Protein AF-A0A1A7YBG0-F1 (afdb_monomer)

Radius of gyration: 111.24 Å; Cα contacts (8 Å, |Δi|>4): 2; chains: 1; bounding box: 242×75×350 Å

Mean predicted aligned error: 22.95 Å

Organism: NCBI:txid60296

Secondary structure (DSSP, 8-state):
---SSSHHHHHHHHHHHHHHHHHHHHHHHHHHHHHHHHHHHHHHHHHHHHHHHHHHHHHHHHHHHHHHHHHHHHHHHHHHHHHHHHHHHHHHHHHHHHHHHHHHHHHHHHHHHHHHHHHHHHHHHHHHHHHHHHHHHHHHHHHHHHHHHHHHHHHHHHHHHHHHHHHHHHHHHHHHHHHHHHHHHHHHHHHHHHHHHHHHHHHHHHHHHHHHHHHHHHHHHHHHHHHHHHHHHHHHHHHHHHHHHHHHHHHHHHHHHHHHHHHHHHHHHHHHHHHHHHHHHHHHHHHHTTTTT--------GGGGHHHHHHHHHHHHHHHHHHHHHHHHHHHHHHHHHHHHHHHHHHHHHHHHHHHHHHHHHHHHHHHHHHHHHHHHHHHHHHHHHHHHHHHHHHHHHHHHHHHHHHHHHHHHHHHHHHHHHHHHH--SS----------------------------------------------------------

Solvent-accessible surface area (backbone atoms only — not comparable to full-atom values): 28270 Å² total; per-residue (Å²): 136,93,78,75,75,63,67,67,51,60,66,50,57,58,58,53,61,54,61,53,54,58,54,52,54,55,57,56,55,53,55,55,57,55,54,55,56,53,57,54,51,58,53,56,60,52,56,58,48,56,63,46,53,54,55,52,52,54,48,53,52,50,51,52,52,50,52,50,53,48,51,54,49,51,50,50,52,52,52,48,53,49,51,54,48,51,58,48,50,53,54,50,52,53,48,54,48,49,55,47,52,52,51,49,51,52,52,51,51,52,50,52,53,53,49,52,54,48,52,53,51,51,51,52,53,51,53,52,49,55,50,50,53,56,46,53,52,62,46,54,56,48,52,52,50,52,52,53,53,47,55,52,48,54,51,50,52,52,51,50,51,51,54,45,55,52,49,58,50,54,51,52,52,50,54,51,50,53,50,52,53,52,51,52,53,50,50,55,50,51,56,50,52,50,53,51,52,50,51,54,50,49,56,49,52,51,52,51,49,54,50,52,51,50,52,50,53,52,51,58,43,52,53,49,54,53,49,51,51,50,52,55,51,49,55,50,51,51,51,52,50,52,52,51,54,49,54,50,50,54,47,57,49,51,50,52,52,46,52,54,48,52,53,52,47,48,54,50,47,54,52,49,46,52,50,48,45,55,48,40,59,48,48,44,60,42,34,76,65,35,80,76,66,81,83,95,90,92,88,84,81,74,77,73,66,66,65,67,63,71,54,58,67,61,50,62,54,50,59,58,52,54,58,55,48,54,56,53,53,54,52,50,52,53,54,51,51,50,60,53,50,57,52,53,55,55,50,50,53,52,52,53,54,49,51,56,57,45,52,58,49,52,55,49,53,52,53,51,51,50,52,54,51,54,50,54,51,50,55,54,48,56,51,51,51,55,51,49,52,53,50,52,52,54,49,52,55,50,50,54,52,49,54,50,51,51,52,50,48,53,52,52,53,50,48,52,55,48,53,53,47,50,55,44,70,76,59,71,82,85,93,80,92,83,84,87,88,85,89,84,88,88,88,82,86,88,84,92,79,93,84,85,88,88,82,88,81,89,83,85,84,86,78,85,85,83,88,86,88,79,86,85,81,89,83,81,80,89,77,77,93,83,85,90,86,86,91,128

Structure (mmCIF, N/CA/C/O backbone):
data_AF-A0A1A7YBG0-F1
#
_entry.id   AF-A0A1A7YBG0-F1
#
loop_
_atom_site.group_PDB
_atom_site.id
_atom_site.type_symbol
_atom_site.label_atom_id
_atom_site.label_alt_id
_atom_site.label_comp_id
_atom_site.label_asym_id
_atom_site.label_entity_id
_atom_site.label_seq_id
_atom_site.pdbx_PDB_ins_code
_atom_site.Cartn_x
_atom_site.Cartn_y
_atom_site.Cartn_z
_atom_site.occupancy
_atom_site.B_iso_or_equiv
_atom_site.auth_seq_id
_atom_site.auth_comp_id
_atom_site.auth_asym_id
_atom_site.auth_atom_id
_atom_site.pdbx_PDB_model_num
ATOM 1 N N . MET A 1 1 ? 141.152 32.809 -225.456 1.00 46.25 1 MET A N 1
ATOM 2 C CA . MET A 1 1 ? 141.168 33.206 -224.028 1.00 46.25 1 MET A CA 1
ATOM 3 C C . MET A 1 1 ? 139.732 33.502 -223.557 1.00 46.25 1 MET A C 1
ATOM 5 O O . MET A 1 1 ? 139.370 34.659 -223.440 1.00 46.25 1 MET A O 1
ATOM 9 N N . VAL A 1 2 ? 138.807 32.551 -223.364 1.00 51.09 2 VAL A N 1
ATOM 10 C CA . VAL A 1 2 ? 138.874 31.099 -223.036 1.00 51.09 2 VAL A CA 1
ATOM 11 C C . VAL A 1 2 ? 139.199 30.778 -221.561 1.00 51.09 2 VAL A C 1
ATOM 13 O O . VAL A 1 2 ? 139.103 29.633 -221.167 1.00 51.09 2 VAL A O 1
ATOM 16 N N . CYS A 1 3 ? 139.485 31.765 -220.698 1.00 53.22 3 CYS A N 1
ATOM 17 C CA . CYS A 1 3 ? 139.857 31.494 -219.289 1.00 53.22 3 CYS A CA 1
ATOM 18 C C . CYS A 1 3 ? 139.076 32.312 -218.240 1.00 53.22 3 CYS A C 1
ATOM 20 O O . CYS A 1 3 ? 139.522 32.441 -217.107 1.00 53.22 3 CYS A O 1
ATOM 22 N N . ARG A 1 4 ? 137.935 32.918 -218.605 1.00 53.16 4 ARG A N 1
ATOM 23 C CA . ARG A 1 4 ? 137.098 33.723 -217.682 1.00 53.16 4 ARG A CA 1
ATOM 24 C C . ARG A 1 4 ? 135.605 33.369 -217.670 1.00 53.16 4 ARG A C 1
ATOM 26 O O . ARG A 1 4 ? 134.849 34.033 -216.970 1.00 53.16 4 ARG A O 1
ATOM 33 N N . LEU A 1 5 ? 135.189 32.339 -218.412 1.00 53.97 5 LEU A N 1
ATOM 34 C CA . LEU A 1 5 ? 133.804 31.848 -218.410 1.00 53.97 5 LEU A CA 1
ATOM 35 C C . LEU A 1 5 ? 133.568 30.716 -217.399 1.00 53.97 5 LEU A C 1
ATOM 37 O O . LEU A 1 5 ? 132.500 30.659 -216.809 1.00 53.97 5 LEU A O 1
ATOM 41 N N . GLU A 1 6 ? 134.560 29.857 -217.157 1.00 53.44 6 GLU A N 1
ATOM 42 C CA . GLU A 1 6 ? 134.355 28.615 -216.392 1.00 53.44 6 GLU A CA 1
ATOM 43 C C . GLU A 1 6 ? 134.605 28.792 -214.883 1.00 53.44 6 GLU A C 1
ATOM 45 O O . GLU A 1 6 ? 133.816 28.321 -214.067 1.00 53.44 6 GLU A O 1
ATOM 50 N N . GLN A 1 7 ? 135.633 29.554 -214.482 1.00 55.41 7 GLN A N 1
ATOM 51 C CA . GLN A 1 7 ? 135.993 29.702 -213.062 1.00 55.41 7 GLN A CA 1
ATOM 52 C C . GLN A 1 7 ? 134.897 30.379 -212.211 1.00 55.41 7 GLN A C 1
ATOM 54 O O . GLN A 1 7 ? 134.666 29.976 -211.075 1.00 55.41 7 GLN A O 1
ATOM 59 N N . LYS A 1 8 ? 134.168 31.364 -212.761 1.00 57.91 8 LYS A N 1
ATOM 60 C CA . LYS A 1 8 ? 133.111 32.084 -212.019 1.00 57.91 8 LYS A CA 1
ATOM 61 C C . LYS A 1 8 ? 131.820 31.287 -211.801 1.00 57.91 8 LYS A C 1
ATOM 63 O O . LYS A 1 8 ? 131.027 31.660 -210.938 1.00 57.91 8 LYS A O 1
ATOM 68 N N . ILE A 1 9 ? 131.594 30.224 -212.570 1.00 59.31 9 ILE A N 1
ATOM 69 C CA . ILE A 1 9 ? 130.415 29.363 -212.402 1.00 59.31 9 ILE A CA 1
ATOM 70 C C . ILE A 1 9 ? 130.660 28.408 -211.222 1.00 59.31 9 ILE A C 1
ATOM 72 O O . ILE A 1 9 ? 129.852 28.339 -210.299 1.00 59.31 9 ILE A O 1
ATOM 76 N N . LEU A 1 10 ? 131.845 27.793 -211.160 1.00 59.59 10 LEU A N 1
ATOM 77 C CA . LEU A 1 10 ? 132.205 26.850 -210.094 1.00 59.59 10 LEU A CA 1
ATOM 78 C C . LEU A 1 10 ? 132.267 27.499 -208.689 1.00 59.59 10 LEU A C 1
ATOM 80 O O . LEU A 1 10 ? 131.886 26.883 -207.690 1.00 59.59 10 LEU A O 1
ATOM 84 N N . GLU A 1 11 ? 132.694 28.764 -208.607 1.00 58.75 11 GLU A N 1
ATOM 85 C CA . GLU A 1 11 ? 132.716 29.555 -207.361 1.00 58.75 11 GLU A CA 1
ATOM 86 C C . GLU A 1 11 ? 131.315 29.972 -206.863 1.00 58.75 11 GLU A C 1
ATOM 88 O O . GLU A 1 11 ? 131.170 30.337 -205.697 1.00 58.75 11 GLU A O 1
ATOM 93 N N . THR A 1 12 ? 130.271 29.919 -207.703 1.00 60.62 12 THR A N 1
ATOM 94 C CA . THR A 1 12 ? 128.899 30.296 -207.302 1.00 60.62 12 THR A CA 1
ATOM 95 C C . THR A 1 12 ? 128.009 29.095 -206.977 1.00 60.62 12 THR A C 1
ATOM 97 O O . THR A 1 12 ? 127.225 29.171 -206.029 1.00 60.62 12 THR A O 1
ATOM 100 N N . GLU A 1 13 ? 128.176 27.954 -207.652 1.00 59.41 13 GLU A N 1
ATOM 101 C CA . GLU A 1 13 ? 127.462 26.711 -207.301 1.00 59.41 13 GLU A CA 1
ATOM 102 C C . GLU A 1 13 ? 127.890 26.149 -205.933 1.00 59.41 13 GLU A C 1
ATOM 104 O O . GLU A 1 13 ? 127.060 25.680 -205.150 1.00 59.41 13 GLU A O 1
ATOM 109 N N . THR A 1 14 ? 129.177 26.257 -205.589 1.00 61.16 14 THR A N 1
ATOM 110 C CA . THR A 1 14 ? 129.699 25.813 -204.282 1.00 61.16 14 THR A CA 1
ATOM 111 C C . THR A 1 14 ? 129.122 26.609 -203.107 1.00 61.16 14 THR A C 1
ATOM 113 O O . THR A 1 14 ? 128.888 26.042 -202.038 1.00 61.16 14 THR A O 1
ATOM 116 N N . HIS A 1 15 ? 128.809 27.892 -203.309 1.00 60.94 15 HIS A N 1
ATOM 117 C CA . HIS A 1 15 ? 128.200 28.750 -202.288 1.00 60.94 15 HIS A CA 1
ATOM 118 C C . HIS A 1 15 ? 126.692 28.502 -202.088 1.00 60.94 15 HIS A C 1
ATOM 120 O O . HIS A 1 15 ? 126.150 28.822 -201.028 1.00 60.94 15 HIS A O 1
ATOM 126 N N . LEU A 1 16 ? 126.023 27.910 -203.085 1.00 59.53 16 LEU A N 1
ATOM 127 C CA . LEU A 1 16 ? 124.626 27.470 -203.009 1.00 59.53 16 LEU A CA 1
ATOM 128 C C . LEU A 1 16 ? 124.467 26.229 -202.114 1.00 59.53 16 LEU A C 1
ATOM 130 O O . LEU A 1 16 ? 123.512 26.133 -201.344 1.00 59.53 16 LEU A O 1
ATOM 134 N N . PHE A 1 17 ? 125.419 25.293 -202.181 1.00 62.38 17 PHE A N 1
ATOM 135 C CA . PHE A 1 17 ? 125.300 23.993 -201.510 1.00 62.38 17 PHE A CA 1
ATOM 136 C C . PHE A 1 17 ? 125.591 24.033 -199.998 1.00 62.38 17 PHE A C 1
ATOM 138 O O . PHE A 1 17 ? 125.036 23.235 -199.240 1.00 62.38 17 PHE A O 1
ATOM 145 N N . SER A 1 18 ? 126.438 24.958 -199.534 1.00 59.50 18 SER A N 1
ATOM 146 C CA . SER A 1 18 ? 126.740 25.136 -198.105 1.00 59.50 18 SER A CA 1
ATOM 147 C C . SER A 1 18 ? 125.568 25.768 -197.347 1.00 59.50 18 SER A C 1
ATOM 149 O O . SER A 1 18 ? 125.069 25.187 -196.381 1.00 59.50 18 SER A O 1
ATOM 151 N N . ALA A 1 19 ? 125.066 26.906 -197.838 1.00 61.72 19 ALA A N 1
ATOM 152 C CA . ALA A 1 19 ? 124.002 27.680 -197.196 1.00 61.72 19 ALA A CA 1
ATOM 153 C C . ALA A 1 19 ? 122.676 26.907 -197.049 1.00 61.72 19 ALA A C 1
ATOM 155 O O . ALA A 1 19 ? 121.916 27.141 -196.107 1.00 61.72 19 ALA A O 1
ATOM 156 N N . GLN A 1 20 ? 122.384 25.967 -197.956 1.00 61.69 20 GLN A N 1
ATOM 157 C CA . GLN A 1 20 ? 121.168 25.157 -197.866 1.00 61.69 20 GLN A CA 1
ATOM 158 C C . GLN A 1 20 ? 121.245 24.098 -196.747 1.00 61.69 20 GLN A C 1
ATOM 160 O O . GLN A 1 20 ? 120.254 23.886 -196.048 1.00 61.69 20 GLN A O 1
ATOM 165 N N . ARG A 1 21 ? 122.423 23.500 -196.502 1.00 62.47 21 ARG A N 1
ATOM 166 C CA . ARG A 1 21 ? 122.616 22.456 -195.474 1.00 62.47 21 ARG A CA 1
ATOM 167 C C . ARG A 1 21 ? 122.482 22.994 -194.044 1.00 62.47 21 ARG A C 1
ATOM 169 O O . ARG A 1 21 ? 121.849 22.352 -193.207 1.00 62.47 21 ARG A O 1
ATOM 176 N N . GLU A 1 22 ? 123.029 24.176 -193.762 1.00 61.59 22 GLU A N 1
ATOM 177 C CA . GLU A 1 22 ? 122.921 24.806 -192.432 1.00 61.59 22 GLU A CA 1
ATOM 178 C C . GLU A 1 22 ? 121.466 25.166 -192.083 1.00 61.59 22 GLU A C 1
ATOM 180 O O . GLU A 1 22 ? 121.027 25.045 -190.930 1.00 61.59 22 GLU A O 1
ATOM 185 N N . ARG A 1 23 ? 120.679 25.553 -193.097 1.00 62.91 23 ARG A N 1
ATOM 186 C CA . ARG A 1 23 ? 119.263 25.904 -192.937 1.00 62.91 23 ARG A CA 1
ATOM 187 C C . ARG A 1 23 ? 118.397 24.696 -192.573 1.00 62.91 23 ARG A C 1
ATOM 189 O O . ARG A 1 23 ? 117.468 24.837 -191.778 1.00 62.91 23 ARG A O 1
ATOM 196 N N . GLU A 1 24 ? 118.711 23.518 -193.108 1.00 61.84 24 GLU A N 1
ATOM 197 C CA . GLU A 1 24 ? 118.021 22.266 -192.772 1.00 61.84 24 GLU A CA 1
ATOM 198 C C . GLU A 1 24 ? 118.350 21.789 -191.349 1.00 61.84 24 GLU A C 1
ATOM 200 O O . GLU A 1 24 ? 117.427 21.478 -190.593 1.00 61.84 24 GLU A O 1
ATOM 205 N N . GLN A 1 25 ? 119.623 21.835 -190.929 1.00 61.28 25 GLN A N 1
ATOM 206 C CA . GLN A 1 25 ? 120.004 21.512 -189.543 1.00 61.28 25 GLN A CA 1
ATOM 207 C C . GLN A 1 25 ? 119.303 22.425 -188.520 1.00 61.28 25 GLN A C 1
ATOM 209 O O . GLN A 1 25 ? 118.734 21.939 -187.538 1.00 61.28 25 GLN A O 1
ATOM 214 N N . SER A 1 26 ? 119.261 23.732 -188.795 1.00 62.19 26 SER A N 1
ATOM 215 C CA . SER A 1 26 ? 118.574 24.724 -187.953 1.00 62.19 26 SER A CA 1
ATOM 216 C C . SER A 1 26 ? 117.076 24.413 -187.778 1.00 62.19 26 SER A C 1
ATOM 218 O O . SER A 1 26 ? 116.535 24.484 -186.671 1.00 62.19 26 SER A O 1
ATOM 220 N N . LEU A 1 27 ? 116.394 24.009 -188.858 1.00 64.25 27 LEU A N 1
ATOM 221 C CA . LEU A 1 27 ? 114.969 23.656 -188.831 1.00 64.25 27 LEU A CA 1
ATOM 222 C C . LEU A 1 27 ? 114.694 22.390 -188.001 1.00 64.25 27 LEU A C 1
ATOM 224 O O . LEU A 1 27 ? 113.646 22.277 -187.357 1.00 64.25 27 LEU A O 1
ATOM 228 N N . GLN A 1 28 ? 115.621 21.433 -188.011 1.00 62.03 28 GLN A N 1
ATOM 229 C CA . GLN A 1 28 ? 115.479 20.166 -187.296 1.00 62.03 28 GLN A CA 1
ATOM 230 C C . GLN A 1 28 ? 115.672 20.347 -185.780 1.00 62.03 28 GLN A C 1
ATOM 232 O O . GLN A 1 28 ? 114.917 19.770 -184.994 1.00 62.03 28 GLN A O 1
ATOM 237 N N . GLN A 1 29 ? 116.594 21.223 -185.367 1.00 62.22 29 GLN A N 1
ATOM 238 C CA . GLN A 1 29 ? 116.819 21.563 -183.957 1.00 62.22 29 GLN A CA 1
ATOM 239 C C . GLN A 1 29 ? 115.623 22.311 -183.335 1.00 62.22 29 GLN A C 1
ATOM 241 O O . GLN A 1 29 ? 115.212 21.997 -182.216 1.00 62.22 29 GLN A O 1
ATOM 246 N N . ALA A 1 30 ? 114.992 23.227 -184.084 1.00 61.91 30 ALA A N 1
ATOM 247 C CA . ALA A 1 30 ? 113.796 23.950 -183.637 1.00 61.91 30 ALA A CA 1
ATOM 248 C C . ALA A 1 30 ? 112.606 23.017 -183.320 1.00 61.91 30 ALA A C 1
ATOM 250 O O . ALA A 1 30 ? 111.922 23.199 -182.311 1.00 61.91 30 ALA A O 1
ATOM 251 N N . LYS A 1 31 ? 112.391 21.973 -184.136 1.00 61.97 31 LYS A N 1
ATOM 252 C CA . LYS A 1 31 ? 111.329 20.972 -183.907 1.00 61.97 31 LYS A CA 1
ATOM 253 C C . LYS A 1 31 ? 111.550 20.146 -182.633 1.00 61.97 31 LYS A C 1
ATOM 255 O O . LYS A 1 31 ? 110.577 19.779 -181.978 1.00 61.97 31 LYS A O 1
ATOM 260 N N . GLY A 1 32 ? 112.805 19.885 -182.258 1.00 61.47 32 GLY A N 1
ATOM 261 C CA . GLY A 1 32 ? 113.140 19.179 -181.015 1.00 61.47 32 GLY A CA 1
ATOM 262 C C . GLY A 1 32 ? 112.701 19.950 -179.765 1.00 61.47 32 GLY A C 1
ATOM 263 O O . GLY A 1 32 ? 112.013 19.398 -178.906 1.00 61.47 32 GLY A O 1
ATOM 264 N N . LEU A 1 33 ? 113.026 21.247 -179.705 1.00 67.88 33 LEU A N 1
ATOM 265 C CA . LEU A 1 33 ? 112.660 22.123 -178.583 1.00 67.88 33 LEU A CA 1
ATOM 266 C C . LEU A 1 33 ? 111.138 22.283 -178.435 1.00 67.88 33 LEU A C 1
ATOM 268 O O . LEU A 1 33 ? 110.620 22.269 -177.319 1.00 67.88 33 LEU A O 1
ATOM 272 N N . GLN A 1 34 ? 110.406 22.370 -179.552 1.00 67.50 34 GLN A N 1
ATOM 273 C CA . GLN A 1 34 ? 108.944 22.486 -179.531 1.00 67.50 34 GLN A CA 1
ATOM 274 C C . GLN A 1 34 ? 108.261 21.264 -178.886 1.00 67.50 34 GLN A C 1
ATOM 276 O O . GLN A 1 34 ? 107.259 21.422 -178.189 1.00 67.50 34 GLN A O 1
ATOM 281 N N . SER A 1 35 ? 108.817 20.059 -179.066 1.00 65.94 35 SER A N 1
ATOM 282 C CA . SER A 1 35 ? 108.273 18.823 -178.481 1.00 65.94 35 SER A CA 1
ATOM 283 C C . SER A 1 35 ? 108.464 18.749 -176.957 1.00 65.94 35 SER A C 1
ATOM 285 O O . SER A 1 35 ? 107.549 18.360 -176.231 1.00 65.94 35 SER A O 1
ATOM 287 N N . GLN A 1 36 ? 109.619 19.198 -176.449 1.00 66.00 36 GLN A N 1
ATOM 288 C CA . GLN A 1 36 ? 109.900 19.233 -175.004 1.00 66.00 36 GLN A CA 1
ATOM 289 C C . GLN A 1 36 ? 108.990 20.224 -174.260 1.00 66.00 36 GLN A C 1
ATOM 291 O O . GLN A 1 36 ? 108.486 19.921 -173.178 1.00 66.00 36 GLN A O 1
ATOM 296 N N . LEU A 1 37 ? 108.735 21.391 -174.860 1.00 69.69 37 LEU A N 1
ATOM 297 C CA . LEU A 1 37 ? 107.881 22.431 -174.275 1.00 69.69 37 LEU A CA 1
ATOM 298 C C . LEU A 1 37 ? 106.417 21.958 -174.151 1.00 69.69 37 LEU A C 1
ATOM 300 O O . LEU A 1 37 ? 105.749 22.267 -173.165 1.00 69.69 37 LEU A O 1
ATOM 304 N N . GLY A 1 38 ? 105.944 21.132 -175.093 1.00 65.12 38 GLY A N 1
ATOM 305 C CA . GLY A 1 38 ? 104.629 20.487 -175.013 1.00 65.12 38 GLY A CA 1
ATOM 306 C C . GLY A 1 38 ? 104.477 19.556 -173.803 1.00 65.12 38 GLY A C 1
ATOM 307 O O . GLY A 1 38 ? 103.497 19.669 -173.070 1.00 65.12 38 GLY A O 1
ATOM 308 N N . GLN A 1 39 ? 105.464 18.686 -173.555 1.00 67.75 39 GLN A N 1
ATOM 309 C CA . GLN A 1 39 ? 105.430 17.714 -172.448 1.00 67.75 39 GLN A CA 1
ATOM 310 C C . GLN A 1 39 ? 105.462 18.382 -171.064 1.00 67.75 39 GLN A C 1
ATOM 312 O O . GLN A 1 39 ? 104.739 17.969 -170.153 1.00 67.75 39 GLN A O 1
ATOM 317 N N . LEU A 1 40 ? 106.261 19.445 -170.909 1.00 68.56 40 LEU A N 1
ATOM 318 C CA . LEU A 1 40 ? 106.317 20.225 -169.668 1.00 68.56 40 LEU A CA 1
ATOM 319 C C . LEU A 1 40 ? 104.971 20.881 -169.332 1.00 68.56 40 LEU A C 1
ATOM 321 O O . LEU A 1 40 ? 104.563 20.862 -168.172 1.00 68.56 40 LEU A O 1
ATOM 325 N N . LYS A 1 41 ? 104.248 21.398 -170.336 1.00 68.12 41 LYS A N 1
ATOM 326 C CA . LYS A 1 41 ? 102.940 22.035 -170.121 1.00 68.12 41 LYS A CA 1
ATOM 327 C C . LYS A 1 41 ? 101.903 21.051 -169.570 1.00 68.12 41 LYS A C 1
ATOM 329 O O . LYS A 1 41 ? 101.256 21.363 -168.574 1.00 68.12 41 LYS A O 1
ATOM 334 N N . THR A 1 42 ? 101.807 19.851 -170.149 1.00 66.69 42 THR A N 1
ATOM 335 C CA . THR A 1 42 ? 100.889 18.803 -169.664 1.00 66.69 42 THR A CA 1
ATOM 336 C C . THR A 1 42 ? 101.199 18.341 -168.237 1.00 66.69 42 THR A C 1
ATOM 338 O O . THR A 1 42 ? 100.277 18.028 -167.493 1.00 66.69 42 THR A O 1
ATOM 341 N N . CYS A 1 43 ? 102.472 18.348 -167.824 1.00 71.25 43 CYS A N 1
ATOM 342 C CA . CYS A 1 43 ? 102.866 17.987 -166.459 1.00 71.25 43 CYS A CA 1
ATOM 343 C C . CYS A 1 43 ? 102.341 19.002 -165.423 1.00 71.25 43 CYS A C 1
ATOM 345 O O . CYS A 1 43 ? 101.717 18.624 -164.432 1.00 71.25 43 CYS A O 1
ATOM 347 N N . CYS A 1 44 ? 102.527 20.303 -165.681 1.00 66.94 44 CYS A N 1
ATOM 348 C CA . CYS A 1 44 ? 102.064 21.361 -164.778 1.00 66.94 44 CYS A CA 1
ATOM 349 C C . CYS A 1 44 ? 100.532 21.440 -164.673 1.00 66.94 44 CYS A C 1
ATOM 351 O O . CYS A 1 44 ? 100.009 21.724 -163.596 1.00 66.94 44 CYS A O 1
ATOM 353 N N . GLU A 1 45 ? 99.811 21.184 -165.768 1.00 67.25 45 GLU A N 1
ATOM 354 C CA . GLU A 1 45 ? 98.340 21.195 -165.781 1.00 67.25 45 GLU A CA 1
ATOM 355 C C . GLU A 1 45 ? 97.743 20.046 -164.954 1.00 67.25 45 GLU A C 1
ATOM 357 O O . GLU A 1 45 ? 96.709 20.230 -164.315 1.00 67.25 45 GLU A O 1
ATOM 362 N N . GLN A 1 46 ? 98.418 18.893 -164.891 1.00 69.44 46 GLN A N 1
ATOM 363 C CA . GLN A 1 46 ? 97.960 17.745 -164.108 1.00 69.44 46 GLN A CA 1
ATOM 364 C C . GLN A 1 46 ? 98.177 17.942 -162.595 1.00 69.44 46 GLN A C 1
ATOM 366 O O . GLN A 1 46 ? 97.249 17.726 -161.817 1.00 69.44 46 GLN A O 1
ATOM 371 N N . GLN A 1 47 ? 99.335 18.466 -162.170 1.00 68.94 47 GLN A N 1
ATOM 372 C CA . GLN A 1 47 ? 99.585 18.771 -160.748 1.00 68.94 47 GLN A CA 1
ATOM 373 C C . GLN A 1 47 ? 98.673 19.881 -160.189 1.00 68.94 47 GLN A C 1
ATOM 375 O O . GLN A 1 47 ? 98.397 19.906 -158.989 1.00 68.94 47 GLN A O 1
ATOM 380 N N . GLN A 1 48 ? 98.175 20.796 -161.032 1.00 70.25 48 GLN A N 1
ATOM 381 C CA . GLN A 1 48 ? 97.185 21.797 -160.608 1.00 70.25 48 GLN A CA 1
ATOM 382 C C . GLN A 1 48 ? 95.792 21.213 -160.329 1.00 70.25 48 GLN A C 1
ATOM 384 O O . GLN A 1 48 ? 95.030 21.838 -159.589 1.00 70.25 48 GLN A O 1
ATOM 389 N N . LEU A 1 49 ? 95.451 20.049 -160.893 1.00 72.31 49 LEU A N 1
ATOM 390 C CA . LEU A 1 49 ? 94.198 19.352 -160.588 1.00 72.31 49 LEU A CA 1
ATOM 391 C C . LEU A 1 49 ? 94.295 18.592 -159.263 1.00 72.31 49 LEU A C 1
ATOM 393 O O . LEU A 1 49 ? 93.467 18.823 -158.387 1.00 72.31 49 LEU A O 1
ATOM 397 N N . GLU A 1 50 ? 95.345 17.790 -159.068 1.00 70.38 50 GLU A N 1
ATOM 398 C CA . GLU A 1 50 ? 95.557 17.010 -157.834 1.00 70.38 50 GLU A CA 1
ATOM 399 C C . GLU A 1 50 ? 95.557 17.913 -156.582 1.00 70.38 50 GLU A C 1
ATOM 401 O O . GLU A 1 50 ? 94.778 17.701 -155.653 1.00 70.38 50 GLU A O 1
ATOM 406 N N . LEU A 1 51 ? 96.327 19.011 -156.603 1.00 74.69 51 LEU A N 1
ATOM 407 C CA . LEU A 1 51 ? 96.373 19.987 -155.501 1.00 74.69 51 LEU A CA 1
ATOM 408 C C . LEU A 1 51 ? 95.041 20.712 -155.247 1.00 74.69 51 LEU A C 1
ATOM 410 O O . LEU A 1 51 ? 94.835 21.262 -154.162 1.00 74.69 51 LEU A O 1
ATOM 414 N N . ARG A 1 52 ? 94.146 20.759 -156.239 1.00 77.12 52 ARG A N 1
ATOM 415 C CA . ARG A 1 52 ? 92.810 21.339 -156.082 1.00 77.12 52 ARG A CA 1
ATOM 416 C C . ARG A 1 52 ? 91.846 20.337 -155.454 1.00 77.12 52 ARG A C 1
ATOM 418 O O . ARG A 1 52 ? 91.093 20.720 -154.562 1.00 77.12 52 ARG A O 1
ATOM 425 N N . GLU A 1 53 ? 91.884 19.085 -155.893 1.00 76.00 53 GLU A N 1
ATOM 426 C CA . GLU A 1 53 ? 91.053 18.009 -155.347 1.00 76.00 53 GLU A CA 1
ATOM 427 C C . GLU A 1 53 ? 91.394 17.759 -153.867 1.00 76.00 53 GLU A C 1
ATOM 429 O O . GLU A 1 53 ? 90.488 17.763 -153.030 1.00 76.00 53 GLU A O 1
ATOM 434 N N . ASP A 1 54 ? 92.682 17.718 -153.501 1.00 76.88 54 ASP A N 1
ATOM 435 C CA . ASP A 1 54 ? 93.133 17.661 -152.098 1.00 76.88 54 ASP A CA 1
ATOM 436 C C . ASP A 1 54 ? 92.602 18.837 -151.253 1.00 76.88 54 ASP A C 1
ATOM 438 O O . ASP A 1 54 ? 92.169 18.660 -150.110 1.00 76.88 54 ASP A O 1
ATOM 442 N N . ALA A 1 55 ? 92.591 20.054 -151.810 1.00 78.25 55 ALA A N 1
ATOM 443 C CA . ALA A 1 55 ? 92.091 21.247 -151.124 1.00 78.25 55 ALA A CA 1
ATOM 444 C C . ALA A 1 55 ? 90.557 21.260 -150.957 1.00 78.25 55 ALA A C 1
ATOM 446 O O . ALA A 1 55 ? 90.042 21.903 -150.036 1.00 78.25 55 ALA A O 1
ATOM 447 N N . GLU A 1 56 ? 89.816 20.560 -151.819 1.00 78.12 56 GLU A N 1
ATOM 448 C CA . GLU A 1 56 ? 88.369 20.358 -151.686 1.00 78.12 56 GLU A CA 1
ATOM 449 C C . GLU A 1 56 ? 88.061 19.209 -150.691 1.00 78.12 56 GLU A C 1
ATOM 451 O O . GLU A 1 56 ? 87.172 19.361 -149.847 1.00 78.12 56 GLU A O 1
ATOM 456 N N . VAL A 1 57 ? 88.871 18.139 -150.652 1.00 80.94 57 VAL A N 1
ATOM 457 C CA . VAL A 1 57 ? 88.778 17.058 -149.642 1.00 80.94 57 VAL A CA 1
ATOM 458 C C . VAL A 1 57 ? 89.082 17.559 -148.224 1.00 80.94 57 VAL A C 1
ATOM 460 O O . VAL A 1 57 ? 88.299 17.312 -147.302 1.00 80.94 57 VAL A O 1
ATOM 463 N N . LEU A 1 58 ? 90.180 18.298 -148.026 1.00 80.88 58 LEU A N 1
ATOM 464 C CA . LEU A 1 58 ? 90.551 18.855 -146.715 1.00 80.88 58 LEU A CA 1
ATOM 465 C C . LEU A 1 58 ? 89.513 19.857 -146.188 1.00 80.88 58 LEU A C 1
ATOM 467 O O . LEU A 1 58 ? 89.285 19.936 -144.979 1.00 80.88 58 LEU A O 1
ATOM 471 N N . ARG A 1 59 ? 88.845 20.592 -147.085 1.00 82.12 59 ARG A N 1
ATOM 472 C CA . ARG A 1 59 ? 87.725 21.477 -146.736 1.00 82.12 59 ARG A CA 1
ATOM 473 C C . ARG A 1 59 ? 86.540 20.677 -146.189 1.00 82.12 59 ARG A C 1
ATOM 475 O O . ARG A 1 59 ? 86.085 20.969 -145.085 1.00 82.12 59 ARG A O 1
ATOM 482 N N . GLY A 1 60 ? 86.118 19.626 -146.896 1.00 83.00 60 GLY A N 1
ATOM 483 C CA . GLY A 1 60 ? 85.038 18.746 -146.440 1.00 83.00 60 GLY A CA 1
ATOM 484 C C . GLY A 1 60 ? 85.336 18.085 -145.088 1.00 83.00 60 GLY A C 1
ATOM 485 O O . GLY A 1 60 ? 84.463 18.026 -144.224 1.00 83.00 60 GLY A O 1
ATOM 486 N N . GLN A 1 61 ? 86.585 17.669 -144.848 1.00 82.88 61 GLN A N 1
ATOM 487 C CA . GLN A 1 61 ? 87.012 17.156 -143.537 1.00 82.88 61 GLN A CA 1
ATOM 488 C C . GLN A 1 61 ? 86.922 18.221 -142.429 1.00 82.88 61 GLN A C 1
ATOM 490 O O . GLN A 1 61 ? 86.466 17.917 -141.324 1.00 82.88 61 GLN A O 1
ATOM 495 N N . LEU A 1 62 ? 87.302 19.473 -142.713 1.00 84.31 62 LEU A N 1
ATOM 496 C CA . LEU A 1 62 ? 87.182 20.591 -141.769 1.00 84.31 62 LEU A CA 1
ATOM 497 C C . LEU A 1 62 ? 85.713 20.915 -141.444 1.00 84.31 62 LEU A C 1
ATOM 499 O O . LEU A 1 62 ? 85.388 21.211 -140.294 1.00 84.31 62 LEU A O 1
ATOM 503 N N . GLU A 1 63 ? 84.824 20.864 -142.435 1.00 82.44 63 GLU A N 1
ATOM 504 C CA . GLU A 1 63 ? 83.385 21.069 -142.247 1.00 82.44 63 GLU A CA 1
ATOM 505 C C . GLU A 1 63 ? 82.741 19.932 -141.434 1.00 82.44 63 GLU A C 1
ATOM 507 O O . GLU A 1 63 ? 82.031 20.219 -140.469 1.00 82.44 63 GLU A O 1
ATOM 512 N N . VAL A 1 64 ? 83.089 18.665 -141.693 1.00 83.31 64 VAL A N 1
ATOM 513 C CA . VAL A 1 64 ? 82.664 17.526 -140.852 1.00 83.31 64 VAL A CA 1
ATOM 514 C C . VAL A 1 64 ? 83.168 17.667 -139.409 1.00 83.31 64 VAL A C 1
ATOM 516 O O . VAL A 1 64 ? 82.396 17.472 -138.470 1.00 83.31 64 VAL A O 1
ATOM 519 N N . ALA A 1 65 ? 84.428 18.064 -139.202 1.00 82.25 65 ALA A N 1
ATOM 520 C CA . ALA A 1 65 ? 84.978 18.289 -137.862 1.00 82.25 65 ALA A CA 1
ATOM 521 C C . ALA A 1 65 ? 84.288 19.455 -137.123 1.00 82.25 65 ALA A C 1
ATOM 523 O O . ALA A 1 65 ? 84.092 19.396 -135.907 1.00 82.25 65 ALA A O 1
ATOM 524 N N . ARG A 1 66 ? 83.874 20.506 -137.846 1.00 84.12 66 ARG A N 1
ATOM 525 C CA . ARG A 1 66 ? 83.082 21.620 -137.292 1.00 84.12 66 ARG A CA 1
ATOM 526 C C . ARG A 1 66 ? 81.675 21.186 -136.900 1.00 84.12 66 ARG A C 1
ATOM 528 O O . ARG A 1 66 ? 81.234 21.544 -135.812 1.00 84.12 66 ARG A O 1
ATOM 535 N N . GLU A 1 67 ? 80.994 20.397 -137.730 1.00 85.00 67 GLU A N 1
ATOM 536 C CA . GLU A 1 67 ? 79.694 19.823 -137.364 1.00 85.00 67 GLU A CA 1
ATOM 537 C C . GLU A 1 67 ? 79.792 18.907 -136.142 1.00 85.00 67 GLU A C 1
ATOM 539 O O . GLU A 1 67 ? 78.930 18.968 -135.269 1.00 85.00 67 GLU A O 1
ATOM 544 N N . GLN A 1 68 ? 80.833 18.075 -136.055 1.00 86.75 68 GLN A N 1
ATOM 545 C CA . GLN A 1 68 ? 81.063 17.202 -134.900 1.00 86.75 68 GLN A CA 1
ATOM 546 C C . GLN A 1 68 ? 81.318 18.009 -133.620 1.00 86.75 68 GLN A C 1
ATOM 548 O O . GLN A 1 68 ? 80.744 17.688 -132.584 1.00 86.75 68 GLN A O 1
ATOM 553 N N . LEU A 1 69 ? 82.105 19.089 -133.686 1.00 86.81 69 LEU A N 1
ATOM 554 C CA . LEU A 1 69 ? 82.298 20.003 -132.552 1.00 86.81 69 LEU A CA 1
ATOM 555 C C . LEU A 1 69 ? 81.015 20.747 -132.158 1.00 86.81 69 LEU A C 1
ATOM 557 O O . LEU A 1 69 ? 80.791 20.969 -130.969 1.00 86.81 69 LEU A O 1
ATOM 561 N N . PHE A 1 70 ? 80.169 21.117 -133.124 1.00 88.50 70 PHE A N 1
ATOM 562 C CA . PHE A 1 70 ? 78.878 21.748 -132.846 1.00 88.50 70 PHE A CA 1
ATOM 563 C C . PHE A 1 70 ? 77.924 20.768 -132.149 1.00 88.50 70 PHE A C 1
ATOM 565 O O . PHE A 1 70 ? 77.452 21.062 -131.053 1.00 88.50 70 PHE A O 1
ATOM 572 N N . LYS A 1 71 ? 77.754 19.562 -132.709 1.00 86.69 71 LYS A N 1
ATOM 573 C CA . LYS A 1 71 ? 76.941 18.474 -132.137 1.00 86.69 71 LYS A CA 1
ATOM 574 C C . LYS A 1 71 ? 77.423 18.083 -130.736 1.00 86.69 71 LYS A C 1
ATOM 576 O O . LYS A 1 71 ? 76.619 18.045 -129.815 1.00 86.69 71 LYS A O 1
ATOM 581 N N . ALA A 1 72 ? 78.732 17.927 -130.526 1.00 88.00 72 ALA A N 1
ATOM 582 C CA . ALA A 1 72 ? 79.303 17.676 -129.198 1.00 88.00 72 ALA A CA 1
ATOM 583 C C . ALA A 1 72 ? 79.091 18.850 -128.213 1.00 88.00 72 ALA A C 1
ATOM 585 O O . ALA A 1 72 ? 79.007 18.643 -127.001 1.00 88.00 72 ALA A O 1
ATOM 586 N N . GLY A 1 73 ? 78.989 20.088 -128.708 1.00 89.12 73 GLY A N 1
ATOM 587 C CA . GLY A 1 73 ? 78.616 21.263 -127.915 1.00 89.12 73 GLY A CA 1
ATOM 588 C C . GLY A 1 73 ? 77.142 21.260 -127.496 1.00 89.12 73 GLY A C 1
ATOM 589 O O . GLY A 1 73 ? 76.832 21.541 -126.334 1.00 89.12 73 GLY A O 1
ATOM 590 N N . GLU A 1 74 ? 76.239 20.896 -128.407 1.00 88.19 74 GLU A N 1
ATOM 591 C CA . GLU A 1 74 ? 74.808 20.713 -128.129 1.00 88.19 74 GLU A CA 1
ATOM 592 C C . GLU A 1 74 ? 74.574 19.540 -127.163 1.00 88.19 74 GLU A C 1
ATOM 594 O O . GLU A 1 74 ? 73.896 19.710 -126.149 1.00 88.19 74 GLU A O 1
ATOM 599 N N . GLU A 1 75 ? 75.213 18.390 -127.398 1.00 88.88 75 GLU A N 1
ATOM 600 C CA . GLU A 1 75 ? 75.198 17.219 -126.509 1.00 88.88 75 GLU A CA 1
ATOM 601 C C . GLU A 1 75 ? 75.720 17.565 -125.111 1.00 88.88 75 GLU A C 1
ATOM 603 O O . GLU A 1 75 ? 75.059 17.257 -124.119 1.00 88.88 75 GLU A O 1
ATOM 608 N N . LYS A 1 76 ? 76.852 18.277 -125.003 1.00 89.44 76 LYS A N 1
ATOM 609 C CA . LYS A 1 76 ? 77.362 18.766 -123.712 1.00 89.44 76 LYS A CA 1
ATOM 610 C C . LYS A 1 76 ? 76.348 19.671 -123.010 1.00 89.44 76 LYS A C 1
ATOM 612 O O . LYS A 1 76 ? 76.181 19.561 -121.798 1.00 89.44 76 LYS A O 1
ATOM 617 N N . THR A 1 77 ? 75.682 20.559 -123.746 1.00 89.62 77 THR A N 1
ATOM 618 C CA . THR A 1 77 ? 74.681 21.480 -123.182 1.00 89.62 77 THR A CA 1
ATOM 619 C C . THR A 1 77 ? 73.444 20.716 -122.697 1.00 89.62 77 THR A C 1
ATOM 621 O O . THR A 1 77 ? 72.937 20.994 -121.612 1.00 89.62 77 THR A O 1
ATOM 624 N N . CYS A 1 78 ? 73.006 19.698 -123.443 1.00 89.62 78 CYS A N 1
ATOM 625 C CA . CYS A 1 78 ? 71.919 18.800 -123.057 1.00 89.62 78 CYS A CA 1
ATOM 626 C C . CYS A 1 78 ? 72.272 17.973 -121.806 1.00 89.62 78 CYS A C 1
ATOM 628 O O . CYS A 1 78 ? 71.507 17.958 -120.842 1.00 89.62 78 CYS A O 1
ATOM 630 N N . LEU A 1 79 ? 73.458 17.357 -121.773 1.00 91.19 79 LEU A N 1
ATOM 631 C CA . LEU A 1 79 ? 73.955 16.604 -120.618 1.00 91.19 79 LEU A CA 1
ATOM 632 C C . LEU A 1 79 ? 74.138 17.492 -119.381 1.00 91.19 79 LEU A C 1
ATOM 634 O O . LEU A 1 79 ? 73.826 17.060 -118.275 1.00 91.19 79 LEU A O 1
ATOM 638 N N . GLN A 1 80 ? 74.591 18.738 -119.545 1.00 90.62 80 GLN A N 1
ATOM 639 C CA . GLN A 1 80 ? 74.691 19.674 -118.426 1.00 90.62 80 GLN A CA 1
ATOM 640 C C . GLN A 1 80 ? 73.304 20.067 -117.890 1.00 90.62 80 GLN A C 1
ATOM 642 O O . GLN A 1 80 ? 73.117 20.070 -116.677 1.00 90.62 80 GLN A O 1
ATOM 647 N N . ALA A 1 81 ? 72.315 20.311 -118.757 1.00 90.69 81 ALA A N 1
ATOM 648 C CA . ALA A 1 81 ? 70.938 20.563 -118.325 1.00 90.69 81 ALA A CA 1
ATOM 649 C C . ALA A 1 81 ? 70.328 19.358 -117.577 1.00 90.69 81 ALA A C 1
ATOM 651 O O . ALA A 1 81 ? 69.639 19.546 -116.573 1.00 90.69 81 ALA A O 1
ATOM 652 N N . LEU A 1 82 ? 70.628 18.127 -118.010 1.00 92.50 82 LEU A N 1
ATOM 653 C CA . LEU A 1 82 ? 70.229 16.902 -117.305 1.00 92.50 82 LEU A CA 1
ATOM 654 C C . LEU A 1 82 ? 70.912 16.776 -115.933 1.00 92.50 82 LEU A C 1
ATOM 656 O O . LEU A 1 82 ? 70.231 16.497 -114.952 1.00 92.50 82 LEU A O 1
ATOM 660 N N . LEU A 1 83 ? 72.215 17.054 -115.826 1.00 92.38 83 LEU A N 1
ATOM 661 C CA . LEU A 1 83 ? 72.931 17.056 -114.541 1.00 92.38 83 LEU A CA 1
ATOM 662 C C . LEU A 1 83 ? 72.420 18.146 -113.584 1.00 92.38 83 LEU A C 1
ATOM 664 O O . LEU A 1 83 ? 72.325 17.917 -112.378 1.00 92.38 83 LEU A O 1
ATOM 668 N N . GLU A 1 84 ? 72.062 19.324 -114.097 1.00 90.94 84 GLU A N 1
ATOM 669 C CA . GLU A 1 84 ? 71.449 20.397 -113.305 1.00 90.94 84 GLU A CA 1
ATOM 670 C C . GLU A 1 84 ? 70.027 20.021 -112.845 1.00 90.94 84 GLU A C 1
ATOM 672 O O . GLU A 1 84 ? 69.656 20.318 -111.704 1.00 90.94 84 GLU A O 1
ATOM 677 N N . GLN A 1 85 ? 69.264 19.294 -113.672 1.00 92.44 85 GLN A N 1
ATOM 678 C CA . GLN A 1 85 ? 67.975 18.707 -113.297 1.00 92.44 85 GLN A CA 1
ATOM 679 C C . GLN A 1 85 ? 68.134 17.617 -112.224 1.00 92.44 85 GLN A C 1
ATOM 681 O O . GLN A 1 85 ? 67.467 17.693 -111.192 1.00 92.44 85 GLN A O 1
ATOM 686 N N . GLU A 1 86 ? 69.033 16.645 -112.402 1.00 92.56 86 GLU A N 1
ATOM 687 C CA . GLU A 1 86 ? 69.311 15.598 -111.406 1.00 92.56 86 GLU A CA 1
ATOM 688 C C . GLU A 1 86 ? 69.774 16.200 -110.074 1.00 92.56 86 GLU A C 1
ATOM 690 O O . GLU A 1 86 ? 69.240 15.858 -109.018 1.00 92.56 86 GLU A O 1
ATOM 695 N N . ALA A 1 87 ? 70.689 17.174 -110.103 1.00 92.06 87 ALA A N 1
ATOM 696 C CA . ALA A 1 87 ? 71.135 17.887 -108.907 1.00 92.06 87 ALA A CA 1
ATOM 697 C C . ALA A 1 87 ? 70.003 18.674 -108.218 1.00 92.06 87 ALA A C 1
ATOM 699 O O . ALA A 1 87 ? 70.082 18.934 -107.013 1.00 92.06 87 ALA A O 1
ATOM 700 N N . GLN A 1 88 ? 68.954 19.067 -108.947 1.00 93.62 88 GLN A N 1
ATOM 701 C CA . GLN A 1 88 ? 67.769 19.712 -108.384 1.00 93.62 88 GLN A CA 1
ATOM 702 C C . GLN A 1 88 ? 66.751 18.696 -107.839 1.00 93.62 88 GLN A C 1
ATOM 704 O O . GLN A 1 88 ? 66.164 18.954 -106.786 1.00 93.62 88 GLN A O 1
ATOM 709 N N . GLU A 1 89 ? 66.580 17.531 -108.471 1.00 93.38 89 GLU A N 1
ATOM 710 C CA . GLU A 1 89 ? 65.782 16.430 -107.909 1.00 93.38 89 GLU A CA 1
ATOM 711 C C . GLU A 1 89 ? 66.425 15.866 -106.635 1.00 93.38 89 GLU A C 1
ATOM 713 O O . GLU A 1 89 ? 65.736 15.717 -105.628 1.00 93.38 89 GLU A O 1
ATOM 718 N N . VAL A 1 90 ? 67.748 15.666 -106.602 1.00 94.88 90 VAL A N 1
ATOM 719 C CA . VAL A 1 90 ? 68.477 15.250 -105.386 1.00 94.88 90 VAL A CA 1
ATOM 720 C C . VAL A 1 90 ? 68.234 16.230 -104.231 1.00 94.88 90 VAL A C 1
ATOM 722 O O . VAL A 1 90 ? 67.951 15.795 -103.117 1.00 94.88 90 VAL A O 1
ATOM 725 N N . LYS A 1 91 ? 68.234 17.548 -104.483 1.00 94.56 91 LYS A N 1
ATOM 726 C CA . LYS A 1 91 ? 67.896 18.560 -103.459 1.00 94.56 91 LYS A CA 1
ATOM 727 C C . LYS A 1 91 ? 66.438 18.484 -102.992 1.00 94.56 91 LYS A C 1
ATOM 729 O O . LYS A 1 91 ? 66.174 18.761 -101.823 1.00 94.56 91 LYS A O 1
ATOM 734 N N . LYS A 1 92 ? 65.486 18.127 -103.864 1.00 95.00 92 LYS A N 1
ATOM 735 C CA . LYS A 1 92 ? 64.084 17.891 -103.465 1.00 95.00 92 LYS A CA 1
ATOM 736 C C . LYS A 1 92 ? 63.964 16.632 -102.608 1.00 95.00 92 LYS A C 1
ATOM 738 O O . LYS A 1 92 ? 63.355 16.695 -101.546 1.00 95.00 92 LYS A O 1
ATOM 743 N N . PHE A 1 93 ? 64.576 15.523 -103.026 1.00 94.81 93 PHE A N 1
ATOM 744 C CA . PHE A 1 93 ? 64.574 14.273 -102.263 1.00 94.81 93 PHE A CA 1
ATOM 745 C C . PHE A 1 93 ? 65.273 14.421 -100.909 1.00 94.81 93 PHE A C 1
ATOM 747 O O . PHE A 1 93 ? 64.767 13.900 -99.924 1.00 94.81 93 PHE A O 1
ATOM 754 N N . GLN A 1 94 ? 66.368 15.182 -100.826 1.00 94.62 94 GLN A N 1
ATOM 755 C CA . GLN A 1 94 ? 67.049 15.464 -99.560 1.00 94.62 94 GLN A CA 1
ATOM 756 C C . GLN A 1 94 ? 66.165 16.267 -98.591 1.00 94.62 94 GLN A C 1
ATOM 758 O O . GLN A 1 94 ? 66.119 15.942 -97.408 1.00 94.62 94 GLN A O 1
ATOM 763 N N . LYS A 1 95 ? 65.420 17.269 -99.082 1.00 95.12 95 LYS A N 1
ATOM 764 C CA . LYS A 1 95 ? 64.432 17.996 -98.264 1.00 95.12 95 LYS A CA 1
ATOM 765 C C . LYS A 1 95 ? 63.286 17.098 -97.814 1.00 95.12 95 LYS A C 1
ATOM 767 O O . LYS A 1 95 ? 62.971 17.078 -96.634 1.00 95.12 95 LYS A O 1
ATOM 772 N N . LEU A 1 96 ? 62.710 16.319 -98.731 1.00 95.69 96 LEU A N 1
ATOM 773 C CA . LEU A 1 96 ? 61.627 15.389 -98.412 1.00 95.69 96 LEU A CA 1
ATOM 774 C C . LEU A 1 96 ? 62.075 14.312 -97.410 1.00 95.69 96 LEU A C 1
ATOM 776 O O . LEU A 1 96 ? 61.287 13.906 -96.562 1.00 95.69 96 LEU A O 1
ATOM 780 N N . LEU A 1 97 ? 63.333 13.865 -97.479 1.00 95.31 97 LEU A N 1
ATOM 781 C CA . LEU A 1 97 ? 63.919 12.962 -96.491 1.00 95.31 97 LEU A CA 1
ATOM 782 C C . LEU A 1 97 ? 64.016 13.640 -95.119 1.00 95.31 97 LEU A C 1
ATOM 784 O O . LEU A 1 97 ? 63.513 13.076 -94.155 1.00 95.31 97 LEU A O 1
ATOM 788 N N . GLN A 1 98 ? 64.556 14.862 -95.043 1.00 95.44 98 GLN A N 1
ATOM 789 C CA . GLN A 1 98 ? 64.623 15.629 -93.793 1.00 95.44 98 GLN A CA 1
ATOM 790 C C . GLN A 1 98 ? 63.223 15.865 -93.191 1.00 95.44 98 GLN A C 1
ATOM 792 O O . GLN A 1 98 ? 63.007 15.595 -92.014 1.00 95.44 98 GLN A O 1
ATOM 797 N N . GLU A 1 99 ? 62.241 16.277 -93.999 1.00 94.75 99 GLU A N 1
ATOM 798 C CA . GLU A 1 99 ? 60.839 16.441 -93.574 1.00 94.75 99 GLU A CA 1
ATOM 799 C C . GLU A 1 99 ? 60.247 15.132 -93.010 1.00 94.75 99 GLU A C 1
ATOM 801 O O . GLU A 1 99 ? 59.443 15.158 -92.076 1.00 94.75 99 GLU A O 1
ATOM 806 N N . LYS A 1 100 ? 60.651 13.969 -93.544 1.00 95.62 100 LYS A N 1
ATOM 807 C CA . LYS A 1 100 ? 60.223 12.651 -93.044 1.00 95.62 100 LYS A CA 1
ATOM 808 C C . LYS A 1 100 ? 60.991 12.198 -91.805 1.00 95.62 100 LYS A C 1
ATOM 810 O O . LYS A 1 100 ? 60.389 11.556 -90.949 1.00 95.62 100 LYS A O 1
ATOM 815 N N . GLU A 1 101 ? 62.267 12.541 -91.671 1.00 95.31 101 GLU A N 1
ATOM 816 C CA . GLU A 1 101 ? 63.053 12.320 -90.452 1.00 95.31 101 GLU A CA 1
ATOM 817 C C . GLU A 1 101 ? 62.498 13.156 -89.286 1.00 95.31 101 GLU A C 1
ATOM 819 O O . GLU A 1 101 ? 62.299 12.626 -88.190 1.00 95.31 101 GLU A O 1
ATOM 824 N N . GLU A 1 102 ? 62.135 14.417 -89.537 1.00 95.75 102 GLU A N 1
ATOM 825 C CA . GLU A 1 102 ? 61.462 15.298 -88.575 1.00 95.75 102 GLU A CA 1
ATOM 826 C C . GLU A 1 102 ? 60.059 14.771 -88.201 1.00 95.75 102 GLU A C 1
ATO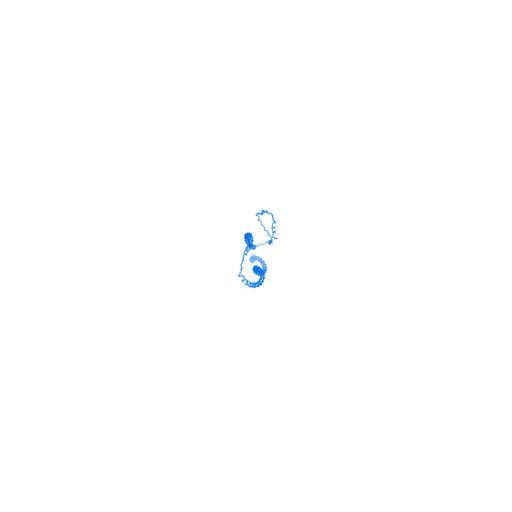M 828 O O . GLU A 1 102 ? 59.732 14.685 -87.013 1.00 95.75 102 GLU A O 1
ATOM 833 N N . GLU A 1 103 ? 59.252 14.320 -89.175 1.00 95.81 103 GLU A N 1
ATOM 834 C CA . GLU A 1 103 ? 57.947 13.689 -88.902 1.00 95.81 103 GLU A CA 1
ATOM 835 C C . GLU A 1 103 ? 58.089 12.398 -88.072 1.00 95.81 103 GLU A C 1
ATOM 837 O O . GLU A 1 103 ? 57.301 12.160 -87.150 1.00 95.81 103 GLU A O 1
ATOM 842 N N . LEU A 1 104 ? 59.090 11.561 -88.365 1.00 95.69 104 LEU A N 1
ATOM 843 C CA . LEU A 1 104 ? 59.364 10.335 -87.611 1.00 95.69 104 LEU A CA 1
ATOM 844 C C . LEU A 1 104 ? 59.811 10.638 -86.177 1.00 95.69 104 LEU A C 1
ATOM 846 O O . LEU A 1 104 ? 59.306 10.000 -85.252 1.00 95.69 104 LEU A O 1
ATOM 850 N N . CYS A 1 105 ? 60.678 11.634 -85.972 1.00 95.00 105 CYS A N 1
ATOM 851 C CA . CYS A 1 105 ? 61.085 12.073 -84.634 1.00 95.00 105 CYS A CA 1
ATOM 852 C C . CYS A 1 105 ? 59.883 12.581 -83.821 1.00 95.00 105 CYS A C 1
ATOM 854 O O . CYS A 1 105 ? 59.699 12.172 -82.672 1.00 95.00 105 CYS A O 1
ATOM 856 N N . PHE A 1 106 ? 59.014 13.399 -84.425 1.00 95.94 106 PHE A N 1
ATOM 857 C CA . PHE A 1 106 ? 57.792 13.879 -83.773 1.00 95.94 106 PHE A CA 1
ATOM 858 C C . PHE A 1 106 ? 56.836 12.727 -83.417 1.00 95.94 106 PHE A C 1
ATOM 860 O O . PHE A 1 106 ? 56.375 12.630 -82.278 1.00 95.94 106 PHE A O 1
ATOM 867 N N . ARG A 1 107 ? 56.585 11.796 -84.350 1.00 94.94 107 ARG A N 1
ATOM 868 C CA . ARG A 1 107 ? 55.761 10.597 -84.093 1.00 94.94 107 ARG A CA 1
ATOM 869 C C . ARG A 1 107 ? 56.360 9.706 -83.002 1.00 94.94 107 ARG A C 1
ATOM 871 O O . ARG A 1 107 ? 55.608 9.156 -82.195 1.00 94.94 107 ARG A O 1
ATOM 878 N N . GLN A 1 108 ? 57.685 9.566 -82.941 1.00 95.69 108 GLN A N 1
ATOM 879 C CA . GLN A 1 108 ? 58.368 8.802 -81.894 1.00 95.69 108 GLN A CA 1
ATOM 880 C C . GLN A 1 108 ? 58.190 9.463 -80.521 1.00 95.69 108 GLN A C 1
ATOM 882 O O . GLN A 1 108 ? 57.800 8.782 -79.571 1.00 95.69 108 GLN A O 1
ATOM 887 N N . GLN A 1 109 ? 58.391 10.781 -80.424 1.00 95.38 109 GLN A N 1
ATOM 888 C CA . GLN A 1 109 ? 58.172 11.546 -79.192 1.00 95.38 109 GLN A CA 1
ATOM 889 C C . GLN A 1 109 ? 56.709 11.463 -78.727 1.00 95.38 109 GLN A C 1
ATOM 891 O O . GLN A 1 109 ? 56.447 11.192 -77.556 1.00 95.38 109 GLN A O 1
ATOM 896 N N . GLN A 1 110 ? 55.750 11.620 -79.645 1.00 95.06 110 GLN A N 1
ATOM 897 C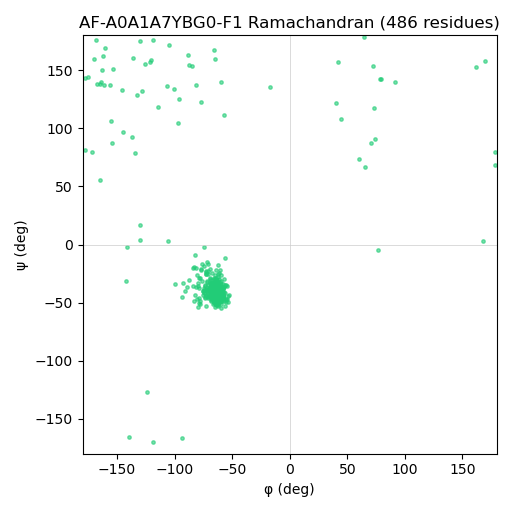 CA . GLN A 1 110 ? 54.324 11.478 -79.346 1.00 95.06 110 GLN A CA 1
ATOM 898 C C . GLN A 1 110 ? 53.982 10.056 -78.864 1.00 95.06 110 GLN A C 1
ATOM 900 O O . GLN A 1 110 ? 53.219 9.886 -77.915 1.00 95.06 110 GLN A O 1
ATOM 905 N N . THR A 1 111 ? 54.575 9.023 -79.471 1.00 94.94 111 THR A N 1
ATOM 906 C CA . THR A 1 111 ? 54.384 7.625 -79.046 1.00 94.94 111 THR A CA 1
ATOM 907 C C . THR A 1 111 ? 54.939 7.387 -77.640 1.00 94.94 111 THR A C 1
ATOM 909 O O . THR A 1 111 ? 54.285 6.733 -76.833 1.00 94.94 111 THR A O 1
ATOM 912 N N . GLN A 1 112 ? 56.100 7.960 -77.305 1.00 95.81 112 GLN A N 1
ATOM 913 C CA . GLN A 1 112 ? 56.668 7.896 -75.951 1.00 95.81 112 GLN A CA 1
ATOM 914 C C . GLN A 1 112 ? 55.774 8.601 -74.918 1.00 95.81 112 GLN A C 1
ATOM 916 O O . GLN A 1 112 ? 55.531 8.044 -73.851 1.00 95.81 112 GLN A O 1
ATOM 921 N N . GLN A 1 113 ? 55.224 9.776 -75.243 1.00 95.31 113 GLN A N 1
ATOM 922 C CA . GLN A 1 113 ? 54.270 10.482 -74.376 1.00 95.31 113 GLN A CA 1
ATOM 923 C C . GLN A 1 113 ? 52.995 9.660 -74.127 1.00 95.31 113 GLN A C 1
ATOM 925 O O . GLN A 1 113 ? 52.538 9.566 -72.988 1.00 95.31 113 GLN A O 1
ATOM 930 N N . HIS A 1 114 ? 52.451 9.013 -75.164 1.00 95.00 114 HIS A N 1
ATOM 931 C CA . HIS A 1 114 ? 51.286 8.130 -75.026 1.00 95.00 114 HIS A CA 1
ATOM 932 C C . HIS A 1 114 ? 51.589 6.861 -74.219 1.00 95.00 114 HIS A C 1
ATOM 934 O O . HIS A 1 114 ? 50.721 6.406 -73.479 1.00 95.00 114 HIS A O 1
ATOM 940 N N . LEU A 1 115 ? 52.805 6.307 -74.313 1.00 96.75 115 LEU A N 1
ATOM 941 C CA . LEU A 1 115 ? 53.233 5.174 -73.482 1.00 96.75 115 LEU A CA 1
ATOM 942 C C . LEU A 1 115 ? 53.318 5.562 -72.000 1.00 96.75 115 LEU A C 1
ATOM 944 O O . LEU A 1 115 ? 52.701 4.890 -71.179 1.00 96.75 115 LEU A O 1
ATOM 948 N N . VAL A 1 116 ? 53.976 6.678 -71.664 1.00 96.25 116 VAL A N 1
ATOM 949 C CA . VAL A 1 116 ? 54.033 7.182 -70.276 1.00 96.25 116 VAL A CA 1
ATOM 950 C C . VAL A 1 116 ? 52.624 7.463 -69.744 1.00 96.25 116 VAL A C 1
ATOM 952 O O . VAL A 1 116 ? 52.266 6.988 -68.671 1.00 96.25 116 VAL A O 1
ATOM 955 N N . SER A 1 117 ? 51.767 8.125 -70.531 1.00 95.88 117 SER A N 1
ATOM 956 C CA . SER A 1 117 ? 50.371 8.374 -70.142 1.00 95.88 117 SER A CA 1
ATOM 957 C C . SER A 1 117 ? 49.549 7.090 -69.943 1.00 95.88 117 SER A C 1
ATOM 959 O O . SER A 1 117 ? 48.581 7.107 -69.180 1.00 95.88 117 SER A O 1
ATOM 961 N N . LEU A 1 118 ? 49.893 5.992 -70.624 1.00 96.00 118 LEU A N 1
ATOM 962 C CA . LEU A 1 118 ? 49.246 4.688 -70.459 1.00 96.00 118 LEU A CA 1
ATOM 963 C C . LEU A 1 118 ? 49.764 3.949 -69.215 1.00 96.00 118 LEU A C 1
ATOM 965 O O . LEU A 1 118 ? 48.981 3.289 -68.531 1.00 96.00 118 LEU A O 1
ATOM 969 N N . GLU A 1 119 ? 51.051 4.080 -68.893 1.00 96.19 119 GLU A N 1
ATOM 970 C CA . GLU A 1 119 ? 51.653 3.565 -67.656 1.00 96.19 119 GLU A CA 1
ATOM 971 C C . GLU A 1 119 ? 51.120 4.314 -66.421 1.00 96.19 119 GLU A C 1
ATOM 973 O O . GLU A 1 119 ? 50.721 3.678 -65.438 1.00 96.19 119 GLU A O 1
ATOM 978 N N . ASP A 1 120 ? 50.985 5.641 -66.497 1.00 96.19 120 ASP A N 1
ATOM 979 C CA . ASP A 1 120 ? 50.326 6.470 -65.479 1.00 96.19 120 ASP A CA 1
ATOM 980 C C . ASP A 1 120 ? 48.859 6.055 -65.285 1.00 96.19 120 ASP A C 1
ATOM 982 O O . ASP A 1 120 ? 48.423 5.801 -64.160 1.00 96.19 120 ASP A O 1
ATOM 986 N N . ALA A 1 121 ? 48.092 5.895 -66.369 1.00 95.75 121 ALA A N 1
ATOM 987 C CA . ALA A 1 121 ? 46.715 5.408 -66.284 1.00 95.75 121 ALA A CA 1
ATOM 988 C C . ALA A 1 121 ? 46.640 3.988 -65.684 1.00 95.75 121 ALA A C 1
ATOM 990 O O . ALA A 1 121 ? 45.786 3.709 -64.841 1.00 95.75 121 ALA A O 1
ATOM 991 N N . GLN A 1 122 ? 47.558 3.088 -66.053 1.00 97.00 122 GLN A N 1
ATOM 992 C CA . GLN A 1 122 ? 47.595 1.725 -65.520 1.00 97.00 122 GLN A CA 1
ATOM 993 C C . GLN A 1 122 ? 47.955 1.691 -64.026 1.00 97.00 122 GLN A C 1
ATOM 995 O O . GLN A 1 122 ? 47.373 0.900 -63.276 1.00 97.00 122 GLN A O 1
ATOM 1000 N N . THR A 1 123 ? 48.888 2.529 -63.565 1.00 97.12 123 THR A N 1
ATOM 1001 C CA . THR A 1 123 ? 49.219 2.625 -62.133 1.00 97.12 123 THR A CA 1
ATOM 1002 C C . THR A 1 123 ? 48.062 3.218 -61.329 1.00 97.12 123 THR A C 1
ATOM 1004 O O . THR A 1 123 ? 47.735 2.667 -60.277 1.00 97.12 123 THR A O 1
ATOM 1007 N N . GLN A 1 124 ? 47.360 4.227 -61.856 1.00 96.81 124 GLN A N 1
ATOM 1008 C CA . GLN A 1 124 ? 46.129 4.767 -61.261 1.00 96.81 124 GLN A CA 1
ATOM 1009 C C . GLN A 1 124 ? 45.007 3.716 -61.174 1.00 96.81 124 GLN A C 1
ATOM 1011 O O . GLN A 1 124 ? 44.350 3.598 -60.141 1.00 96.81 124 GLN A O 1
ATOM 1016 N N . CYS A 1 125 ? 44.809 2.885 -62.204 1.00 96.19 125 CYS A N 1
ATOM 1017 C CA . CYS A 1 125 ? 43.850 1.777 -62.126 1.00 96.19 125 CYS A CA 1
ATOM 1018 C C . CYS A 1 125 ? 44.225 0.755 -61.036 1.00 96.19 125 CYS A C 1
ATOM 1020 O O . CYS A 1 125 ? 43.345 0.284 -60.313 1.00 96.19 125 CYS A O 1
ATOM 1022 N N . ARG A 1 126 ? 45.519 0.434 -60.876 1.00 97.31 126 ARG A N 1
ATOM 1023 C CA . ARG A 1 126 ? 45.997 -0.485 -59.825 1.00 97.31 126 ARG A CA 1
ATOM 1024 C C . ARG A 1 126 ? 45.779 0.078 -58.419 1.00 97.31 126 ARG A C 1
ATOM 1026 O O . ARG A 1 126 ? 45.292 -0.651 -57.556 1.00 97.31 126 ARG A O 1
ATOM 1033 N N . THR A 1 127 ? 46.100 1.352 -58.174 1.00 97.19 127 THR A N 1
ATOM 1034 C CA . THR A 1 127 ? 45.877 1.969 -56.853 1.00 97.19 127 THR A CA 1
ATOM 1035 C C . THR A 1 127 ? 44.389 2.012 -56.513 1.00 97.19 127 THR A C 1
ATOM 1037 O O . THR A 1 127 ? 44.009 1.534 -55.442 1.00 97.19 127 THR A O 1
ATOM 1040 N N . LEU A 1 128 ? 43.534 2.455 -57.444 1.00 97.25 128 LEU A N 1
ATOM 1041 C CA . LEU A 1 128 ? 42.075 2.467 -57.276 1.00 97.25 128 LEU A CA 1
ATOM 1042 C C . LEU A 1 128 ? 41.491 1.071 -56.995 1.00 97.25 128 LEU A C 1
ATOM 1044 O O . LEU A 1 128 ? 40.587 0.951 -56.166 1.00 97.25 128 LEU A O 1
ATOM 1048 N N . GLN A 1 129 ? 42.018 0.005 -57.609 1.00 97.44 129 GLN A N 1
ATOM 1049 C CA . GLN A 1 129 ? 41.601 -1.363 -57.282 1.00 97.44 129 GLN A CA 1
ATOM 1050 C C . GLN A 1 129 ? 41.954 -1.726 -55.827 1.00 97.44 129 GLN A C 1
ATOM 1052 O O . GLN A 1 129 ? 41.087 -2.178 -55.076 1.00 97.44 129 GLN A O 1
ATOM 1057 N N . THR A 1 130 ? 43.194 -1.474 -55.386 1.00 97.25 130 THR A N 1
ATOM 1058 C CA . THR A 1 130 ? 43.594 -1.756 -53.990 1.00 97.25 130 THR A CA 1
ATOM 1059 C C . THR A 1 130 ? 42.813 -0.914 -52.974 1.00 97.25 130 THR A C 1
ATOM 1061 O O . THR A 1 130 ? 42.475 -1.392 -51.890 1.00 97.25 130 THR A O 1
ATOM 1064 N N . GLU A 1 131 ? 42.446 0.317 -53.338 1.00 97.50 131 GLU A N 1
ATOM 1065 C CA . GLU A 1 131 ? 41.577 1.192 -52.548 1.00 97.50 131 GLU A CA 1
ATOM 1066 C C . GLU A 1 131 ? 40.158 0.615 -52.428 1.00 97.50 131 GLU A C 1
ATOM 1068 O O . GLU A 1 131 ? 39.589 0.597 -51.332 1.00 97.50 131 GLU A O 1
ATOM 1073 N N . GLN A 1 132 ? 39.599 0.095 -53.527 1.00 97.81 132 GLN A N 1
ATOM 1074 C CA . GLN A 1 132 ? 38.286 -0.553 -53.559 1.00 97.81 132 GLN A CA 1
ATOM 1075 C C . GLN A 1 132 ? 38.258 -1.809 -52.677 1.00 97.81 132 GLN A C 1
ATOM 1077 O O . GLN A 1 132 ? 37.326 -1.987 -51.890 1.00 97.81 132 GLN A O 1
ATOM 1082 N N . GLU A 1 133 ? 39.285 -2.656 -52.751 1.00 97.94 133 GLU A N 1
ATOM 1083 C CA . GLU A 1 133 ? 39.421 -3.855 -51.912 1.00 97.94 133 GLU A CA 1
ATOM 1084 C C . GLU A 1 133 ? 39.564 -3.480 -50.424 1.00 97.94 133 GLU A C 1
ATOM 1086 O O . GLU A 1 133 ? 38.830 -3.994 -49.571 1.00 97.94 133 GLU A O 1
ATOM 1091 N N . ARG A 1 134 ? 40.402 -2.480 -50.113 1.00 98.31 134 ARG A N 1
ATOM 1092 C CA . ARG A 1 134 ? 40.553 -1.886 -48.771 1.00 98.31 134 ARG A CA 1
ATOM 1093 C C . ARG A 1 134 ? 39.237 -1.314 -48.228 1.00 98.31 134 ARG A C 1
ATOM 1095 O O . ARG A 1 134 ? 38.994 -1.377 -47.021 1.00 98.31 134 ARG A O 1
ATOM 1102 N N . LEU A 1 135 ? 38.400 -0.714 -49.076 1.00 98.00 135 LEU A N 1
ATOM 1103 C CA . LEU A 1 135 ? 37.082 -0.193 -48.694 1.00 98.00 135 LEU A CA 1
ATOM 1104 C C . LEU A 1 135 ? 36.048 -1.312 -48.508 1.00 98.00 135 LEU A C 1
ATOM 1106 O O . LEU A 1 135 ? 35.305 -1.270 -47.529 1.00 98.00 135 LEU A O 1
ATOM 1110 N N . ARG A 1 136 ? 36.043 -2.339 -49.369 1.00 98.38 136 ARG A N 1
ATOM 1111 C CA . ARG A 1 136 ? 35.182 -3.531 -49.243 1.00 98.38 136 ARG A CA 1
ATOM 1112 C C . ARG A 1 136 ? 35.407 -4.251 -47.910 1.00 98.38 136 ARG A C 1
ATOM 1114 O O . ARG A 1 136 ? 34.433 -4.577 -47.235 1.00 98.38 136 ARG A O 1
ATOM 1121 N N . LEU A 1 137 ? 36.663 -4.434 -47.491 1.00 97.88 137 LEU A N 1
ATOM 1122 C CA . LEU A 1 137 ? 36.991 -5.006 -46.177 1.00 97.88 137 LEU A CA 1
ATOM 1123 C C . LEU A 1 137 ? 36.471 -4.120 -45.028 1.00 97.88 137 LEU A C 1
ATOM 1125 O O . LEU A 1 137 ? 35.703 -4.584 -44.186 1.00 97.88 137 LEU A O 1
ATOM 1129 N N . LYS A 1 138 ? 36.766 -2.810 -45.059 1.00 97.94 138 LYS A N 1
ATOM 1130 C CA . LYS A 1 138 ? 36.274 -1.829 -44.064 1.00 97.94 138 LYS A CA 1
ATOM 1131 C C . LYS A 1 138 ? 34.745 -1.665 -44.023 1.00 97.94 138 LYS A C 1
ATOM 1133 O O . LYS A 1 138 ? 34.235 -1.092 -43.055 1.00 97.94 138 LYS A O 1
ATOM 1138 N N . LEU A 1 139 ? 34.023 -2.096 -45.057 1.00 98.00 139 LEU A N 1
ATOM 1139 C CA . LEU A 1 139 ? 32.561 -2.168 -45.073 1.00 98.00 139 LEU A CA 1
ATOM 1140 C C . LEU A 1 139 ? 32.079 -3.459 -44.398 1.00 98.00 139 LEU A C 1
ATOM 1142 O O . LEU A 1 139 ? 31.252 -3.394 -43.495 1.00 98.00 139 LEU A O 1
ATOM 1146 N N . ASN A 1 140 ? 32.658 -4.605 -44.765 1.00 98.19 140 ASN A N 1
ATOM 1147 C CA . ASN A 1 140 ? 32.319 -5.911 -44.197 1.00 98.19 140 ASN A CA 1
ATOM 1148 C C . ASN A 1 140 ? 32.580 -5.988 -42.678 1.00 98.19 140 ASN A C 1
ATOM 1150 O O . ASN A 1 140 ? 31.787 -6.569 -41.941 1.00 98.19 140 ASN A O 1
ATOM 1154 N N . ASP A 1 141 ? 33.640 -5.350 -42.177 1.00 97.62 141 ASP A N 1
ATOM 1155 C CA . ASP A 1 141 ? 33.911 -5.296 -40.733 1.00 97.62 141 ASP A CA 1
ATOM 1156 C C . ASP A 1 141 ? 32.934 -4.385 -39.972 1.00 97.62 141 ASP A C 1
ATOM 1158 O O . ASP A 1 141 ? 32.556 -4.689 -38.838 1.00 97.62 141 ASP A O 1
ATOM 1162 N N . ARG A 1 142 ? 32.440 -3.311 -40.607 1.00 97.56 142 ARG A N 1
ATOM 1163 C CA . ARG A 1 142 ? 31.344 -2.502 -40.049 1.00 97.56 142 ARG A CA 1
ATOM 1164 C C . ARG A 1 142 ? 30.015 -3.249 -40.068 1.00 97.56 142 ARG A C 1
ATOM 1166 O O . ARG A 1 142 ? 29.257 -3.140 -39.114 1.00 97.56 142 ARG A O 1
ATOM 1173 N N . GLU A 1 143 ? 29.744 -4.033 -41.105 1.00 98.19 143 GLU A N 1
ATOM 1174 C CA . GLU A 1 143 ? 28.548 -4.875 -41.197 1.00 98.19 143 GLU A CA 1
ATOM 1175 C C . GLU A 1 143 ? 28.518 -5.942 -40.087 1.00 98.19 143 GLU A C 1
ATOM 1177 O O . GLU A 1 143 ? 27.508 -6.078 -39.392 1.00 98.19 143 GLU A O 1
ATOM 1182 N N . LYS A 1 144 ? 29.648 -6.618 -39.821 1.00 98.38 144 LYS A N 1
ATOM 1183 C CA . LYS A 1 144 ? 29.809 -7.501 -38.645 1.00 98.38 144 LYS A CA 1
ATOM 1184 C C . LYS A 1 144 ? 29.513 -6.760 -37.340 1.00 98.38 144 LYS A C 1
ATOM 1186 O O . LYS A 1 144 ? 28.746 -7.256 -36.520 1.00 98.38 144 LYS A O 1
ATOM 1191 N N . MET A 1 145 ? 30.085 -5.568 -37.162 1.00 98.25 145 MET A N 1
ATOM 1192 C CA . MET A 1 145 ? 29.893 -4.742 -35.965 1.00 98.25 145 MET A CA 1
ATOM 1193 C C . MET A 1 145 ? 28.423 -4.332 -35.771 1.00 98.25 145 MET A C 1
ATOM 1195 O O . MET A 1 145 ? 27.901 -4.446 -34.666 1.00 98.25 145 MET A O 1
ATOM 1199 N N . VAL A 1 146 ? 27.730 -3.933 -36.843 1.00 98.12 146 VAL A N 1
ATOM 1200 C CA . VAL A 1 146 ? 26.288 -3.628 -36.828 1.00 98.12 146 VAL A CA 1
ATOM 1201 C C . VAL A 1 146 ? 25.462 -4.859 -36.450 1.00 98.12 146 VAL A C 1
ATOM 1203 O O . VAL A 1 146 ? 24.533 -4.736 -35.656 1.00 98.12 146 VAL A O 1
ATOM 1206 N N . ASN A 1 147 ? 25.804 -6.046 -36.955 1.00 98.19 147 ASN A N 1
ATOM 1207 C CA . ASN A 1 147 ? 25.100 -7.280 -36.598 1.00 98.19 147 ASN A CA 1
ATOM 1208 C C . ASN A 1 147 ? 25.332 -7.685 -35.127 1.00 98.19 147 ASN A C 1
ATOM 1210 O O . ASN A 1 147 ? 24.382 -8.094 -34.463 1.00 98.19 147 ASN A O 1
ATOM 1214 N N . VAL A 1 148 ? 26.542 -7.504 -34.580 1.00 98.25 148 VAL A N 1
ATOM 1215 C CA . VAL A 1 148 ? 26.817 -7.717 -33.141 1.00 98.25 148 VAL A CA 1
ATOM 1216 C C . VAL A 1 148 ? 26.023 -6.736 -32.272 1.00 98.25 148 VAL A C 1
ATOM 1218 O O . VAL A 1 148 ? 25.370 -7.157 -31.318 1.00 98.25 148 VAL A O 1
ATOM 1221 N N . LEU A 1 149 ? 26.015 -5.446 -32.624 1.00 97.94 149 LEU A N 1
ATOM 1222 C CA . LEU A 1 149 ? 25.240 -4.428 -31.906 1.00 97.94 149 LEU A CA 1
ATOM 1223 C C . LEU A 1 149 ? 23.727 -4.679 -31.994 1.00 97.94 149 LEU A C 1
ATOM 1225 O O . LEU A 1 149 ? 23.017 -4.436 -31.021 1.00 97.94 149 LEU A O 1
ATOM 1229 N N . ARG A 1 150 ? 23.231 -5.211 -33.121 1.00 98.44 150 ARG A N 1
ATOM 1230 C CA . ARG A 1 150 ? 21.826 -5.618 -33.273 1.00 98.44 150 ARG A CA 1
ATOM 1231 C C . ARG A 1 150 ? 21.471 -6.768 -32.328 1.00 98.44 150 ARG A C 1
ATOM 1233 O O . ARG A 1 150 ? 20.523 -6.627 -31.567 1.00 98.44 150 ARG A O 1
ATOM 1240 N N . LEU A 1 151 ? 22.265 -7.841 -32.301 1.00 98.19 151 LEU A N 1
ATOM 1241 C CA . LEU A 1 151 ? 22.052 -8.977 -31.389 1.00 98.19 151 LEU A CA 1
ATOM 1242 C C . LEU A 1 151 ? 22.116 -8.552 -29.908 1.00 98.19 151 LEU A C 1
ATOM 1244 O O . LEU A 1 151 ? 21.336 -9.028 -29.083 1.00 98.19 151 LEU A O 1
ATOM 1248 N N . GLN A 1 152 ? 23.011 -7.620 -29.563 1.00 97.81 152 GLN A N 1
ATOM 1249 C CA . GLN A 1 152 ? 23.076 -7.037 -28.220 1.00 97.81 152 GLN A CA 1
ATOM 1250 C C . GLN A 1 152 ? 21.820 -6.212 -27.887 1.00 97.81 152 GLN A C 1
ATOM 1252 O O . GLN A 1 152 ? 21.324 -6.279 -26.762 1.00 97.81 152 GLN A O 1
ATOM 1257 N N . MET A 1 153 ? 21.290 -5.455 -28.852 1.00 97.69 153 MET A N 1
ATOM 1258 C CA . MET A 1 153 ? 20.059 -4.677 -28.697 1.00 97.69 153 MET A CA 1
ATOM 1259 C C . MET A 1 153 ? 18.833 -5.585 -28.538 1.00 97.69 153 MET A C 1
ATOM 1261 O O . MET A 1 153 ? 18.068 -5.393 -27.600 1.00 97.69 153 MET A O 1
ATOM 1265 N N . GLU A 1 154 ? 18.693 -6.613 -29.378 1.00 98.06 154 GLU A N 1
ATOM 1266 C CA . GLU A 1 154 ? 17.622 -7.620 -29.309 1.00 98.06 154 GLU A CA 1
ATOM 1267 C C . GLU A 1 154 ? 17.614 -8.344 -27.949 1.00 98.06 154 GLU A C 1
ATOM 1269 O O . GLU A 1 154 ? 16.568 -8.450 -27.307 1.00 98.06 154 GLU A O 1
ATOM 1274 N N . SER A 1 155 ? 18.791 -8.750 -27.457 1.00 98.06 155 SER A N 1
ATOM 1275 C CA . SER A 1 155 ? 18.970 -9.338 -26.120 1.00 98.06 155 SER A CA 1
ATOM 1276 C C . SER A 1 155 ? 18.577 -8.370 -24.989 1.00 98.06 155 SER A C 1
ATOM 1278 O O . SER A 1 155 ? 17.864 -8.747 -24.057 1.00 98.06 155 SER A O 1
ATOM 1280 N N . SER A 1 156 ? 18.965 -7.094 -25.098 1.00 97.81 156 SER A N 1
ATOM 1281 C CA . SER A 1 156 ? 18.588 -6.042 -24.141 1.00 97.81 156 SER A CA 1
ATOM 1282 C C . SER A 1 156 ? 17.071 -5.790 -24.116 1.00 97.81 156 SER A C 1
ATOM 1284 O O . SER A 1 156 ? 16.467 -5.687 -23.046 1.00 97.81 156 SER A O 1
ATOM 1286 N N . THR A 1 157 ? 16.418 -5.768 -25.283 1.00 97.62 157 THR A N 1
ATOM 1287 C CA . THR A 1 157 ? 14.955 -5.668 -25.393 1.00 97.62 157 THR A CA 1
ATOM 1288 C C . THR A 1 157 ? 14.264 -6.884 -24.771 1.00 97.62 157 THR A C 1
ATOM 1290 O O . THR A 1 157 ? 13.322 -6.711 -23.999 1.00 97.62 157 THR A O 1
ATOM 1293 N N . GLN A 1 158 ? 14.755 -8.102 -25.021 1.00 97.75 158 GLN A N 1
ATOM 1294 C CA . GLN A 1 158 ? 14.196 -9.318 -24.420 1.00 97.75 158 GLN A CA 1
ATOM 1295 C C . GLN A 1 158 ? 14.325 -9.321 -22.886 1.00 97.75 158 GLN A C 1
ATOM 1297 O O . GLN A 1 158 ? 13.364 -9.655 -22.192 1.00 97.75 158 GLN A O 1
ATOM 1302 N N . MET A 1 159 ? 15.476 -8.901 -22.350 1.00 97.44 159 MET A N 1
ATOM 1303 C CA . MET A 1 159 ? 15.683 -8.715 -20.907 1.00 97.44 159 MET A CA 1
ATOM 1304 C C . MET A 1 159 ? 14.719 -7.665 -20.329 1.00 97.44 159 MET A C 1
ATOM 1306 O O . MET A 1 159 ? 14.147 -7.865 -19.258 1.00 97.44 159 MET A O 1
ATOM 1310 N N . THR A 1 160 ? 14.493 -6.567 -21.056 1.00 97.44 160 THR A N 1
ATOM 1311 C CA . THR A 1 160 ? 13.586 -5.488 -20.636 1.00 97.44 160 THR A CA 1
ATOM 1312 C C . THR A 1 160 ? 12.137 -5.972 -20.533 1.00 97.44 160 THR A C 1
ATOM 1314 O O . THR A 1 160 ? 11.483 -5.696 -19.528 1.00 97.44 160 THR A O 1
ATOM 1317 N N . GLU A 1 161 ? 11.640 -6.755 -21.497 1.00 98.19 161 GLU A N 1
ATOM 1318 C CA . GLU A 1 161 ? 10.290 -7.343 -21.413 1.00 98.19 161 GLU A CA 1
ATOM 1319 C C . GLU A 1 161 ? 10.183 -8.421 -20.313 1.00 98.19 161 GLU A C 1
ATOM 1321 O O . GLU A 1 161 ? 9.166 -8.503 -19.627 1.00 98.19 161 GLU A O 1
ATOM 1326 N N . GLN A 1 162 ? 11.244 -9.191 -20.035 1.00 97.75 162 GLN A N 1
ATOM 1327 C CA . GLN A 1 162 ? 11.268 -10.100 -18.874 1.00 97.75 162 GLN A CA 1
ATOM 1328 C C . GLN A 1 162 ? 11.187 -9.342 -17.536 1.00 97.75 162 GLN A C 1
ATOM 1330 O O . GLN A 1 162 ? 10.420 -9.725 -16.645 1.00 97.75 162 GLN A O 1
ATOM 1335 N N . HIS A 1 163 ? 11.931 -8.242 -17.389 1.00 98.00 163 HIS A N 1
ATOM 1336 C CA . HIS A 1 163 ? 11.826 -7.359 -16.224 1.00 98.00 163 HIS A CA 1
ATOM 1337 C C . HIS A 1 163 ? 10.454 -6.686 -16.124 1.00 98.00 163 HIS A C 1
ATOM 1339 O O . HIS A 1 163 ? 9.913 -6.580 -15.020 1.00 98.00 163 HIS A O 1
ATOM 1345 N N . ARG A 1 164 ? 9.849 -6.304 -17.254 1.00 98.31 164 ARG A N 1
ATOM 1346 C CA . ARG A 1 164 ? 8.475 -5.801 -17.306 1.00 98.31 164 ARG A CA 1
ATOM 1347 C C . ARG A 1 164 ? 7.483 -6.841 -16.788 1.00 98.31 164 ARG A C 1
ATOM 1349 O O . ARG A 1 164 ? 6.787 -6.547 -15.827 1.00 98.31 164 ARG A O 1
ATOM 1356 N N . HIS A 1 165 ? 7.466 -8.059 -17.332 1.00 98.38 165 HIS A N 1
ATOM 1357 C CA . HIS A 1 165 ? 6.559 -9.121 -16.872 1.00 98.38 165 HIS A CA 1
ATOM 1358 C C . HIS A 1 165 ? 6.737 -9.441 -15.376 1.00 98.38 165 HIS A C 1
ATOM 1360 O O . HIS A 1 165 ? 5.756 -9.661 -14.666 1.00 98.38 165 HIS A O 1
ATOM 1366 N N . THR A 1 166 ? 7.979 -9.407 -14.880 1.00 98.31 166 THR A N 1
ATOM 1367 C CA . THR A 1 166 ? 8.288 -9.579 -13.448 1.00 98.31 166 THR A CA 1
ATOM 1368 C C . THR A 1 166 ? 7.691 -8.439 -12.614 1.00 98.31 166 THR A C 1
ATOM 1370 O O . THR A 1 166 ? 7.072 -8.683 -11.580 1.00 98.31 166 THR A O 1
ATOM 1373 N N . THR A 1 167 ? 7.819 -7.198 -13.091 1.00 98.31 167 THR A N 1
ATOM 1374 C CA . THR A 1 167 ? 7.266 -5.997 -12.443 1.00 98.31 167 THR A CA 1
ATOM 1375 C C . THR A 1 167 ? 5.736 -6.010 -12.456 1.00 98.31 167 THR A C 1
ATOM 1377 O O . THR A 1 167 ? 5.119 -5.777 -11.420 1.00 98.31 167 THR A O 1
ATOM 1380 N N . ASP A 1 168 ? 5.120 -6.357 -13.589 1.00 98.31 168 ASP A N 1
ATOM 1381 C CA . ASP A 1 168 ? 3.667 -6.478 -13.747 1.00 98.31 168 ASP A CA 1
ATOM 1382 C C . ASP A 1 168 ? 3.085 -7.555 -12.808 1.00 98.31 168 ASP A C 1
ATOM 1384 O O . ASP A 1 168 ? 2.001 -7.364 -12.252 1.00 98.31 168 ASP A O 1
ATOM 1388 N N . SER A 1 169 ? 3.806 -8.663 -12.586 1.00 98.50 169 SER A N 1
ATOM 1389 C CA . SER A 1 169 ? 3.422 -9.718 -11.633 1.00 98.50 169 SER A CA 1
ATOM 1390 C C . SER A 1 169 ? 3.509 -9.240 -10.179 1.00 98.50 169 SER A C 1
ATOM 1392 O O . SER A 1 169 ? 2.546 -9.376 -9.426 1.00 98.50 169 SER A O 1
ATOM 1394 N N . LEU A 1 170 ? 4.625 -8.614 -9.787 1.00 98.25 170 LEU A N 1
ATOM 1395 C CA . LEU A 1 170 ? 4.801 -8.062 -8.436 1.00 98.25 170 LEU A CA 1
ATOM 1396 C C . LEU A 1 170 ? 3.787 -6.945 -8.134 1.00 98.25 170 LEU A C 1
ATOM 1398 O O . LEU A 1 170 ? 3.300 -6.833 -7.010 1.00 98.25 170 LEU A O 1
ATOM 1402 N N . GLN A 1 171 ? 3.416 -6.147 -9.137 1.00 98.38 171 GLN A N 1
ATOM 1403 C CA . GLN A 1 171 ? 2.384 -5.119 -9.010 1.00 98.38 171 GLN A CA 1
ATOM 1404 C C . GLN A 1 171 ? 0.989 -5.733 -8.790 1.00 98.38 171 GLN A C 1
ATOM 1406 O O . GLN A 1 171 ? 0.199 -5.201 -8.008 1.00 98.38 171 GLN A O 1
ATOM 1411 N N . GLN A 1 172 ? 0.679 -6.867 -9.429 1.00 98.38 172 GLN A N 1
ATOM 1412 C CA . GLN A 1 172 ? -0.563 -7.615 -9.190 1.00 98.38 172 GLN A CA 1
ATOM 1413 C C . GLN A 1 172 ? -0.608 -8.219 -7.778 1.00 98.38 172 GLN A C 1
ATOM 1415 O O . GLN A 1 172 ? -1.621 -8.070 -7.091 1.00 98.38 172 GLN A O 1
ATOM 1420 N N . GLU A 1 173 ? 0.487 -8.825 -7.309 1.00 97.81 173 GLU A N 1
ATOM 1421 C CA . GLU A 1 173 ? 0.594 -9.339 -5.935 1.00 97.81 173 GLU A CA 1
ATOM 1422 C C . GLU A 1 173 ? 0.456 -8.221 -4.891 1.00 97.81 173 GLU A C 1
ATOM 1424 O O . GLU A 1 173 ? -0.297 -8.365 -3.928 1.00 97.81 173 GLU A O 1
ATOM 1429 N N . ASN A 1 174 ? 1.102 -7.072 -5.107 1.00 98.44 174 ASN A N 1
ATOM 1430 C CA . ASN A 1 174 ? 0.997 -5.907 -4.227 1.00 98.44 174 ASN A CA 1
ATOM 1431 C C . ASN A 1 174 ? -0.457 -5.399 -4.135 1.00 98.44 174 ASN A C 1
ATOM 1433 O O . ASN A 1 174 ? -0.988 -5.220 -3.039 1.00 98.44 174 ASN A O 1
ATOM 1437 N N . ASN A 1 175 ? -1.156 -5.278 -5.269 1.00 98.50 175 ASN A N 1
ATOM 1438 C CA . ASN A 1 175 ? -2.579 -4.918 -5.295 1.00 98.50 175 ASN A CA 1
ATOM 1439 C C . ASN A 1 175 ? -3.466 -5.933 -4.540 1.00 98.50 175 ASN A C 1
ATOM 1441 O O . ASN A 1 175 ? -4.390 -5.533 -3.825 1.00 98.50 175 ASN A O 1
ATOM 1445 N N . LEU A 1 176 ? -3.179 -7.236 -4.650 1.00 98.56 176 LEU A N 1
ATOM 1446 C CA . LEU A 1 176 ? -3.887 -8.284 -3.905 1.00 98.56 176 LEU A CA 1
ATOM 1447 C C . LEU A 1 176 ? -3.637 -8.176 -2.391 1.00 98.56 176 LEU A C 1
ATOM 1449 O O . LEU A 1 176 ? -4.589 -8.232 -1.609 1.00 98.56 176 LEU A O 1
ATOM 1453 N N . LEU A 1 177 ? -2.387 -7.957 -1.975 1.00 98.50 177 LEU A N 1
ATOM 1454 C CA . LEU A 1 177 ? -2.012 -7.765 -0.571 1.00 98.50 177 LEU A CA 1
ATOM 1455 C C . LEU A 1 177 ? -2.633 -6.489 0.020 1.00 98.50 177 LEU A C 1
ATOM 1457 O O . LEU A 1 177 ? -3.119 -6.515 1.149 1.00 98.50 177 LEU A O 1
ATOM 1461 N N . ILE A 1 178 ? -2.704 -5.394 -0.745 1.00 98.56 178 ILE A N 1
ATOM 1462 C CA . ILE A 1 178 ? -3.419 -4.165 -0.356 1.00 98.56 178 ILE A CA 1
ATOM 1463 C C . ILE A 1 178 ? -4.919 -4.442 -0.161 1.00 98.56 178 ILE A C 1
ATOM 1465 O O . ILE A 1 178 ? -5.518 -3.936 0.791 1.00 98.56 178 ILE A O 1
ATOM 1469 N N . SER A 1 179 ? -5.535 -5.258 -1.021 1.00 98.44 179 SER A N 1
ATOM 1470 C CA . SER A 1 179 ? -6.940 -5.663 -0.875 1.00 98.44 179 SER A CA 1
ATOM 1471 C C . SER A 1 179 ? -7.167 -6.464 0.417 1.00 98.44 179 SER A C 1
ATOM 1473 O O . SER A 1 179 ? -8.011 -6.097 1.237 1.00 98.44 179 SER A O 1
ATOM 1475 N N . GLN A 1 180 ? -6.340 -7.486 0.667 1.00 98.56 180 GLN A N 1
ATOM 1476 C CA . GLN A 1 180 ? -6.392 -8.311 1.884 1.00 98.56 180 GLN A CA 1
ATOM 1477 C C . GLN A 1 180 ? -6.137 -7.492 3.162 1.00 98.56 180 GLN A C 1
ATOM 1479 O O . GLN A 1 180 ? -6.865 -7.629 4.145 1.00 98.56 180 GLN A O 1
ATOM 1484 N N . LEU A 1 181 ? -5.159 -6.580 3.143 1.00 98.50 181 LEU A N 1
ATOM 1485 C CA . LEU A 1 181 ? -4.862 -5.677 4.258 1.00 98.50 181 LEU A CA 1
ATOM 1486 C C . LEU A 1 181 ? -6.065 -4.788 4.609 1.00 98.50 181 LEU A C 1
ATOM 1488 O O . LEU A 1 181 ? -6.372 -4.596 5.787 1.00 98.50 181 LEU A O 1
ATOM 1492 N N . ASN A 1 182 ? -6.758 -4.251 3.601 1.00 98.44 182 ASN A N 1
ATOM 1493 C CA . ASN A 1 182 ? -7.949 -3.427 3.811 1.00 98.44 182 ASN A CA 1
ATOM 1494 C C . ASN A 1 182 ? -9.147 -4.248 4.317 1.00 98.44 182 ASN A C 1
ATOM 1496 O O . ASN A 1 182 ? -9.870 -3.768 5.192 1.00 98.44 182 ASN A O 1
ATOM 1500 N N . GLN A 1 183 ? -9.312 -5.487 3.847 1.00 98.62 183 GLN A N 1
ATOM 1501 C CA . GLN A 1 183 ? -10.323 -6.417 4.356 1.00 98.62 183 GLN A CA 1
ATOM 1502 C C . GLN A 1 183 ? -10.088 -6.744 5.843 1.00 98.62 183 GLN A C 1
ATOM 1504 O O . GLN A 1 183 ? -10.966 -6.507 6.672 1.00 98.62 183 GLN A O 1
ATOM 1509 N N . HIS A 1 184 ? -8.876 -7.158 6.225 1.00 98.38 184 HIS A N 1
ATOM 1510 C CA . HIS A 1 184 ? -8.544 -7.428 7.631 1.00 98.38 184 HIS A CA 1
ATOM 1511 C C . HIS A 1 184 ? -8.634 -6.178 8.521 1.00 98.38 184 HIS A C 1
ATOM 1513 O O . HIS A 1 184 ? -9.024 -6.257 9.686 1.00 98.38 184 HIS A O 1
ATOM 1519 N N . LYS A 1 185 ? -8.331 -4.990 7.984 1.00 98.62 185 LYS A N 1
ATOM 1520 C CA . LYS A 1 185 ? -8.528 -3.711 8.685 1.00 98.62 185 LYS A CA 1
ATOM 1521 C C . LYS A 1 185 ? -10.008 -3.444 8.993 1.00 98.62 185 LYS A C 1
ATOM 1523 O O . LYS A 1 185 ? -10.295 -2.913 10.068 1.00 98.62 185 LYS A O 1
ATOM 1528 N N . LEU A 1 186 ? -10.927 -3.821 8.100 1.00 98.44 186 LEU A N 1
ATOM 1529 C CA . LEU A 1 186 ? -12.375 -3.725 8.318 1.00 98.44 186 LEU A CA 1
ATOM 1530 C C . LEU A 1 186 ? -12.861 -4.755 9.352 1.00 98.44 186 LEU A C 1
ATOM 1532 O O . LEU A 1 186 ? -13.568 -4.387 10.288 1.00 98.44 186 LEU A O 1
ATOM 1536 N N . GLU A 1 187 ? -12.415 -6.008 9.251 1.00 98.50 187 GLU A N 1
ATOM 1537 C CA . GLU A 1 187 ? -12.717 -7.077 10.220 1.00 98.50 187 GLU A CA 1
ATOM 1538 C C . GLU A 1 187 ? -12.259 -6.698 11.640 1.00 98.50 187 GLU A C 1
ATOM 1540 O O . GLU A 1 187 ? -13.015 -6.804 12.606 1.00 98.50 187 GLU A O 1
ATOM 1545 N N . ILE A 1 188 ? -11.049 -6.144 11.778 1.00 98.44 188 ILE A N 1
ATOM 1546 C CA . ILE A 1 188 ? -10.526 -5.636 13.056 1.00 98.44 188 ILE A CA 1
ATOM 1547 C C . ILE A 1 188 ? -11.371 -4.467 13.593 1.00 98.44 188 ILE A C 1
ATOM 1549 O O . ILE A 1 188 ? -11.499 -4.321 14.810 1.00 98.44 188 ILE A O 1
ATOM 1553 N N . GLN A 1 189 ? -11.957 -3.626 12.735 1.00 98.19 189 GLN A N 1
ATOM 1554 C CA . GLN A 1 189 ? -12.874 -2.564 13.169 1.00 98.19 189 GLN A CA 1
ATOM 1555 C C . GLN A 1 189 ? -14.222 -3.127 13.646 1.00 98.19 189 GLN A C 1
ATOM 1557 O O . GLN A 1 189 ? -14.718 -2.684 14.684 1.00 98.19 189 GLN A O 1
ATOM 1562 N N . GLN A 1 190 ? -14.770 -4.131 12.956 1.00 98.44 190 GLN A N 1
ATOM 1563 C CA . GLN A 1 190 ? -16.003 -4.827 13.347 1.00 98.44 190 GLN A CA 1
ATOM 1564 C C . GLN A 1 190 ? -15.835 -5.536 14.700 1.00 98.44 190 GLN A C 1
ATOM 1566 O O . GLN A 1 190 ? -16.556 -5.225 15.649 1.00 98.44 190 GLN A O 1
ATOM 1571 N N . LEU A 1 191 ? -14.794 -6.362 14.853 1.00 98.31 191 LEU A N 1
ATOM 1572 C CA . LEU A 1 191 ? -14.479 -7.060 16.108 1.00 98.31 191 LEU A CA 1
ATOM 1573 C C . LEU A 1 191 ? -14.224 -6.096 17.282 1.00 98.31 191 LEU A C 1
ATOM 1575 O O . LEU A 1 191 ? -14.544 -6.405 18.431 1.00 98.31 191 LEU A O 1
ATOM 1579 N N . ARG A 1 192 ? -13.678 -4.897 17.025 1.00 98.50 192 ARG A N 1
ATOM 1580 C CA . ARG A 1 192 ? -13.541 -3.844 18.051 1.00 98.50 192 ARG A CA 1
ATOM 1581 C C . ARG A 1 192 ? -14.888 -3.250 18.463 1.00 98.50 192 ARG A C 1
ATOM 1583 O O . ARG A 1 192 ? -15.071 -2.989 19.651 1.00 98.50 192 ARG A O 1
ATOM 1590 N N . ALA A 1 193 ? -15.813 -3.043 17.526 1.00 97.88 193 ALA A N 1
ATOM 1591 C CA . ALA A 1 193 ? -17.163 -2.568 17.831 1.00 97.88 193 ALA A CA 1
ATOM 1592 C C . ALA A 1 193 ? -17.951 -3.613 18.641 1.00 97.88 193 ALA A C 1
ATOM 1594 O O . ALA A 1 193 ? -18.512 -3.281 19.687 1.00 97.88 193 ALA A O 1
ATOM 1595 N N . GLU A 1 194 ? -17.897 -4.884 18.233 1.00 98.31 194 GLU A N 1
ATOM 1596 C CA . GLU A 1 194 ? -18.485 -6.009 18.972 1.00 98.31 194 GLU A CA 1
ATOM 1597 C C . GLU A 1 194 ? -17.902 -6.130 20.386 1.00 98.31 194 GLU A C 1
ATOM 1599 O O . GLU A 1 194 ? -18.650 -6.244 21.357 1.00 98.31 194 GLU A O 1
ATOM 1604 N N . LEU A 1 195 ? -16.577 -6.024 20.547 1.00 98.31 195 LEU A N 1
ATOM 1605 C CA . LEU A 1 195 ? -15.926 -6.057 21.861 1.00 98.31 195 LEU A CA 1
ATOM 1606 C C . LEU A 1 195 ? -16.385 -4.911 22.779 1.00 98.31 195 LEU A C 1
ATOM 1608 O O . LEU A 1 195 ? -16.507 -5.108 23.990 1.00 98.31 195 LEU A O 1
ATOM 1612 N N . VAL A 1 196 ? -16.642 -3.718 22.234 1.00 98.12 196 VAL A N 1
ATOM 1613 C CA . VAL A 1 196 ? -17.215 -2.596 22.998 1.00 98.12 196 VAL A CA 1
ATOM 1614 C C . VAL A 1 196 ? -18.663 -2.898 23.390 1.00 98.12 196 VAL A C 1
ATOM 1616 O O . VAL A 1 196 ? -19.007 -2.751 24.564 1.00 98.12 196 VAL A O 1
ATOM 1619 N N . GLN A 1 197 ? -19.481 -3.398 22.460 1.00 97.88 197 GLN A N 1
ATOM 1620 C CA . GLN A 1 197 ? -20.872 -3.776 22.723 1.00 97.88 197 GLN A CA 1
ATOM 1621 C C . GLN A 1 197 ? -20.974 -4.866 23.804 1.00 97.88 197 GLN A C 1
ATOM 1623 O O . GLN A 1 197 ? -21.747 -4.725 24.755 1.00 97.88 197 GLN A O 1
ATOM 1628 N N . GLN A 1 198 ? -20.151 -5.915 23.727 1.00 97.50 198 GLN A N 1
ATOM 1629 C CA . GLN A 1 198 ? -20.132 -6.984 24.728 1.00 97.50 198 GLN A CA 1
ATOM 1630 C C . GLN A 1 198 ? -19.648 -6.495 26.101 1.00 97.50 198 GLN A C 1
ATOM 1632 O O . GLN A 1 198 ? -20.173 -6.938 27.121 1.00 97.50 198 GLN A O 1
ATOM 1637 N N . LYS A 1 199 ? -18.730 -5.519 26.165 1.00 97.88 199 LYS A N 1
ATOM 1638 C CA . LYS A 1 199 ? -18.352 -4.866 27.434 1.00 97.88 199 LYS A CA 1
ATOM 1639 C C . LYS A 1 199 ? -19.503 -4.053 28.041 1.00 97.88 199 LYS A C 1
ATOM 1641 O O . LYS A 1 199 ? -19.712 -4.125 29.255 1.00 97.88 199 LYS A O 1
ATOM 1646 N N . SER A 1 200 ? -20.296 -3.338 27.236 1.00 96.94 200 SER A N 1
ATOM 1647 C CA . SER A 1 200 ? -21.510 -2.669 27.739 1.00 96.94 200 SER A CA 1
ATOM 1648 C C . SER A 1 200 ? -22.590 -3.665 28.182 1.00 96.94 200 SER A C 1
ATOM 1650 O O . SER A 1 200 ? -23.215 -3.458 29.221 1.00 96.94 200 SER A O 1
ATOM 1652 N N . ASN A 1 201 ? -22.752 -4.789 27.474 1.00 97.88 201 ASN A N 1
ATOM 1653 C CA . ASN A 1 201 ? -23.658 -5.865 27.887 1.00 97.88 201 ASN A CA 1
ATOM 1654 C C . ASN A 1 201 ? -23.228 -6.459 29.239 1.00 97.88 201 ASN A C 1
ATOM 1656 O O . ASN A 1 201 ? -24.048 -6.573 30.147 1.00 97.88 201 ASN A O 1
ATOM 1660 N N . LEU A 1 202 ? -21.939 -6.778 29.399 1.00 97.81 202 LEU A N 1
ATOM 1661 C CA . LEU A 1 202 ? -21.389 -7.363 30.624 1.00 97.81 202 LEU A CA 1
ATOM 1662 C C . LEU A 1 202 ? -21.565 -6.436 31.832 1.00 97.81 202 LEU A C 1
ATOM 1664 O O . LEU A 1 202 ? -22.097 -6.857 32.852 1.00 97.81 202 LEU A O 1
ATOM 1668 N N . THR A 1 203 ? -21.193 -5.161 31.707 1.00 96.81 203 THR A N 1
ATOM 1669 C CA . THR A 1 203 ? -21.350 -4.178 32.798 1.00 96.81 203 THR A CA 1
ATOM 1670 C C . THR A 1 203 ? -22.818 -3.921 33.166 1.00 96.81 203 THR A C 1
ATOM 1672 O O . THR A 1 203 ? -23.122 -3.730 34.346 1.00 96.81 203 THR A O 1
ATOM 1675 N N . SER A 1 204 ? -23.739 -3.997 32.198 1.00 97.44 204 SER A N 1
ATOM 1676 C CA . SER A 1 204 ? -25.188 -3.988 32.448 1.00 97.44 204 SER A CA 1
ATOM 1677 C C . SER A 1 204 ? -25.633 -5.225 33.245 1.00 97.44 204 SER A C 1
ATOM 1679 O O . SER A 1 204 ? -26.218 -5.080 34.322 1.00 97.44 204 SER A O 1
ATOM 1681 N N . VAL A 1 205 ? -25.267 -6.433 32.796 1.00 97.69 205 VAL A N 1
ATOM 1682 C CA . VAL A 1 205 ? -25.579 -7.705 33.479 1.00 97.69 205 VAL A CA 1
ATOM 1683 C C . VAL A 1 205 ? -24.986 -7.755 34.890 1.00 97.69 205 VAL A C 1
ATOM 1685 O O . VAL A 1 205 ? -25.683 -8.136 35.829 1.00 97.69 205 VAL A O 1
ATOM 1688 N N . GLU A 1 206 ? -23.743 -7.311 35.087 1.00 97.69 206 GLU A N 1
ATOM 1689 C CA . GLU A 1 206 ? -23.142 -7.197 36.418 1.00 97.69 206 GLU A CA 1
ATOM 1690 C C . GLU A 1 206 ? -23.911 -6.227 37.322 1.00 97.69 206 GLU A C 1
ATOM 1692 O O . GLU A 1 206 ? -24.113 -6.518 38.500 1.00 97.69 206 GLU A O 1
ATOM 1697 N N . SER A 1 207 ? -24.335 -5.069 36.802 1.00 96.56 207 SER A N 1
ATOM 1698 C CA . SER A 1 207 ? -25.085 -4.087 37.595 1.00 96.56 207 SER A CA 1
ATOM 1699 C C . SER A 1 207 ? -26.451 -4.627 38.028 1.00 96.56 207 SER A C 1
ATOM 1701 O O . SER A 1 207 ? -26.831 -4.467 39.189 1.00 96.56 207 SER A O 1
ATOM 1703 N N . HIS A 1 208 ? -27.135 -5.357 37.143 1.00 97.75 208 HIS A N 1
ATOM 1704 C CA . HIS A 1 208 ? -28.399 -6.016 37.455 1.00 97.75 208 HIS A CA 1
ATOM 1705 C C . HIS A 1 208 ? -28.210 -7.193 38.427 1.00 97.75 208 HIS A C 1
ATOM 1707 O O . HIS A 1 208 ? -28.987 -7.345 39.365 1.00 97.75 208 HIS A O 1
ATOM 1713 N N . SER A 1 209 ? -27.131 -7.968 38.280 1.00 97.56 209 SER A N 1
ATOM 1714 C CA . SER A 1 209 ? -26.749 -9.027 39.225 1.00 97.56 209 SER A CA 1
ATOM 1715 C C . SER A 1 209 ? -26.486 -8.467 40.631 1.00 97.56 209 SER A C 1
ATOM 1717 O O . SER A 1 209 ? -27.040 -8.963 41.611 1.00 97.56 209 SER A O 1
ATOM 1719 N N . ARG A 1 210 ? -25.742 -7.356 40.737 1.00 97.56 210 ARG A N 1
ATOM 1720 C CA . ARG A 1 210 ? -25.515 -6.636 42.004 1.00 97.56 210 ARG A CA 1
ATOM 1721 C C . ARG A 1 210 ? -26.823 -6.101 42.611 1.00 97.56 210 ARG A C 1
ATOM 1723 O O . ARG A 1 210 ? -27.005 -6.185 43.824 1.00 97.56 210 ARG A O 1
ATOM 1730 N N . GLN A 1 211 ? -27.751 -5.604 41.789 1.00 97.75 211 GLN A N 1
ATOM 1731 C CA . GLN A 1 211 ? -29.080 -5.156 42.230 1.00 97.75 211 GLN A CA 1
ATOM 1732 C C . GLN A 1 211 ? -29.947 -6.319 42.750 1.00 97.75 211 GLN A C 1
ATOM 1734 O O . GLN A 1 211 ? -30.556 -6.205 43.815 1.00 97.75 211 GLN A O 1
ATOM 1739 N N . LEU A 1 212 ? -29.975 -7.446 42.031 1.00 97.56 212 LEU A N 1
ATOM 1740 C CA . LEU A 1 212 ? -30.654 -8.676 42.449 1.00 97.56 212 LEU A CA 1
ATOM 1741 C C . LEU A 1 212 ? -30.075 -9.204 43.763 1.00 97.56 212 LEU A C 1
ATOM 1743 O O . LEU A 1 212 ? -30.833 -9.504 44.682 1.00 97.56 212 LEU A O 1
ATOM 1747 N N . GLN A 1 213 ? -28.747 -9.254 43.890 1.00 98.06 213 GLN A N 1
ATOM 1748 C CA . GLN A 1 213 ? -28.074 -9.686 45.114 1.00 98.06 213 GLN A CA 1
ATOM 1749 C C . GLN A 1 213 ? -28.445 -8.794 46.307 1.00 98.06 213 GLN A C 1
ATOM 1751 O O . GLN A 1 213 ? -28.795 -9.322 47.362 1.00 98.06 213 GLN A O 1
ATOM 1756 N N . ALA A 1 214 ? -28.451 -7.467 46.136 1.00 96.44 214 ALA A N 1
ATOM 1757 C CA . ALA A 1 214 ? -28.884 -6.531 47.174 1.00 96.44 214 ALA A CA 1
ATOM 1758 C C . ALA A 1 214 ? -30.341 -6.792 47.608 1.00 96.44 214 ALA A C 1
ATOM 1760 O O . ALA A 1 214 ? -30.609 -6.952 48.801 1.00 96.44 214 ALA A O 1
ATOM 1761 N N . SER A 1 215 ? -31.264 -6.933 46.650 1.00 97.62 215 SER A N 1
ATOM 1762 C CA . SER A 1 215 ? -32.677 -7.233 46.925 1.00 97.62 215 SER A CA 1
ATOM 1763 C C . SER A 1 215 ? -32.867 -8.584 47.632 1.00 97.62 215 SER A C 1
ATOM 1765 O O . SER A 1 215 ? -33.631 -8.676 48.593 1.00 97.62 215 SER A O 1
ATOM 1767 N N . VAL A 1 216 ? -32.116 -9.619 47.237 1.00 97.75 216 VAL A N 1
ATOM 1768 C CA . VAL A 1 216 ? -32.115 -10.927 47.912 1.00 97.75 216 VAL A CA 1
ATOM 1769 C C . VAL A 1 216 ? -31.574 -10.816 49.339 1.00 97.75 216 VAL A C 1
ATOM 1771 O O . VAL A 1 216 ? -32.155 -11.419 50.244 1.00 97.75 216 VAL A O 1
ATOM 1774 N N . THR A 1 217 ? -30.516 -10.034 49.588 1.00 96.56 217 THR A N 1
ATOM 1775 C CA . THR A 1 217 ? -30.008 -9.821 50.957 1.00 96.56 217 THR A CA 1
ATOM 1776 C C . THR A 1 217 ? -30.988 -9.049 51.838 1.00 96.56 217 THR A C 1
ATOM 1778 O O . THR A 1 217 ? -31.178 -9.431 52.992 1.00 96.56 217 THR A O 1
ATOM 1781 N N . GLU A 1 218 ? -31.674 -8.038 51.295 1.00 97.31 218 GLU A N 1
ATOM 1782 C CA . GLU A 1 218 ? -32.711 -7.288 52.009 1.00 97.31 218 GLU A CA 1
ATOM 1783 C C . GLU A 1 218 ? -33.904 -8.191 52.355 1.00 97.31 218 GLU A C 1
ATOM 1785 O O . GLU A 1 218 ? -34.312 -8.273 53.513 1.00 97.31 218 GLU A O 1
ATOM 1790 N N . GLN A 1 219 ? -34.420 -8.950 51.385 1.00 97.25 219 GLN A N 1
ATOM 1791 C CA . GLN A 1 219 ? -35.524 -9.882 51.618 1.00 97.25 219 GLN A CA 1
ATOM 1792 C C . GLN A 1 219 ? -35.130 -10.991 52.611 1.00 97.25 219 GLN A C 1
ATOM 1794 O O . GLN A 1 219 ? -35.923 -11.352 53.480 1.00 97.25 219 GLN A O 1
ATOM 1799 N N . SER A 1 220 ? -33.884 -11.473 52.562 1.00 97.38 220 SER A N 1
ATOM 1800 C CA . SER A 1 220 ? -33.335 -12.435 53.534 1.00 97.38 220 SER A CA 1
ATOM 1801 C C . SER A 1 220 ? -33.121 -11.832 54.928 1.00 97.38 220 SER A C 1
ATOM 1803 O O . SER A 1 220 ? -33.029 -12.567 55.911 1.00 97.38 220 SER A O 1
ATOM 1805 N N . GLN A 1 221 ? -33.017 -10.507 55.055 1.00 97.56 221 GLN A N 1
ATOM 1806 C CA . GLN A 1 221 ? -33.061 -9.820 56.345 1.00 97.56 221 GLN A CA 1
ATOM 1807 C C . GLN A 1 221 ? -34.501 -9.696 56.851 1.00 97.56 221 GLN A C 1
ATOM 1809 O O . GLN A 1 221 ? -34.775 -10.171 57.951 1.00 97.56 221 GLN A O 1
ATOM 1814 N N . ARG A 1 222 ? -35.428 -9.189 56.029 1.00 97.94 222 ARG A N 1
ATOM 1815 C CA . ARG A 1 222 ? -36.861 -9.088 56.367 1.00 97.94 222 ARG A CA 1
ATOM 1816 C C . ARG A 1 222 ? -37.437 -10.432 56.839 1.00 97.94 222 ARG A C 1
ATOM 1818 O O . ARG A 1 222 ? -38.115 -10.487 57.856 1.00 97.94 222 ARG A O 1
ATOM 1825 N N . VAL A 1 223 ? -37.106 -11.538 56.163 1.00 97.88 223 VAL A N 1
ATOM 1826 C CA . VAL A 1 223 ? -37.540 -12.894 56.561 1.00 97.88 223 VAL A CA 1
ATOM 1827 C C . VAL A 1 223 ? -36.987 -13.311 57.931 1.00 97.88 223 VAL A C 1
ATOM 1829 O O . VAL A 1 223 ? -37.718 -13.924 58.710 1.00 97.88 223 VAL A O 1
ATOM 1832 N N . ARG A 1 224 ? -35.738 -12.963 58.272 1.00 97.75 224 ARG A N 1
ATOM 1833 C CA . ARG A 1 224 ? -35.174 -13.226 59.611 1.00 97.75 224 ARG A CA 1
ATOM 1834 C C . ARG A 1 224 ? -35.850 -12.377 60.688 1.00 97.75 224 ARG A C 1
ATOM 1836 O O . ARG A 1 224 ? -36.158 -12.897 61.754 1.00 97.75 224 ARG A O 1
ATOM 1843 N N . GLU A 1 225 ? -36.125 -11.109 60.397 1.00 97.75 225 GLU A N 1
ATOM 1844 C CA . GLU A 1 225 ? -36.831 -10.201 61.308 1.00 97.75 225 GLU A CA 1
ATOM 1845 C C . GLU A 1 225 ? -38.266 -10.677 61.590 1.00 97.75 225 GLU A C 1
ATOM 1847 O O . GLU A 1 225 ? -38.665 -10.743 62.750 1.00 97.75 225 GLU A O 1
ATOM 1852 N N . GLU A 1 226 ? -39.025 -11.087 60.567 1.00 96.69 226 GLU A N 1
ATOM 1853 C CA . GLU A 1 226 ? -40.365 -11.669 60.754 1.00 96.69 226 GLU A CA 1
ATOM 1854 C C . GLU A 1 226 ? -40.332 -13.033 61.462 1.00 96.69 226 GLU A C 1
ATOM 1856 O O . GLU A 1 226 ? -41.226 -13.338 62.253 1.00 96.69 226 GLU A O 1
ATOM 1861 N N . THR A 1 227 ? -39.288 -13.842 61.248 1.00 97.00 227 THR A N 1
ATOM 1862 C CA . THR A 1 227 ? -39.105 -15.108 61.982 1.00 97.00 227 THR A CA 1
ATOM 1863 C C . THR A 1 227 ? -38.891 -14.848 63.475 1.00 97.00 227 THR A C 1
ATOM 1865 O O . THR A 1 227 ? -39.582 -15.443 64.300 1.00 97.00 227 THR A O 1
ATOM 1868 N N . LEU A 1 228 ? -38.031 -13.889 63.830 1.00 98.06 228 LEU A N 1
ATOM 1869 C CA . LEU A 1 228 ? -37.771 -13.517 65.224 1.00 98.06 228 LEU A CA 1
ATOM 1870 C C . LEU A 1 228 ? -39.007 -12.885 65.896 1.00 98.06 228 LEU A C 1
ATOM 1872 O O . LEU A 1 228 ? -39.316 -13.209 67.043 1.00 98.06 228 LEU A O 1
ATOM 1876 N N . LYS A 1 229 ? -39.780 -12.055 65.178 1.00 97.50 229 LYS A N 1
ATOM 1877 C CA . LYS A 1 229 ? -41.085 -11.553 65.659 1.00 97.50 229 LYS A CA 1
ATOM 1878 C C . LYS A 1 229 ? -42.068 -12.697 65.920 1.00 97.50 229 LYS A C 1
ATOM 1880 O O . LYS A 1 229 ? -42.731 -12.709 66.955 1.00 97.50 229 LYS A O 1
ATOM 1885 N N . LYS A 1 230 ? -42.153 -13.678 65.014 1.00 97.62 230 LYS A N 1
ATOM 1886 C CA . LYS A 1 230 ? -43.003 -14.867 65.181 1.00 97.62 230 LYS A CA 1
ATOM 1887 C C . LYS A 1 230 ? -42.603 -15.673 66.421 1.00 97.62 230 LYS A C 1
ATOM 1889 O O . LYS A 1 230 ? -43.483 -16.088 67.172 1.00 97.62 230 LYS A O 1
ATOM 1894 N N . GLU A 1 231 ? -41.312 -15.879 66.660 1.00 97.81 231 GLU A N 1
ATOM 1895 C CA . GLU A 1 231 ? -40.795 -16.570 67.854 1.00 97.81 231 GLU A CA 1
ATOM 1896 C C . GLU A 1 231 ? -41.124 -15.800 69.146 1.00 97.81 231 GLU A C 1
ATOM 1898 O O . GLU A 1 231 ? -41.608 -16.389 70.118 1.00 97.81 231 GLU A O 1
ATOM 1903 N N . GLN A 1 232 ? -40.976 -14.471 69.138 1.00 97.81 232 GLN A N 1
ATOM 1904 C CA . GLN A 1 232 ? -41.356 -13.604 70.258 1.00 97.81 232 GLN A CA 1
ATOM 1905 C C . GLN A 1 232 ? -42.866 -13.662 70.562 1.00 97.81 232 GLN A C 1
ATOM 1907 O O . GLN A 1 232 ? -43.260 -13.769 71.721 1.00 97.81 232 GLN A O 1
ATOM 1912 N N . VAL A 1 233 ? -43.725 -13.640 69.538 1.00 97.50 233 VAL A N 1
ATOM 1913 C CA . VAL A 1 233 ? -45.183 -13.782 69.714 1.00 97.50 233 VAL A CA 1
ATOM 1914 C C . VAL A 1 233 ? -45.553 -15.195 70.179 1.00 97.50 233 VAL A C 1
ATOM 1916 O O . VAL A 1 233 ? -46.428 -15.346 71.027 1.00 97.50 233 VAL A O 1
ATOM 1919 N N . THR A 1 234 ? -44.869 -16.231 69.681 1.00 97.56 234 THR A N 1
ATOM 1920 C CA . THR A 1 234 ? -45.119 -17.629 70.082 1.00 97.56 234 THR A CA 1
ATOM 1921 C C . THR A 1 234 ? -44.807 -17.837 71.565 1.00 97.56 234 THR A C 1
ATOM 1923 O O . THR A 1 234 ? -45.648 -18.348 72.299 1.00 97.56 234 THR A O 1
ATOM 1926 N N . THR A 1 235 ? -43.654 -17.357 72.038 1.00 97.12 235 THR A N 1
ATOM 1927 C CA . THR A 1 235 ? -43.264 -17.458 73.458 1.00 97.12 235 THR A CA 1
ATOM 1928 C C . THR A 1 235 ? -44.164 -16.629 74.387 1.00 97.12 235 THR A C 1
ATOM 1930 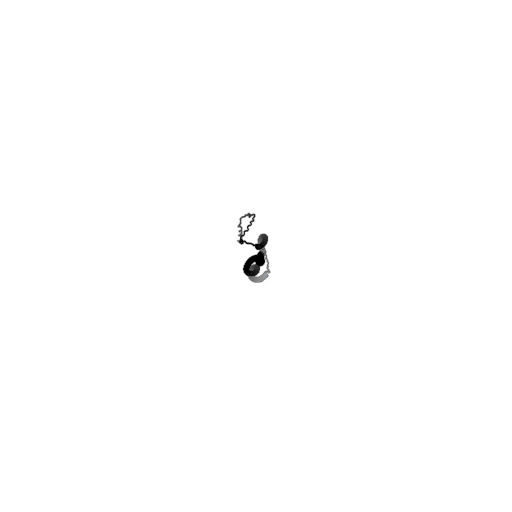O O . THR A 1 235 ? -44.479 -17.074 75.491 1.00 97.12 235 THR A O 1
ATOM 1933 N N . GLN A 1 236 ? -44.667 -15.469 73.941 1.00 97.62 236 GLN A N 1
ATOM 1934 C CA . GLN A 1 236 ? -45.702 -14.722 74.676 1.00 97.62 236 GLN A CA 1
ATOM 1935 C C . GLN A 1 236 ? -47.037 -15.482 74.751 1.00 97.62 236 GLN A C 1
ATOM 1937 O O . GLN A 1 236 ? -47.656 -15.518 75.816 1.00 97.62 236 GLN A O 1
ATOM 1942 N N . LEU A 1 237 ? -47.468 -16.117 73.656 1.00 97.69 237 LEU A N 1
ATOM 1943 C CA . LEU A 1 237 ? -48.690 -16.927 73.615 1.00 97.69 237 LEU A CA 1
ATOM 1944 C C . LEU A 1 237 ? -48.586 -18.150 74.542 1.00 97.69 237 LEU A C 1
ATOM 1946 O O . LEU A 1 237 ? -49.540 -18.481 75.245 1.00 97.69 237 LEU A O 1
ATOM 1950 N N . GLU A 1 238 ? -47.426 -18.807 74.581 1.00 97.75 238 GLU A N 1
ATOM 1951 C CA . GLU A 1 238 ? -47.155 -19.923 75.494 1.00 97.75 238 GLU A CA 1
ATOM 1952 C C . GLU A 1 238 ? -47.199 -19.483 76.963 1.00 97.75 238 GLU A C 1
ATOM 1954 O O . GLU A 1 238 ? -47.846 -20.149 77.775 1.00 97.75 238 GLU A O 1
ATOM 1959 N N . LEU A 1 239 ? -46.611 -18.329 77.299 1.00 97.75 239 LEU A N 1
ATOM 1960 C CA . LEU A 1 239 ? -46.692 -17.750 78.644 1.00 97.75 239 LEU A CA 1
ATOM 1961 C C . LEU A 1 239 ? -48.145 -17.444 79.049 1.00 97.75 239 LEU A C 1
ATOM 1963 O O . LEU A 1 239 ? -48.574 -17.851 80.130 1.00 97.75 239 LEU A O 1
ATOM 1967 N N . GLN A 1 240 ? -48.921 -16.795 78.175 1.00 96.81 240 GLN A N 1
ATOM 1968 C CA . GLN A 1 240 ? -50.347 -16.526 78.412 1.00 96.81 240 GLN A CA 1
ATOM 1969 C C . GLN A 1 240 ? -51.156 -17.821 78.575 1.00 96.81 240 GLN A C 1
ATOM 1971 O O . GLN A 1 240 ? -52.019 -17.909 79.448 1.00 96.81 240 GLN A O 1
ATOM 1976 N N . ARG A 1 241 ? -50.855 -18.857 77.783 1.00 97.88 241 ARG A N 1
ATOM 1977 C CA . ARG A 1 241 ? -51.501 -20.173 77.885 1.00 97.88 241 ARG A CA 1
ATOM 1978 C C . ARG A 1 241 ? -51.199 -20.856 79.222 1.00 97.88 241 ARG A C 1
ATOM 1980 O O . ARG A 1 241 ? -52.108 -21.435 79.813 1.00 97.88 241 ARG A O 1
ATOM 1987 N N . VAL A 1 242 ? -49.963 -20.777 79.719 1.00 97.50 242 VAL A N 1
ATOM 1988 C CA . VAL A 1 242 ? -49.589 -21.307 81.044 1.00 97.50 242 VAL A CA 1
ATOM 1989 C C . VAL A 1 242 ? -50.292 -20.535 82.166 1.00 97.50 242 VAL A C 1
ATOM 1991 O O . VAL A 1 242 ? -50.850 -21.161 83.066 1.00 97.50 242 VAL A O 1
ATOM 1994 N N . GLN A 1 243 ? -50.346 -19.201 82.083 1.00 97.38 243 GLN A N 1
ATOM 1995 C CA . GLN A 1 243 ? -51.091 -18.364 83.035 1.00 97.38 243 GLN A CA 1
ATOM 1996 C C . GLN A 1 243 ? -52.585 -18.718 83.060 1.00 97.38 243 GLN A C 1
ATOM 1998 O O . GLN A 1 243 ? -53.147 -18.927 84.132 1.00 97.38 243 GLN A O 1
ATOM 2003 N N . PHE A 1 244 ? -53.216 -18.868 81.891 1.00 97.00 244 PHE A N 1
ATOM 2004 C CA . PHE A 1 244 ? -54.621 -19.266 81.781 1.00 97.00 244 PHE A CA 1
ATOM 2005 C C . PHE A 1 244 ? -54.884 -20.652 82.395 1.00 97.00 244 PHE A C 1
ATOM 2007 O O . PHE A 1 244 ? -55.884 -20.839 83.085 1.00 97.00 244 PHE A O 1
ATOM 2014 N N . ILE A 1 245 ? -53.971 -21.613 82.209 1.00 97.62 245 ILE A N 1
ATOM 2015 C CA . ILE A 1 245 ? -54.062 -22.942 82.837 1.00 97.62 245 ILE A CA 1
ATOM 2016 C C . ILE A 1 245 ? -53.931 -22.857 84.371 1.00 97.62 245 ILE A C 1
ATOM 2018 O O . ILE A 1 245 ? -54.617 -23.609 85.061 1.00 97.62 245 ILE A O 1
ATOM 2022 N N . SER A 1 246 ? -53.107 -21.952 84.917 1.00 97.38 246 SER A N 1
ATOM 2023 C CA . SER A 1 246 ? -53.039 -21.716 86.373 1.00 97.38 246 SER A CA 1
ATOM 2024 C C . SER A 1 246 ? -54.354 -21.145 86.902 1.00 97.38 246 SER A C 1
ATOM 2026 O O . SER A 1 246 ? -54.989 -21.758 87.755 1.00 97.38 246 SER A O 1
ATOM 2028 N N . LEU A 1 247 ? -54.831 -20.050 86.301 1.00 96.81 247 LEU A N 1
ATOM 2029 C CA . LEU A 1 247 ? -56.083 -19.388 86.685 1.00 96.81 247 LEU A CA 1
ATOM 2030 C C . LEU A 1 247 ? -57.304 -20.315 86.563 1.00 96.81 247 LEU A C 1
ATOM 2032 O O . LEU A 1 247 ? -58.222 -20.234 87.374 1.00 96.81 247 LEU A O 1
ATOM 2036 N N . THR A 1 248 ? -57.311 -21.228 85.584 1.00 96.94 248 THR A N 1
ATOM 2037 C CA . THR A 1 248 ? -58.368 -22.245 85.447 1.00 96.94 248 THR A CA 1
ATOM 2038 C C . THR A 1 248 ? -58.352 -23.221 86.628 1.00 96.94 248 THR A C 1
ATOM 2040 O O . THR A 1 248 ? -59.401 -23.481 87.209 1.00 96.94 248 THR A O 1
ATOM 2043 N N . LYS A 1 249 ? -57.175 -23.705 87.051 1.00 97.00 249 LYS A N 1
ATOM 2044 C CA . LYS A 1 249 ? -57.046 -24.580 88.232 1.00 97.00 249 LYS A CA 1
ATOM 2045 C C . LYS A 1 249 ? -57.409 -23.865 89.529 1.00 97.00 249 LYS A C 1
ATOM 2047 O O . LYS A 1 249 ? -58.114 -24.433 90.353 1.00 97.00 249 LYS A O 1
ATOM 2052 N N . GLU A 1 250 ? -56.970 -22.620 89.692 1.00 95.88 250 GLU A N 1
ATOM 2053 C CA . GLU A 1 250 ? -57.332 -21.773 90.835 1.00 95.88 250 GLU A CA 1
ATOM 2054 C C . GLU A 1 250 ? -58.854 -21.551 90.891 1.00 95.88 250 GLU A C 1
ATOM 2056 O O . GLU A 1 250 ? -59.450 -21.604 91.966 1.00 95.88 250 GLU A O 1
ATOM 2061 N N . HIS A 1 251 ? -59.515 -21.396 89.738 1.00 95.38 251 HIS A N 1
ATOM 2062 C CA . HIS A 1 251 ? -60.974 -21.333 89.648 1.00 95.38 251 HIS A CA 1
ATOM 2063 C C . HIS A 1 251 ? -61.653 -22.673 89.986 1.00 95.38 251 HIS A C 1
ATOM 2065 O O . HIS A 1 251 ? -62.614 -22.678 90.750 1.00 95.38 251 HIS A O 1
ATOM 2071 N N . GLU A 1 252 ? -61.145 -23.810 89.499 1.00 96.75 252 GLU A N 1
ATOM 2072 C CA . GLU A 1 252 ? -61.628 -25.156 89.862 1.00 96.75 252 GLU A CA 1
ATOM 2073 C C . GLU A 1 252 ? -61.414 -25.484 91.356 1.00 96.75 252 GLU A C 1
ATOM 2075 O O . GLU A 1 252 ? -62.181 -26.241 91.956 1.00 96.75 252 GLU A O 1
ATOM 2080 N N . GLU A 1 253 ? -60.369 -24.938 91.981 1.00 96.75 253 GLU A N 1
ATOM 2081 C CA . GLU A 1 253 ? -60.112 -25.031 93.424 1.00 96.75 253 GLU A CA 1
ATOM 2082 C C . GLU A 1 253 ? -61.068 -24.148 94.224 1.00 96.75 253 GLU A C 1
ATOM 2084 O O . GLU A 1 253 ? -61.696 -24.635 95.166 1.00 96.75 253 GLU A O 1
ATOM 2089 N N . LEU A 1 254 ? -61.264 -22.894 93.807 1.00 96.06 254 LEU A N 1
ATOM 2090 C CA . LEU A 1 254 ? -62.258 -21.992 94.391 1.00 96.06 254 LEU A CA 1
ATOM 2091 C C . LEU A 1 254 ? -63.684 -22.536 94.246 1.00 96.06 254 LEU A C 1
ATOM 2093 O O . LEU A 1 254 ? -64.450 -22.456 95.200 1.00 96.06 254 LEU A O 1
ATOM 2097 N N . GLN A 1 255 ? -64.041 -23.135 93.107 1.00 95.94 255 GLN A N 1
ATOM 2098 C CA . GLN A 1 255 ? -65.362 -23.731 92.890 1.00 95.94 255 GLN A CA 1
ATOM 2099 C C . GLN A 1 255 ? -65.590 -24.949 93.796 1.00 95.94 255 GLN A C 1
ATOM 2101 O O . GLN A 1 255 ? -66.662 -25.078 94.386 1.00 95.94 255 GLN A O 1
ATOM 2106 N N . ARG A 1 256 ? -64.580 -25.816 93.970 1.00 96.38 256 ARG A N 1
ATOM 2107 C CA . ARG A 1 256 ? -64.645 -26.930 94.935 1.00 96.38 256 ARG A CA 1
ATOM 2108 C C . ARG A 1 256 ? -64.731 -26.439 96.380 1.00 96.38 256 ARG A C 1
ATOM 2110 O O . ARG A 1 256 ? -65.482 -27.013 97.164 1.00 96.38 256 ARG A O 1
ATOM 2117 N N . LEU A 1 257 ? -63.999 -25.379 96.729 1.00 95.75 257 LEU A N 1
ATOM 2118 C CA . LEU A 1 257 ? -64.068 -24.760 98.053 1.00 95.75 257 LEU A CA 1
ATOM 2119 C C . LEU A 1 257 ? -65.439 -24.117 98.305 1.00 95.75 257 LEU A C 1
ATOM 2121 O O . LEU A 1 257 ? -65.970 -24.264 99.402 1.00 95.75 257 LEU A O 1
ATOM 2125 N N . HIS A 1 258 ? -66.024 -23.462 97.298 1.00 92.62 258 HIS A N 1
ATOM 2126 C CA . HIS A 1 258 ? -67.383 -22.926 97.353 1.00 92.62 258 HIS A CA 1
ATOM 2127 C C . HIS A 1 258 ? -68.418 -24.034 97.531 1.00 92.62 258 HIS A C 1
ATOM 2129 O O . HIS A 1 258 ? -69.165 -23.963 98.493 1.00 92.62 258 HIS A O 1
ATOM 2135 N N . SER A 1 259 ? -68.394 -25.095 96.715 1.00 94.62 259 SER A N 1
ATOM 2136 C CA . SER A 1 259 ? -69.305 -26.240 96.885 1.00 94.62 259 SER A CA 1
ATOM 2137 C C . SER A 1 259 ? -69.208 -26.832 98.293 1.00 94.62 259 SER A C 1
ATOM 2139 O O . SER A 1 259 ? -70.222 -26.993 98.951 1.00 94.62 259 SER A O 1
ATOM 2141 N N . CYS A 1 260 ? -67.991 -27.054 98.802 1.00 92.69 260 CYS A N 1
ATOM 2142 C CA . CYS A 1 260 ? -67.768 -27.551 100.164 1.00 92.69 260 CYS A CA 1
ATOM 2143 C C . CYS A 1 260 ? -68.280 -26.575 101.247 1.00 92.69 260 CYS A C 1
ATOM 2145 O O . CYS A 1 260 ? -68.776 -26.996 102.291 1.00 92.69 260 CYS A O 1
ATOM 2147 N N . LYS A 1 261 ? -68.194 -25.260 101.008 1.00 93.88 261 LYS A N 1
ATOM 2148 C CA . LYS A 1 261 ? -68.761 -24.237 101.899 1.00 93.88 261 LYS A CA 1
ATOM 2149 C C . LYS A 1 261 ? -70.280 -24.164 101.815 1.00 93.88 261 LYS A C 1
ATOM 2151 O O . LYS A 1 261 ? -70.908 -23.959 102.846 1.00 93.88 261 LYS A O 1
ATOM 2156 N N . ASP A 1 262 ? -70.864 -24.379 100.644 1.00 91.62 262 ASP A N 1
ATOM 2157 C CA . ASP A 1 262 ? -72.308 -24.478 100.462 1.00 91.62 262 ASP A CA 1
ATOM 2158 C C . ASP A 1 262 ? -72.846 -25.769 101.110 1.00 91.62 262 ASP A C 1
ATOM 2160 O O . ASP A 1 262 ? -73.853 -25.700 101.808 1.00 91.62 262 ASP A O 1
ATOM 2164 N N . ASP A 1 263 ? -72.119 -26.893 101.033 1.00 92.56 263 ASP A N 1
ATOM 2165 C CA . ASP A 1 263 ? -72.404 -28.140 101.768 1.00 92.56 263 ASP A CA 1
ATOM 2166 C C . ASP A 1 263 ? -72.308 -27.935 103.300 1.00 92.56 263 ASP A C 1
ATOM 2168 O O . ASP A 1 263 ? -73.180 -28.369 104.059 1.00 92.56 263 ASP A O 1
ATOM 2172 N N . GLU A 1 264 ? -71.269 -27.239 103.788 1.00 91.75 264 GLU A N 1
ATOM 2173 C CA . GLU A 1 264 ? -71.151 -26.837 105.201 1.00 91.75 264 GLU A CA 1
ATOM 2174 C C . GLU A 1 264 ? -72.309 -25.922 105.626 1.00 91.75 264 GLU A C 1
ATOM 2176 O O . GLU A 1 264 ? -72.868 -26.088 106.715 1.00 91.75 264 GLU A O 1
ATOM 2181 N N . HIS A 1 265 ? -72.672 -24.949 104.787 1.00 90.19 265 HIS A N 1
ATOM 2182 C CA . HIS A 1 265 ? -73.764 -24.019 105.046 1.00 90.19 265 HIS A CA 1
ATOM 2183 C C . HIS A 1 265 ? -75.121 -24.722 105.013 1.00 90.19 265 HIS A C 1
ATOM 2185 O O . HIS A 1 265 ? -75.927 -24.448 105.898 1.00 90.19 265 HIS A O 1
ATOM 2191 N N . GLU A 1 266 ? -75.368 -25.663 104.101 1.00 93.38 266 GLU A N 1
ATOM 2192 C CA . GLU A 1 266 ? -76.568 -26.502 104.105 1.00 93.38 266 GLU A CA 1
ATOM 2193 C C . GLU A 1 266 ? -76.600 -27.391 105.353 1.00 93.38 266 GLU A C 1
ATOM 2195 O O . GLU A 1 266 ? -77.613 -27.418 106.046 1.00 93.38 266 GLU A O 1
ATOM 2200 N N . GLY A 1 267 ? -75.488 -28.023 105.739 1.00 91.25 267 GLY A N 1
ATOM 2201 C CA . GLY A 1 267 ? -75.395 -28.787 106.988 1.00 91.25 267 GLY A CA 1
ATOM 2202 C C . GLY A 1 267 ? -75.691 -27.943 108.237 1.00 91.25 267 GLY A C 1
ATOM 2203 O O . GLY A 1 267 ? -76.424 -28.375 109.134 1.00 91.25 267 GLY A O 1
ATOM 2204 N N . VAL A 1 268 ? -75.185 -26.707 108.290 1.00 92.38 268 VAL A N 1
ATOM 2205 C CA . VAL A 1 268 ? -75.497 -25.736 109.353 1.00 92.38 268 VAL A CA 1
ATOM 2206 C C . VAL A 1 268 ? -76.946 -25.253 109.266 1.00 92.38 268 VAL A C 1
ATOM 2208 O O . VAL A 1 268 ? -77.586 -25.122 110.306 1.00 92.38 268 VAL A O 1
ATOM 2211 N N . VAL A 1 269 ? -77.501 -25.039 108.072 1.00 90.94 269 VAL A N 1
ATOM 2212 C CA . VAL A 1 269 ? -78.896 -24.625 107.867 1.00 90.94 269 VAL A CA 1
ATOM 2213 C C . VAL A 1 269 ? -79.862 -25.748 108.227 1.00 90.94 269 VAL A C 1
ATOM 2215 O O . VAL A 1 269 ? -80.829 -25.469 108.918 1.00 90.94 269 VAL A O 1
ATOM 2218 N N . LEU A 1 270 ? -79.604 -27.008 107.879 1.00 91.75 270 LEU A N 1
ATOM 2219 C CA . LEU A 1 270 ? -80.400 -28.171 108.292 1.00 91.75 270 LEU A CA 1
ATOM 2220 C C . LEU A 1 270 ? -80.325 -28.386 109.812 1.00 91.75 270 LEU A C 1
ATOM 2222 O O . LEU A 1 270 ? -81.335 -28.675 110.463 1.00 91.75 270 LEU A O 1
ATOM 2226 N N . LYS A 1 271 ? -79.152 -28.167 110.421 1.00 92.31 271 LYS A N 1
ATOM 2227 C CA . LYS A 1 271 ? -78.999 -28.167 111.883 1.00 92.31 271 LYS A CA 1
ATOM 2228 C C . LYS A 1 271 ? -79.766 -27.015 112.539 1.00 92.31 271 LYS A C 1
ATOM 2230 O O . LYS A 1 271 ? -80.475 -27.236 113.514 1.00 92.31 271 LYS A O 1
ATOM 2235 N N . LEU A 1 272 ? -79.690 -25.806 111.987 1.00 89.81 272 LEU A N 1
ATOM 2236 C CA . LEU A 1 272 ? -80.465 -24.655 112.453 1.00 89.81 272 LEU A CA 1
ATOM 2237 C C . LEU A 1 272 ? -81.960 -24.807 112.160 1.00 89.81 272 LEU A C 1
ATOM 2239 O O . LEU A 1 272 ? -82.753 -24.300 112.934 1.00 89.81 272 LEU A O 1
ATOM 2243 N N . GLN A 1 273 ? -82.373 -25.519 111.110 1.00 89.12 273 GLN A N 1
ATOM 2244 C CA . GLN A 1 273 ? -83.774 -25.807 110.791 1.00 89.12 273 GLN A CA 1
ATOM 2245 C C . GLN A 1 273 ? -84.356 -26.865 111.723 1.00 89.12 273 GLN A C 1
ATOM 2247 O O . GLN A 1 273 ? -85.493 -26.705 112.146 1.00 89.12 273 GLN A O 1
ATOM 2252 N N . SER A 1 274 ? -83.594 -27.900 112.087 1.00 88.00 274 SER A N 1
ATOM 2253 C CA . SER A 1 274 ? -84.007 -28.887 113.098 1.00 88.00 274 SER A CA 1
ATOM 2254 C C . SER A 1 274 ? -84.001 -28.301 114.514 1.00 88.00 274 SER A C 1
ATOM 2256 O O . SER A 1 274 ? -84.904 -28.580 115.300 1.00 88.00 274 SER A O 1
ATOM 2258 N N . GLN A 1 275 ? -83.062 -27.400 114.821 1.00 89.50 275 GLN A N 1
ATOM 2259 C CA . GLN A 1 275 ? -83.123 -26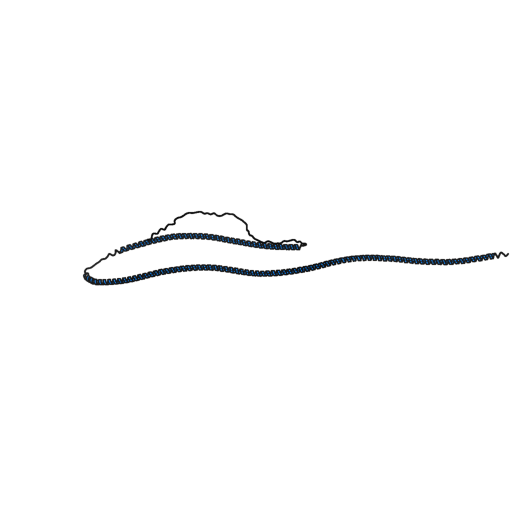.573 116.029 1.00 89.50 275 GLN A CA 1
ATOM 2260 C C . GLN A 1 275 ? -84.279 -25.567 115.979 1.00 89.50 275 GLN A C 1
ATOM 2262 O O . GLN A 1 275 ? -84.922 -25.358 116.994 1.00 89.50 275 GLN A O 1
ATOM 2267 N N . LEU A 1 276 ? -84.597 -24.971 114.825 1.00 88.06 276 LEU A N 1
ATOM 2268 C CA . LEU A 1 276 ? -85.751 -24.082 114.649 1.00 88.06 276 LEU A CA 1
ATOM 2269 C C . LEU A 1 276 ? -87.066 -24.865 114.639 1.00 88.06 276 LEU A C 1
ATOM 2271 O O . LEU A 1 276 ? -88.085 -24.282 114.977 1.00 88.06 276 LEU A O 1
ATOM 2275 N N . SER A 1 277 ? -87.083 -26.149 114.272 1.00 85.94 277 SER A N 1
ATOM 2276 C CA . SER A 1 277 ? -88.274 -26.993 114.364 1.00 85.94 277 SER A CA 1
ATOM 2277 C C . SER A 1 277 ? -88.490 -27.434 115.802 1.00 85.94 277 SER A C 1
ATOM 2279 O O . SER A 1 277 ? -89.565 -27.162 116.313 1.00 85.94 277 SER A O 1
ATOM 2281 N N . SER A 1 278 ? -87.477 -27.945 116.517 1.00 81.81 278 SER A N 1
ATOM 2282 C CA . SER A 1 278 ? -87.628 -28.246 117.950 1.00 81.81 278 SER A CA 1
ATOM 2283 C C . SER A 1 278 ? -87.916 -26.977 118.756 1.00 81.81 278 SER A C 1
ATOM 2285 O O . SER A 1 278 ? -88.821 -26.966 119.585 1.00 81.81 278 SER A O 1
ATOM 2287 N N . ALA A 1 279 ? -87.242 -25.865 118.442 1.00 81.88 279 ALA A N 1
ATOM 2288 C CA . ALA A 1 279 ? -87.547 -24.561 119.013 1.00 81.88 279 ALA A CA 1
ATOM 2289 C C . ALA A 1 279 ? -88.862 -23.972 118.487 1.00 81.88 279 ALA A C 1
ATOM 2291 O O . ALA A 1 279 ? -89.358 -23.057 119.115 1.00 81.88 279 ALA A O 1
ATOM 2292 N N . ARG A 1 280 ? -89.481 -24.454 117.400 1.00 85.31 280 ARG A N 1
ATOM 2293 C CA . ARG A 1 280 ? -90.870 -24.105 117.030 1.00 85.31 280 ARG A CA 1
ATOM 2294 C C . ARG A 1 280 ? -91.874 -25.021 117.701 1.00 85.31 280 ARG A C 1
ATOM 2296 O O . ARG A 1 280 ? -92.933 -24.532 118.039 1.00 85.31 280 ARG A O 1
ATOM 2303 N N . ASP A 1 281 ? -91.552 -26.272 117.989 1.00 78.88 281 ASP A N 1
ATOM 2304 C CA . ASP A 1 281 ? -92.383 -27.130 118.830 1.00 78.88 281 ASP A CA 1
ATOM 2305 C C . ASP A 1 281 ? -92.374 -26.598 120.273 1.00 78.88 281 ASP A C 1
ATOM 2307 O O . ASP A 1 281 ? -93.397 -26.595 120.954 1.00 78.88 281 ASP A O 1
ATOM 2311 N N . GLU A 1 282 ? -91.236 -26.079 120.740 1.00 80.62 282 GLU A N 1
ATOM 2312 C CA . GLU A 1 282 ? -91.098 -25.353 122.005 1.00 80.62 282 GLU A CA 1
ATOM 2313 C C . GLU A 1 282 ? -91.662 -23.932 121.953 1.00 80.62 282 GLU A C 1
ATOM 2315 O O . GLU A 1 282 ? -92.330 -23.543 122.901 1.00 80.62 282 GLU A O 1
ATOM 2320 N N . LEU A 1 283 ? -91.482 -23.160 120.876 1.00 77.31 283 LEU A N 1
ATOM 2321 C CA . LEU A 1 283 ? -92.047 -21.807 120.745 1.00 77.31 283 LEU A CA 1
ATOM 2322 C C . LEU A 1 283 ? -93.509 -21.834 120.275 1.00 77.31 283 LEU A C 1
ATOM 2324 O O . LEU A 1 283 ? -94.185 -20.826 120.394 1.00 77.31 283 LEU A O 1
ATOM 2328 N N . ASP A 1 284 ? -94.066 -22.969 119.858 1.00 75.12 284 ASP A N 1
ATOM 2329 C CA . ASP A 1 284 ? -95.510 -23.171 119.750 1.00 75.12 284 ASP A CA 1
ATOM 2330 C C . ASP A 1 284 ? -96.081 -23.708 121.065 1.00 75.12 284 ASP A C 1
ATOM 2332 O O . ASP A 1 284 ? -97.103 -23.170 121.481 1.00 75.12 284 ASP A O 1
ATOM 2336 N N . LYS A 1 285 ? -95.404 -24.583 121.834 1.00 69.19 285 LYS A N 1
ATOM 2337 C CA . LYS A 1 285 ? -95.739 -24.778 123.271 1.00 69.19 285 LYS A CA 1
ATOM 2338 C C . LYS A 1 285 ? -95.730 -23.436 124.021 1.00 69.19 285 LYS A C 1
ATOM 2340 O O . LYS A 1 285 ? -96.672 -23.135 124.748 1.00 69.19 285 LYS A O 1
ATOM 2345 N N . ILE A 1 286 ? -94.726 -22.590 123.776 1.00 65.25 286 ILE A N 1
ATOM 2346 C CA . ILE A 1 286 ? -94.611 -21.259 124.378 1.00 65.25 286 ILE A CA 1
ATOM 2347 C C . ILE A 1 286 ? -95.537 -20.247 123.693 1.00 65.25 286 ILE A C 1
ATOM 2349 O O . ILE A 1 286 ? -96.035 -19.386 124.386 1.00 65.25 286 ILE A O 1
ATOM 2353 N N . ARG A 1 287 ? -95.915 -20.327 122.408 1.00 62.81 287 ARG A N 1
ATOM 2354 C CA . ARG A 1 287 ? -96.987 -19.462 121.846 1.00 62.81 287 ARG A CA 1
ATOM 2355 C C . ARG A 1 287 ? -98.371 -19.872 122.316 1.00 62.81 287 ARG A C 1
ATOM 2357 O O . ARG A 1 287 ? -99.222 -18.995 122.403 1.00 62.81 287 ARG A O 1
ATOM 2364 N N . HIS A 1 288 ? -98.608 -21.124 122.694 1.00 51.28 288 HIS A N 1
ATOM 2365 C CA . HIS A 1 288 ? -99.810 -21.460 123.457 1.00 51.28 288 HIS A CA 1
ATOM 2366 C C . HIS A 1 288 ? -99.820 -20.714 124.814 1.00 51.28 288 HIS A C 1
ATOM 2368 O O . HIS A 1 288 ? -100.898 -20.379 125.294 1.00 51.28 288 HIS A O 1
ATOM 2374 N N . THR A 1 289 ? -98.657 -20.315 125.357 1.00 48.94 289 THR A N 1
ATOM 2375 C CA . THR A 1 289 ? -98.524 -19.404 126.516 1.00 48.94 289 THR A CA 1
ATOM 2376 C C . THR A 1 289 ? -98.067 -17.959 126.202 1.00 48.94 289 THR A C 1
ATOM 2378 O O . THR A 1 289 ? -97.953 -17.171 127.135 1.00 48.94 289 THR A O 1
ATOM 2381 N N . LEU A 1 290 ? -97.868 -17.550 124.935 1.00 44.50 290 LEU A N 1
ATOM 2382 C CA . LEU A 1 290 ? -97.273 -16.248 124.530 1.00 44.50 290 LEU A CA 1
ATOM 2383 C C . LEU A 1 290 ? -97.930 -15.589 123.292 1.00 44.50 290 LEU A C 1
ATOM 2385 O O . LEU A 1 290 ? -97.687 -14.416 123.016 1.00 44.50 290 LEU A O 1
ATOM 2389 N N . ARG A 1 291 ? -98.924 -16.242 122.663 1.00 50.03 291 ARG A N 1
ATOM 2390 C CA . ARG A 1 291 ? -100.111 -15.526 122.131 1.00 50.03 291 ARG A CA 1
ATOM 2391 C C . ARG A 1 291 ? -100.817 -14.727 123.242 1.00 50.03 291 ARG A C 1
ATOM 2393 O O . ARG A 1 291 ? -101.664 -13.893 122.960 1.00 50.03 291 ARG A O 1
ATOM 2400 N N . THR A 1 292 ? -100.431 -14.980 124.492 1.00 46.66 292 THR A N 1
ATOM 2401 C CA . THR A 1 292 ? -100.761 -14.218 125.688 1.00 46.66 292 THR A CA 1
ATOM 2402 C C . THR A 1 292 ? -99.973 -12.890 125.844 1.00 46.66 292 THR A C 1
ATOM 2404 O O . THR A 1 292 ? -100.425 -12.071 126.637 1.00 46.66 292 THR A O 1
ATOM 2407 N N . LEU A 1 293 ? -98.839 -12.636 125.135 1.00 48.62 293 LEU A N 1
ATOM 2408 C CA . LEU A 1 293 ? -97.836 -11.636 125.608 1.00 48.62 293 LEU A CA 1
ATOM 2409 C C . LEU A 1 293 ? -97.058 -10.678 124.638 1.00 48.62 293 LEU A C 1
ATOM 2411 O O . LEU A 1 293 ? -96.811 -9.562 125.083 1.00 48.62 293 LEU A O 1
ATOM 2415 N N . GLN A 1 294 ? -96.713 -10.987 123.366 1.00 44.53 294 GLN A N 1
ATOM 2416 C CA . GLN A 1 294 ? -96.008 -10.056 122.397 1.00 44.53 294 GLN A CA 1
ATOM 2417 C C . GLN A 1 294 ? -94.548 -9.613 122.792 1.00 44.53 294 GLN A C 1
ATOM 2419 O O . GLN A 1 294 ? -94.068 -10.054 123.830 1.00 44.53 294 GLN A O 1
ATOM 2424 N N . GLY A 1 295 ? -93.726 -8.810 122.062 1.00 43.66 295 GLY A N 1
ATOM 2425 C CA . GLY A 1 295 ? -93.661 -8.349 120.640 1.00 43.66 295 GLY A CA 1
ATOM 2426 C C . GLY A 1 295 ? -92.776 -7.077 120.371 1.00 43.66 295 GLY A C 1
ATOM 2427 O O . GLY A 1 295 ? -92.702 -6.230 121.251 1.00 43.66 295 GLY A O 1
ATOM 2428 N N . VAL A 1 296 ? -92.211 -6.912 119.141 1.00 54.56 296 VAL A N 1
ATOM 2429 C CA . VAL A 1 296 ? -91.729 -5.642 118.460 1.00 54.56 296 VAL A CA 1
ATOM 2430 C C . VAL A 1 296 ? -90.419 -4.945 118.978 1.00 54.56 296 VAL A C 1
ATOM 2432 O O . VAL A 1 296 ? -90.158 -5.019 120.169 1.00 54.56 296 VAL A O 1
ATOM 2435 N N . GLU A 1 297 ? -89.560 -4.156 118.267 1.00 54.12 297 GLU A N 1
ATOM 2436 C CA . GLU A 1 297 ? -88.904 -4.072 116.906 1.00 54.12 297 GLU A CA 1
ATOM 2437 C C . GLU A 1 297 ? -87.790 -2.952 116.898 1.00 54.12 297 GLU A C 1
ATOM 2439 O O . GLU A 1 297 ? -87.897 -2.047 117.728 1.00 54.12 297 GLU A O 1
ATOM 2444 N N . ARG A 1 298 ? -86.785 -2.942 115.963 1.00 45.34 298 ARG A N 1
ATOM 2445 C CA . ARG A 1 298 ? -86.055 -1.740 115.385 1.00 45.34 298 ARG A CA 1
ATOM 2446 C C . ARG A 1 298 ? -84.784 -2.026 114.532 1.00 45.34 298 ARG A C 1
ATOM 2448 O O . ARG A 1 298 ? -84.127 -3.038 114.742 1.00 45.34 298 ARG A O 1
ATOM 2455 N N . ASN A 1 299 ? -84.375 -1.088 113.647 1.00 48.88 299 ASN A N 1
ATOM 2456 C CA . ASN A 1 299 ? -83.036 -1.030 112.998 1.00 48.88 299 ASN A CA 1
ATOM 2457 C C . ASN A 1 299 ? -82.707 0.372 112.386 1.00 48.88 299 ASN A C 1
ATOM 2459 O O . ASN A 1 299 ? -83.646 1.139 112.176 1.00 48.88 299 ASN A O 1
ATOM 2463 N N . GLY A 1 300 ? -81.437 0.729 112.072 1.00 54.34 300 GLY A N 1
ATOM 2464 C CA . GLY A 1 300 ? -81.163 2.013 111.360 1.00 54.34 300 GLY A CA 1
ATOM 2465 C C . GLY A 1 300 ? -79.743 2.622 111.199 1.00 54.34 300 GLY A C 1
ATOM 2466 O O . GLY A 1 300 ? -79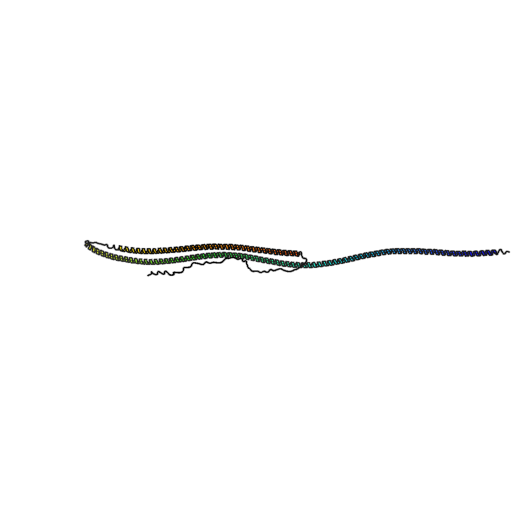.651 3.716 110.650 1.00 54.34 300 GLY A O 1
ATOM 2467 N N . LEU A 1 301 ? -78.637 2.006 111.645 1.00 53.09 301 LEU A N 1
ATOM 2468 C CA . LEU A 1 301 ? -77.327 2.703 111.755 1.00 53.09 301 LEU A CA 1
ATOM 2469 C C . LEU A 1 301 ? -76.470 2.786 110.461 1.00 53.09 301 LEU A C 1
ATOM 2471 O O . LEU A 1 301 ? -75.571 3.618 110.369 1.00 53.09 301 LEU A O 1
ATOM 2475 N N . GLN A 1 302 ? -76.719 1.932 109.463 1.00 68.81 302 GLN A N 1
ATOM 2476 C CA . GLN A 1 302 ? -75.738 1.598 108.411 1.00 68.81 302 GLN A CA 1
ATOM 2477 C C . GLN A 1 302 ? -75.350 2.741 107.445 1.00 68.81 302 GLN A C 1
ATOM 2479 O O . GLN A 1 302 ? -74.218 2.787 106.970 1.00 68.81 302 GLN A O 1
ATOM 2484 N N . VAL A 1 303 ? -76.276 3.651 107.124 1.00 65.06 303 VAL A N 1
ATOM 2485 C CA . VAL A 1 303 ? -76.204 4.501 105.910 1.00 65.06 303 VAL A CA 1
ATOM 2486 C C . VAL A 1 303 ? -75.055 5.526 105.920 1.00 65.06 303 VAL A C 1
ATOM 2488 O O . VAL A 1 303 ? -74.590 5.944 104.862 1.00 65.06 303 VAL A O 1
ATOM 2491 N N . ALA A 1 304 ? -74.561 5.930 107.093 1.00 64.31 304 ALA A N 1
ATOM 2492 C CA . ALA A 1 304 ? -73.596 7.027 107.210 1.00 64.31 304 ALA A CA 1
ATOM 2493 C C . ALA A 1 304 ? -72.168 6.693 106.720 1.00 64.31 304 ALA A C 1
ATOM 2495 O O . ALA A 1 304 ? -71.415 7.602 106.374 1.00 64.31 304 ALA A O 1
ATOM 2496 N N . LEU A 1 305 ? -71.770 5.415 106.699 1.00 68.44 305 LEU A N 1
ATOM 2497 C CA . LEU A 1 305 ? -70.365 5.023 106.495 1.00 68.44 305 LEU A CA 1
ATOM 2498 C C . LEU A 1 305 ? -69.902 5.037 105.031 1.00 68.44 305 LEU A C 1
ATOM 2500 O O . LEU A 1 305 ? -68.709 5.209 104.766 1.00 68.44 305 LEU A O 1
ATOM 2504 N N . ASP A 1 306 ? -70.808 4.858 104.072 1.00 76.06 306 ASP A N 1
ATOM 2505 C CA . ASP A 1 306 ? -70.415 4.645 102.674 1.00 76.06 306 ASP A CA 1
ATOM 2506 C C . ASP A 1 306 ? -70.144 5.947 101.905 1.00 76.06 306 ASP A C 1
ATOM 2508 O O . ASP A 1 306 ? -69.374 5.949 100.943 1.00 76.06 306 ASP A O 1
ATOM 2512 N N . MET A 1 307 ? -70.664 7.085 102.383 1.00 77.94 307 MET A N 1
ATOM 2513 C CA . MET A 1 307 ? -70.420 8.400 101.773 1.00 77.94 307 MET A CA 1
ATOM 2514 C C . MET A 1 307 ? -68.953 8.854 101.876 1.00 77.94 307 MET A C 1
ATOM 2516 O O . MET A 1 307 ? -68.440 9.470 100.943 1.00 77.94 307 MET A O 1
ATOM 2520 N N . GLN A 1 308 ? -68.257 8.523 102.972 1.00 77.56 308 GLN A N 1
ATOM 2521 C CA . GLN A 1 308 ? -66.878 8.968 103.232 1.00 77.56 308 GLN A CA 1
ATOM 2522 C C . GLN A 1 308 ? -65.887 8.456 102.167 1.00 77.56 308 GLN A C 1
ATOM 2524 O O . GLN A 1 308 ? -65.001 9.187 101.725 1.00 77.56 308 GLN A O 1
ATOM 2529 N N . LYS A 1 309 ? -66.047 7.198 101.731 1.00 84.12 309 LYS A N 1
ATOM 2530 C CA . LYS A 1 309 ? -65.110 6.501 100.827 1.00 84.12 309 LYS A CA 1
ATOM 2531 C C . LYS A 1 309 ? -65.101 7.096 99.413 1.00 84.12 309 LYS A C 1
ATOM 2533 O O . LYS A 1 309 ? -64.060 7.137 98.763 1.00 84.12 309 LYS A O 1
ATOM 2538 N N . GLY A 1 310 ? -66.252 7.582 98.940 1.00 84.00 310 GLY A N 1
ATOM 2539 C CA . GLY A 1 310 ? -66.447 8.064 97.566 1.00 84.00 310 GLY A CA 1
ATOM 2540 C C . GLY A 1 310 ? -65.831 9.432 97.242 1.00 84.00 310 GLY A C 1
ATOM 2541 O O . GLY A 1 310 ? -65.948 9.884 96.098 1.00 84.00 310 GLY A O 1
ATOM 2542 N N . ILE A 1 311 ? -65.212 10.097 98.225 1.00 80.44 311 ILE A N 1
ATOM 2543 C CA . ILE A 1 311 ? -64.552 11.402 98.065 1.00 80.44 311 ILE A CA 1
ATOM 2544 C C . ILE A 1 311 ? -63.053 11.228 97.773 1.00 80.44 311 ILE A C 1
ATOM 2546 O O . ILE A 1 311 ? -62.550 11.856 96.843 1.00 80.44 311 ILE A O 1
ATOM 2550 N N . THR A 1 312 ? -62.351 10.354 98.505 1.00 79.81 312 THR A N 1
ATOM 2551 C CA . THR A 1 312 ? -60.889 10.174 98.392 1.00 79.81 312 THR A CA 1
ATOM 2552 C C . THR A 1 312 ? -60.459 9.756 96.984 1.00 79.81 312 THR A C 1
ATOM 2554 O O . THR A 1 312 ? -59.657 10.447 96.360 1.00 79.81 312 THR A O 1
ATOM 2557 N N . ALA A 1 313 ? -61.082 8.707 96.433 1.00 83.06 313 ALA A N 1
ATOM 2558 C CA . ALA A 1 313 ? -60.728 8.137 95.127 1.00 83.06 313 ALA A CA 1
ATOM 2559 C C . ALA A 1 313 ? -60.870 9.120 93.944 1.00 83.06 313 ALA A C 1
ATOM 2561 O O . ALA A 1 313 ? -60.247 8.942 92.900 1.00 83.06 313 ALA A O 1
ATOM 2562 N N . ARG A 1 314 ? -61.676 10.184 94.086 1.00 87.88 314 ARG A N 1
ATOM 2563 C CA . ARG A 1 314 ? -61.816 11.222 93.046 1.00 87.88 314 ARG A CA 1
ATOM 2564 C C . ARG A 1 314 ? -60.636 12.190 93.014 1.00 87.88 314 ARG A C 1
ATOM 2566 O O . ARG A 1 314 ? -60.442 12.851 92.001 1.00 87.88 314 ARG A O 1
ATOM 2573 N N . ARG A 1 315 ? -59.882 12.312 94.111 1.00 89.06 315 ARG A N 1
ATOM 2574 C CA . ARG A 1 315 ? -58.770 13.265 94.225 1.00 89.06 315 ARG A CA 1
ATOM 2575 C C . ARG A 1 315 ? -57.515 12.729 93.542 1.00 89.06 315 ARG A C 1
ATOM 2577 O O . ARG A 1 315 ? -56.968 13.397 92.675 1.00 89.06 315 ARG A O 1
ATOM 2584 N N . GLU A 1 316 ? -57.186 11.470 93.822 1.00 86.56 316 GLU A N 1
ATOM 2585 C CA . GLU A 1 316 ? -56.087 10.713 93.201 1.00 86.56 316 GLU A CA 1
ATOM 2586 C C . GLU A 1 316 ? -56.181 10.699 91.659 1.00 86.56 316 GLU A C 1
ATOM 2588 O O . GLU A 1 316 ? -55.173 10.799 90.958 1.00 86.56 316 GLU A O 1
ATOM 2593 N N . GLN A 1 317 ? -57.405 10.652 91.114 1.00 91.12 317 GLN A N 1
ATOM 2594 C CA . GLN A 1 317 ? -57.650 10.732 89.671 1.00 91.12 317 GLN A CA 1
ATOM 2595 C C . GLN A 1 317 ? -57.251 12.090 89.061 1.00 91.12 317 GLN A C 1
ATOM 2597 O O . GLN A 1 317 ? -56.771 12.127 87.928 1.00 91.12 317 GLN A O 1
ATOM 2602 N N . VAL A 1 318 ? -57.444 13.200 89.783 1.00 92.44 318 VAL A N 1
ATOM 2603 C CA . VAL A 1 318 ? -57.101 14.550 89.298 1.00 92.44 318 VAL A CA 1
ATOM 2604 C C . VAL A 1 318 ? -55.587 14.725 89.238 1.00 92.44 318 VAL A C 1
ATOM 2606 O O . VAL A 1 318 ? -55.068 15.156 88.208 1.00 92.44 318 VAL A O 1
ATOM 2609 N N . ASP A 1 319 ? -54.878 14.314 90.290 1.00 92.56 319 ASP A N 1
ATOM 2610 C CA . ASP A 1 319 ? -53.419 14.440 90.376 1.00 92.56 319 ASP A CA 1
ATOM 2611 C C . ASP A 1 319 ? -52.722 13.645 89.247 1.00 92.56 319 ASP A C 1
ATOM 2613 O O . ASP A 1 319 ? -51.808 14.146 88.585 1.00 92.56 319 ASP A O 1
ATOM 2617 N N . SER A 1 320 ? -53.226 12.441 88.938 1.00 92.12 320 SER A N 1
ATOM 2618 C CA . SER A 1 320 ? -52.750 11.613 87.817 1.00 92.12 320 SER A CA 1
ATOM 2619 C C . SER A 1 320 ? -52.959 12.268 86.442 1.00 92.12 320 SER A C 1
ATOM 2621 O O . SER A 1 320 ? -52.072 12.216 85.584 1.00 92.12 320 SER A O 1
ATOM 2623 N N . LEU A 1 321 ? -54.108 12.918 86.222 1.00 92.19 321 LEU A N 1
ATOM 2624 C CA . LEU A 1 321 ? -54.382 13.640 84.975 1.00 92.19 321 LEU A CA 1
ATOM 2625 C C . LEU A 1 321 ? -53.483 14.873 84.821 1.00 92.19 321 LEU A C 1
ATOM 2627 O O . LEU A 1 321 ? -53.037 15.163 83.710 1.00 92.19 321 LEU A O 1
ATOM 2631 N N . GLN A 1 322 ? -53.184 15.574 85.915 1.00 93.44 322 GLN A N 1
ATOM 2632 C CA . GLN A 1 322 ? -52.404 16.809 85.875 1.00 93.44 322 GLN A CA 1
ATOM 2633 C C . GLN A 1 322 ? -50.925 16.562 85.530 1.00 93.44 322 GLN A C 1
ATOM 2635 O O . GLN A 1 322 ? -50.375 17.279 84.694 1.00 93.44 322 GLN A O 1
ATOM 2640 N N . GLY A 1 323 ? -50.309 15.493 86.053 1.00 93.94 323 GLY A N 1
ATOM 2641 C CA . GLY A 1 323 ? -48.958 15.082 85.635 1.00 93.94 323 GLY A CA 1
ATOM 2642 C C . GLY A 1 323 ? -48.880 14.652 84.160 1.00 93.94 323 GLY A C 1
ATOM 2643 O O . GLY A 1 323 ? -47.891 14.917 83.478 1.00 93.94 323 GLY A O 1
ATOM 2644 N N . ARG A 1 324 ? -49.952 14.050 83.622 1.00 95.38 324 ARG A N 1
ATOM 2645 C CA . ARG A 1 324 ? -50.032 13.677 82.198 1.00 95.38 324 ARG A CA 1
ATOM 2646 C C . ARG A 1 324 ? -50.131 14.889 81.262 1.00 95.38 324 ARG A C 1
ATOM 2648 O O . ARG A 1 324 ? -49.678 14.793 80.125 1.00 95.38 324 ARG A O 1
ATOM 2655 N N . ILE A 1 325 ? -50.710 16.003 81.712 1.00 93.06 325 ILE A N 1
ATOM 2656 C CA . ILE A 1 325 ? -50.751 17.251 80.932 1.00 93.06 325 ILE A CA 1
ATOM 2657 C C . ILE A 1 325 ? -49.334 17.818 80.777 1.00 93.06 325 ILE A C 1
ATOM 2659 O O . ILE A 1 325 ? -48.913 18.067 79.652 1.00 93.06 325 ILE A O 1
ATOM 2663 N N . GLN A 1 326 ? -48.571 17.903 81.871 1.00 94.75 326 GLN A N 1
ATOM 2664 C CA . GLN A 1 326 ? -47.213 18.466 81.878 1.00 94.75 326 GLN A CA 1
ATOM 2665 C C . GLN A 1 326 ? -46.263 17.741 80.904 1.00 94.75 326 GLN A C 1
ATOM 2667 O O . GLN A 1 326 ? -45.593 18.386 80.102 1.00 94.75 326 GLN A O 1
ATOM 2672 N N . HIS A 1 327 ? -46.279 16.402 80.877 1.00 95.62 327 HIS A N 1
ATOM 2673 C CA . HIS A 1 327 ? -45.484 15.618 79.915 1.00 95.62 327 HIS A CA 1
ATOM 2674 C C . HIS A 1 327 ? -45.813 15.955 78.448 1.00 95.62 327 HIS A C 1
ATOM 2676 O O . HIS A 1 327 ? -44.924 16.031 77.602 1.00 95.62 327 HIS A O 1
ATOM 2682 N N . LEU A 1 328 ? -47.095 16.164 78.128 1.00 94.50 328 LEU A N 1
ATOM 2683 C CA . LEU A 1 328 ? -47.526 16.503 76.768 1.00 94.50 328 LEU A CA 1
ATOM 2684 C C . LEU A 1 328 ? -47.135 17.939 76.384 1.00 94.50 328 LEU A C 1
ATOM 2686 O O . LEU A 1 328 ? -46.852 18.199 75.215 1.00 94.50 328 LEU A O 1
ATOM 2690 N N . GLU A 1 329 ? -47.085 18.862 77.346 1.00 95.69 329 GLU A N 1
ATOM 2691 C CA . GLU A 1 329 ? -46.588 20.227 77.141 1.00 95.69 329 GLU A CA 1
ATOM 2692 C C . GLU A 1 329 ? -45.077 20.224 76.826 1.00 95.69 329 GLU A C 1
ATOM 2694 O O . GLU A 1 329 ? -44.654 20.844 75.844 1.00 95.69 329 GLU A O 1
ATOM 2699 N N . GLU A 1 330 ? -44.282 19.442 77.567 1.00 96.06 330 GLU A N 1
ATOM 2700 C CA . GLU A 1 330 ? -42.842 19.250 77.324 1.00 96.06 330 GLU A CA 1
ATOM 2701 C C . GLU A 1 330 ? -42.548 18.601 75.955 1.00 96.06 330 GLU A C 1
ATOM 2703 O O . GLU A 1 330 ? -41.682 19.072 75.206 1.00 96.06 330 GLU A O 1
ATOM 2708 N N . GLU A 1 331 ? -43.287 17.552 75.573 1.00 97.06 331 GLU A N 1
ATOM 2709 C CA . GLU A 1 331 ? -43.152 16.923 74.250 1.00 97.06 331 GLU A CA 1
ATOM 2710 C C . GLU A 1 331 ? -43.493 17.893 73.109 1.00 97.06 331 GLU A C 1
ATOM 2712 O O . GLU A 1 331 ? -42.795 17.929 72.089 1.00 97.06 331 GLU A O 1
ATOM 2717 N N . VAL A 1 332 ? -44.530 18.719 73.280 1.00 95.19 332 VAL A N 1
ATOM 2718 C CA . VAL A 1 332 ? -44.914 19.738 72.296 1.00 95.19 332 VAL A CA 1
ATOM 2719 C C . VAL A 1 332 ? -43.831 20.809 72.148 1.00 95.19 332 VAL A C 1
ATOM 2721 O O . VAL A 1 332 ? -43.523 21.188 71.013 1.00 95.19 332 VAL A O 1
ATOM 2724 N N . GLU A 1 333 ? -43.212 21.287 73.231 1.00 96.50 333 GLU A N 1
ATOM 2725 C CA . GLU A 1 333 ? -42.112 22.257 73.128 1.00 96.50 333 GLU A CA 1
ATOM 2726 C C . GLU A 1 333 ? -40.878 21.655 72.432 1.00 96.50 333 GLU A C 1
ATOM 2728 O O . GLU A 1 333 ? -40.328 22.268 71.506 1.00 96.50 333 GLU A O 1
ATOM 2733 N N . LYS A 1 334 ? -40.504 20.420 72.785 1.00 97.00 334 LYS A N 1
ATOM 2734 C CA . LYS A 1 334 ? -39.405 19.675 72.149 1.00 97.00 334 LYS A CA 1
ATOM 2735 C C . LYS A 1 334 ? -39.618 19.514 70.639 1.00 97.00 334 LYS A C 1
ATOM 2737 O O . LYS A 1 334 ? -38.730 19.849 69.849 1.00 97.00 334 LYS A O 1
ATOM 2742 N N . LEU A 1 335 ? -40.812 19.090 70.216 1.00 96.44 335 LEU A N 1
ATOM 2743 C CA . LEU A 1 335 ? -41.174 18.965 68.797 1.00 96.44 335 LEU A CA 1
ATOM 2744 C C . LEU A 1 335 ? -41.190 20.322 68.073 1.00 96.44 335 LEU A C 1
ATOM 2746 O O . LEU A 1 335 ? -40.798 20.412 66.905 1.00 96.44 335 LEU A O 1
ATOM 2750 N N . GLN A 1 336 ? -41.590 21.408 68.745 1.00 95.44 336 GLN A N 1
ATOM 2751 C CA . GLN A 1 336 ? -41.461 22.753 68.179 1.00 95.44 336 GLN A CA 1
ATOM 2752 C C . GLN A 1 336 ? -39.994 23.169 67.996 1.00 95.44 336 GLN A C 1
ATOM 2754 O O . GLN A 1 336 ? -39.677 23.827 67.002 1.00 95.44 336 GLN A O 1
ATOM 2759 N N . GLN A 1 337 ? -39.097 22.818 68.922 1.00 96.69 337 GLN A N 1
ATOM 2760 C CA . GLN A 1 337 ? -37.668 23.118 68.806 1.00 96.69 337 GLN A CA 1
ATOM 2761 C C . GLN A 1 337 ? -37.028 22.356 67.639 1.00 96.69 337 GLN A C 1
ATOM 2763 O O . GLN A 1 337 ? -36.345 22.971 66.816 1.00 96.69 337 GLN A O 1
ATOM 2768 N N . GLU A 1 338 ? -37.323 21.064 67.488 1.00 95.31 338 GLU A N 1
ATOM 2769 C CA . GLU A 1 338 ? -36.839 20.269 66.353 1.00 95.31 338 GLU A CA 1
ATOM 2770 C C . GLU A 1 338 ? -37.352 20.827 65.012 1.00 95.31 338 GLU A C 1
ATOM 2772 O O . GLU A 1 338 ? -36.572 21.066 64.088 1.00 95.31 338 GLU A O 1
ATOM 2777 N N . LYS A 1 339 ? -38.642 21.179 64.934 1.00 96.56 339 LYS A N 1
ATOM 2778 C CA . LYS A 1 339 ? -39.256 21.827 63.760 1.00 96.56 339 LYS A CA 1
ATOM 2779 C C . LYS A 1 339 ? -38.623 23.181 63.402 1.00 96.56 339 LYS A C 1
ATOM 2781 O O . LYS A 1 339 ? -38.675 23.589 62.239 1.00 96.56 339 LYS A O 1
ATOM 2786 N N . ARG A 1 340 ? -38.032 23.902 64.366 1.00 97.25 340 ARG A N 1
ATOM 2787 C CA . ARG A 1 340 ? -37.233 25.119 64.105 1.00 97.25 340 ARG A CA 1
ATOM 2788 C C . ARG A 1 340 ? -35.860 24.759 63.523 1.00 97.25 340 ARG A C 1
ATOM 2790 O O . ARG A 1 340 ? -35.444 25.397 62.560 1.00 97.25 340 ARG A O 1
ATOM 2797 N N . HIS A 1 341 ? -35.198 23.724 64.042 1.00 95.94 341 HIS A N 1
ATOM 2798 C CA . HIS A 1 341 ? -33.900 23.258 63.539 1.00 95.94 341 HIS A CA 1
ATOM 2799 C C . HIS A 1 341 ? -33.990 22.688 62.111 1.00 95.94 341 HIS A C 1
ATOM 2801 O O . HIS A 1 341 ? -33.275 23.161 61.228 1.00 95.94 341 HIS A O 1
ATOM 2807 N N . GLN A 1 342 ? -34.936 21.781 61.841 1.00 96.81 342 GLN A N 1
ATOM 2808 C CA . GLN A 1 342 ? -35.148 21.190 60.509 1.00 96.81 342 GLN A CA 1
ATOM 2809 C C . GLN A 1 342 ? -35.371 22.257 59.415 1.00 96.81 342 GLN A C 1
ATOM 2811 O O . GLN A 1 342 ? -34.900 22.104 58.286 1.00 96.81 342 GLN A O 1
ATOM 2816 N N . LYS A 1 343 ? -36.039 23.376 59.742 1.00 96.19 343 LYS A N 1
ATOM 2817 C CA . LYS A 1 343 ? -36.211 24.521 58.827 1.00 96.19 343 LYS A CA 1
ATOM 2818 C C . LYS A 1 343 ? -34.898 25.232 58.486 1.00 96.19 343 LYS A C 1
ATOM 2820 O O . LYS A 1 343 ? -34.742 25.671 57.350 1.00 96.19 343 LYS A O 1
ATOM 2825 N N . LEU A 1 344 ? -33.980 25.363 59.445 1.00 97.31 344 LEU A N 1
ATOM 2826 C CA . LEU A 1 344 ? -32.680 26.011 59.237 1.00 97.31 344 LEU A CA 1
ATOM 2827 C C . LEU A 1 344 ? -31.770 25.151 58.351 1.00 97.31 344 LEU A C 1
ATOM 2829 O O . LEU A 1 344 ? -31.193 25.669 57.397 1.00 97.31 344 LEU A O 1
ATOM 2833 N N . GLU A 1 345 ? -31.717 23.841 58.599 1.00 96.75 345 GLU A N 1
ATOM 2834 C CA . GLU A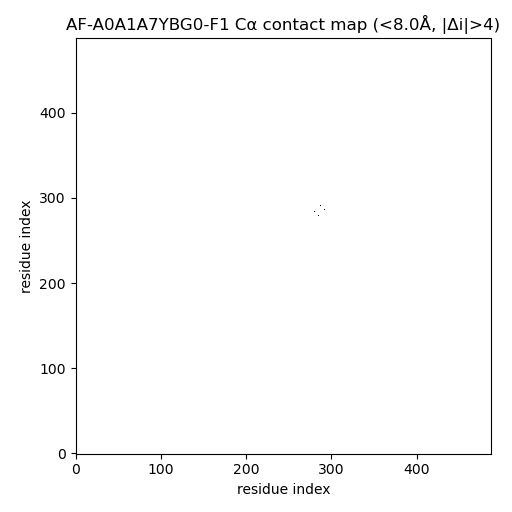 1 345 ? -30.978 22.887 57.755 1.00 96.75 345 GLU A CA 1
ATOM 2835 C C . GLU A 1 345 ? -31.554 22.839 56.329 1.00 96.75 345 GLU A C 1
ATOM 2837 O O . GLU A 1 345 ? -30.820 22.986 55.352 1.00 96.75 345 GLU A O 1
ATOM 2842 N N . SER A 1 346 ? -32.887 22.777 56.195 1.00 94.88 346 SER A N 1
ATOM 2843 C CA . SER A 1 346 ? -33.572 22.853 54.891 1.00 94.88 346 SER A CA 1
ATOM 2844 C C . SER A 1 346 ? -33.234 24.136 54.120 1.00 94.88 346 SER A C 1
ATOM 2846 O O . SER A 1 346 ? -33.109 24.113 52.894 1.00 94.88 346 SER A O 1
ATOM 2848 N N . HIS A 1 347 ? -33.076 25.265 54.820 1.00 97.06 347 HIS A N 1
ATOM 2849 C CA . HIS A 1 347 ? -32.685 26.526 54.196 1.00 97.06 347 HIS A CA 1
ATOM 2850 C C . HIS A 1 347 ? -31.208 26.530 53.774 1.00 97.06 347 HIS A C 1
ATOM 2852 O O . HIS A 1 347 ? -30.909 27.009 52.679 1.00 97.06 347 HIS A O 1
ATOM 2858 N N . ARG A 1 348 ? -30.299 25.948 54.574 1.00 97.38 348 ARG A N 1
ATOM 2859 C CA . ARG A 1 348 ? -28.879 25.802 54.203 1.00 97.38 348 ARG A CA 1
ATOM 2860 C C . ARG A 1 348 ? -28.724 24.957 52.937 1.00 97.38 348 ARG A C 1
ATOM 2862 O O . ARG A 1 348 ? -28.121 25.424 51.977 1.00 97.38 348 ARG A O 1
ATOM 2869 N N . HIS A 1 349 ? -29.361 23.787 52.882 1.00 96.75 349 HIS A N 1
ATOM 2870 C CA . HIS A 1 349 ? -29.318 22.924 51.697 1.00 96.75 349 HIS A CA 1
ATOM 2871 C C . HIS A 1 349 ? -29.915 23.586 50.450 1.00 96.75 349 HIS A C 1
ATOM 2873 O O . HIS A 1 349 ? -29.409 23.394 49.345 1.00 96.75 349 HIS A O 1
ATOM 2879 N N . LEU A 1 350 ? -30.954 24.417 50.597 1.00 97.56 350 LEU A N 1
ATOM 2880 C CA . LEU A 1 350 ? -31.478 25.194 49.472 1.00 97.56 350 LEU A CA 1
ATOM 2881 C C . LEU A 1 350 ? -30.448 26.221 48.962 1.00 97.56 350 LEU A C 1
ATOM 2883 O O . LEU A 1 350 ? -30.287 26.347 47.747 1.00 97.56 350 LEU A O 1
ATOM 2887 N N . GLN A 1 351 ? -29.728 26.910 49.856 1.00 97.31 351 GLN A N 1
ATOM 2888 C CA . GLN A 1 351 ? -28.648 27.832 49.476 1.00 97.31 351 GLN A CA 1
ATOM 2889 C C . GLN A 1 351 ? -27.498 27.092 48.768 1.00 97.31 351 GLN A C 1
ATOM 2891 O O . GLN A 1 351 ? -27.111 27.484 47.663 1.00 97.31 351 GLN A O 1
ATOM 2896 N N . GLU A 1 352 ? -27.019 25.982 49.337 1.00 96.56 352 GLU A N 1
ATOM 2897 C CA . GLU A 1 352 ? -25.984 25.109 48.754 1.00 96.56 352 GLU A CA 1
ATOM 2898 C C . GLU A 1 352 ? -26.369 24.651 47.333 1.00 96.56 352 GLU A C 1
ATOM 2900 O O . GLU A 1 352 ? -25.596 24.806 46.384 1.00 96.56 352 GLU A O 1
ATOM 2905 N N . LEU A 1 353 ? -27.610 24.186 47.143 1.00 95.94 353 LEU A N 1
ATOM 2906 C CA . LEU A 1 353 ? -28.132 23.781 45.834 1.00 95.94 353 LEU A CA 1
ATOM 2907 C C . LEU A 1 353 ? -28.268 24.945 44.840 1.00 95.94 353 LEU A C 1
ATOM 2909 O O . LEU A 1 353 ? -28.150 24.719 43.631 1.00 95.94 353 LEU A O 1
ATOM 2913 N N . THR A 1 354 ? -28.514 26.180 45.296 1.00 96.81 354 THR A N 1
ATOM 2914 C CA . THR A 1 354 ? -28.483 27.355 44.404 1.00 96.81 354 THR A CA 1
ATOM 2915 C C . THR A 1 354 ? -27.063 27.738 43.992 1.00 96.81 354 THR A C 1
ATOM 2917 O O . THR A 1 354 ? -26.858 28.044 42.819 1.00 96.81 354 THR A O 1
ATOM 2920 N N . PHE A 1 355 ? -26.080 27.632 44.892 1.00 97.62 355 PHE A N 1
ATOM 2921 C CA . PHE A 1 355 ? -24.670 27.891 44.584 1.00 97.62 355 PHE A CA 1
ATOM 2922 C C . PHE A 1 355 ? -24.121 26.890 43.554 1.00 97.62 355 PHE A C 1
ATOM 2924 O O . PHE A 1 355 ? -23.640 27.294 42.496 1.00 97.62 355 PHE A O 1
ATOM 2931 N N . ILE A 1 356 ? -24.313 25.586 43.783 1.00 96.88 356 ILE A N 1
ATOM 2932 C CA . ILE A 1 356 ? -23.878 24.519 42.859 1.00 96.88 356 ILE A CA 1
ATOM 2933 C C . ILE A 1 356 ? -24.555 24.662 41.477 1.00 96.88 356 ILE A C 1
ATOM 2935 O O . ILE A 1 356 ? -23.969 24.354 40.437 1.00 96.88 356 ILE A O 1
ATOM 2939 N N . ARG A 1 357 ? -25.795 25.174 41.429 1.00 97.62 357 ARG A N 1
ATOM 2940 C CA . ARG A 1 357 ? -26.520 25.474 40.177 1.00 97.62 357 ARG A CA 1
ATOM 2941 C C . ARG A 1 357 ? -25.981 26.710 39.443 1.00 97.62 357 ARG A C 1
ATOM 2943 O O . ARG A 1 357 ? -26.215 26.841 38.239 1.00 97.62 357 ARG A O 1
ATOM 2950 N N . GLU A 1 358 ? -25.305 27.619 40.135 1.00 97.06 358 GLU A N 1
ATOM 2951 C CA . GLU A 1 358 ? -24.611 28.761 39.535 1.00 97.06 358 GLU A CA 1
ATOM 2952 C C . GLU A 1 358 ? -23.260 28.323 38.961 1.00 97.06 358 GLU A C 1
ATOM 2954 O O . GLU A 1 358 ? -23.037 28.457 37.759 1.00 97.06 358 GLU A O 1
ATOM 2959 N N . GLU A 1 359 ? -22.428 27.671 39.774 1.00 95.19 359 GLU A N 1
ATOM 2960 C CA . GLU A 1 359 ? -21.125 27.112 39.384 1.00 95.19 359 GLU A CA 1
ATOM 2961 C C . GLU A 1 359 ? -21.239 26.184 38.160 1.00 95.19 359 GLU A C 1
ATOM 2963 O O . GLU A 1 359 ? -20.579 26.392 37.139 1.00 95.19 359 GLU A O 1
ATOM 2968 N N . LYS A 1 360 ? -22.179 25.225 38.183 1.00 95.62 360 LYS A N 1
ATOM 2969 C CA . LYS A 1 360 ? -22.459 24.339 37.038 1.00 95.62 360 LYS A CA 1
ATOM 2970 C C . LYS A 1 360 ? -22.837 25.107 35.763 1.00 95.62 360 LYS A C 1
ATOM 2972 O O . LYS A 1 360 ? -22.585 24.622 34.657 1.00 95.62 360 LYS A O 1
ATOM 2977 N N . ARG A 1 361 ? -23.453 26.287 35.888 1.00 97.44 361 ARG A N 1
ATOM 2978 C CA . ARG A 1 361 ? -23.808 27.139 34.744 1.00 97.44 361 ARG A CA 1
ATOM 2979 C C . ARG A 1 361 ? -22.597 27.911 34.229 1.00 97.44 361 ARG A C 1
ATOM 2981 O O . ARG A 1 361 ? -22.465 28.043 33.016 1.00 97.44 361 ARG A O 1
ATOM 2988 N N . GLN A 1 362 ? -21.715 28.379 35.107 1.00 97.38 362 GLN A N 1
ATOM 2989 C CA . GLN A 1 362 ? -20.463 29.046 34.733 1.00 97.38 362 GLN A CA 1
ATOM 2990 C C . GLN A 1 362 ? -19.547 28.075 33.970 1.00 97.38 362 GLN A C 1
ATOM 2992 O O . GLN A 1 362 ? -19.216 28.336 32.812 1.00 97.38 362 GLN A O 1
ATOM 2997 N N . LEU A 1 363 ? -19.313 26.879 34.522 1.00 96.25 363 LEU A N 1
ATOM 2998 C CA . LEU A 1 363 ? -18.560 25.799 33.867 1.00 96.25 363 LEU A CA 1
ATOM 2999 C C . LEU A 1 363 ? -19.144 25.403 32.495 1.00 96.25 363 LEU A C 1
ATOM 3001 O O . LEU A 1 363 ? -18.402 25.089 31.564 1.00 96.25 363 LEU A O 1
ATOM 3005 N N . HIS A 1 364 ? -20.471 25.450 32.322 1.00 97.62 364 HIS A N 1
ATOM 3006 C CA . HIS A 1 364 ? -21.101 25.207 31.019 1.00 97.62 364 HIS A CA 1
ATOM 3007 C C . HIS A 1 364 ? -20.773 26.299 29.981 1.00 97.62 364 HIS A C 1
ATOM 3009 O O . HIS A 1 364 ? -20.545 25.979 28.811 1.00 97.62 364 HIS A O 1
ATOM 3015 N N . HIS A 1 365 ? -20.718 27.573 30.386 1.00 97.56 365 HIS A N 1
ATOM 3016 C CA . HIS A 1 365 ? -20.322 28.671 29.497 1.00 97.56 365 HIS A CA 1
ATOM 3017 C C . HIS A 1 365 ? -18.837 28.584 29.119 1.00 97.56 365 HIS A C 1
ATOM 3019 O O . HIS A 1 365 ? -18.505 28.731 27.942 1.00 97.56 365 HIS A O 1
ATOM 3025 N N . GLU A 1 366 ? -17.960 28.270 30.075 1.00 97.38 366 GLU A N 1
ATOM 3026 C CA . GLU A 1 366 ? -16.528 28.060 29.822 1.00 97.38 366 GLU A CA 1
ATOM 3027 C C . GLU A 1 366 ? -16.283 26.893 28.860 1.00 97.38 366 GLU A C 1
ATOM 3029 O O . GLU A 1 366 ? -15.575 27.045 27.864 1.00 97.38 366 GLU A O 1
ATOM 3034 N N . LEU A 1 367 ? -16.942 25.751 29.080 1.00 96.12 367 LEU A N 1
ATOM 3035 C CA . LEU A 1 367 ? -16.857 24.584 28.198 1.00 96.12 367 LEU A CA 1
ATOM 3036 C C . LEU A 1 367 ? -17.366 24.902 26.780 1.00 96.12 367 LEU A C 1
ATOM 3038 O O . LEU A 1 367 ? -16.775 24.449 25.796 1.00 96.12 367 LEU A O 1
ATOM 3042 N N . LYS A 1 368 ? -18.421 25.717 26.649 1.00 97.38 368 LYS A N 1
ATOM 3043 C CA . LYS A 1 368 ? -18.910 26.202 25.347 1.00 97.38 368 LYS A CA 1
ATOM 3044 C C . LYS A 1 368 ? -17.893 27.129 24.664 1.00 97.38 368 LYS A C 1
ATOM 3046 O O . LYS A 1 368 ? -17.664 26.985 23.464 1.00 97.38 368 LYS A O 1
ATOM 3051 N N . ALA A 1 369 ? -17.250 28.027 25.410 1.00 96.00 369 ALA A N 1
ATOM 3052 C CA . ALA A 1 369 ? -16.203 28.907 24.888 1.00 96.00 369 ALA A CA 1
ATOM 3053 C C . ALA A 1 369 ? -14.943 28.128 24.459 1.00 96.00 369 ALA A C 1
ATOM 3055 O O . ALA A 1 369 ? -14.378 28.410 23.403 1.00 96.00 369 ALA A O 1
ATOM 3056 N N . LEU A 1 370 ? -14.538 27.107 25.222 1.00 95.06 370 LEU A N 1
ATOM 3057 C CA . LEU A 1 370 ? -13.433 26.210 24.866 1.00 95.06 370 LEU A CA 1
ATOM 3058 C C . LEU A 1 370 ? -13.726 25.425 23.581 1.00 95.06 370 LEU A C 1
ATOM 3060 O O . LEU A 1 370 ? -12.876 25.393 22.695 1.00 95.06 370 LEU A O 1
ATOM 3064 N N . ARG A 1 371 ? -14.941 24.876 23.423 1.00 96.88 371 ARG A N 1
ATOM 3065 C CA . ARG A 1 371 ? -15.362 24.225 22.166 1.00 96.88 371 ARG A CA 1
ATOM 3066 C C . ARG A 1 371 ? -15.333 25.177 20.969 1.00 96.88 371 ARG A C 1
ATOM 3068 O O . ARG A 1 371 ? -14.940 24.762 19.886 1.00 96.88 371 ARG A O 1
ATOM 3075 N N . SER A 1 372 ? -15.692 26.449 21.158 1.00 96.94 372 SER A N 1
ATOM 3076 C CA . SER A 1 372 ? -15.595 27.454 20.089 1.00 96.94 372 SER A CA 1
ATOM 3077 C C . SER A 1 372 ? -14.147 27.716 19.658 1.00 96.94 372 SER A C 1
ATOM 3079 O O . SER A 1 372 ? -13.905 27.918 18.473 1.00 96.94 372 SER A O 1
ATOM 3081 N N . LYS A 1 373 ? -13.187 27.695 20.594 1.00 96.81 373 LYS A N 1
ATOM 3082 C CA . LYS A 1 373 ? -11.755 27.859 20.289 1.00 96.81 373 LYS A CA 1
ATOM 3083 C C . LYS A 1 373 ? -11.157 26.619 19.621 1.00 96.81 373 LYS A C 1
ATOM 3085 O O . LYS A 1 373 ? -10.402 26.755 18.669 1.00 96.81 373 LYS A O 1
ATOM 3090 N N . ASP A 1 374 ? -11.516 25.425 20.091 1.00 95.56 374 ASP A N 1
ATOM 3091 C CA . ASP A 1 374 ? -11.138 24.145 19.472 1.00 95.56 374 ASP A CA 1
ATOM 3092 C C . ASP A 1 374 ? -11.613 24.061 18.008 1.00 95.56 374 ASP A C 1
ATOM 3094 O O . ASP A 1 374 ? -10.834 23.708 17.125 1.00 95.56 374 ASP A O 1
ATOM 3098 N N . GLN A 1 375 ? -12.850 24.485 17.731 1.00 96.62 375 GLN A N 1
ATOM 3099 C CA . GLN A 1 375 ? -13.385 24.564 16.370 1.00 96.62 375 GLN A CA 1
ATOM 3100 C C . GLN A 1 375 ? -12.606 25.560 15.488 1.00 96.62 375 GLN A C 1
ATOM 3102 O O . GLN A 1 375 ? -12.170 25.192 14.400 1.00 96.62 375 GLN A O 1
ATOM 3107 N N . GLN A 1 376 ? -12.348 26.780 15.977 1.00 97.19 376 GLN A N 1
ATOM 3108 C CA . GLN A 1 376 ? -11.559 27.792 15.254 1.00 97.19 376 GLN A CA 1
ATOM 3109 C C . GLN A 1 376 ? -10.122 27.330 14.956 1.00 97.19 376 GLN A C 1
ATOM 3111 O O . GLN A 1 376 ? -9.581 27.619 13.889 1.00 97.19 376 GLN A O 1
ATOM 3116 N N . LEU A 1 377 ? -9.492 26.600 15.883 1.00 95.88 377 LEU A N 1
ATOM 3117 C CA . LEU A 1 377 ? -8.156 26.040 15.672 1.00 95.88 377 LEU A CA 1
ATOM 3118 C C . LEU A 1 377 ? -8.165 24.938 14.606 1.00 95.88 377 LEU A C 1
ATOM 3120 O O . LEU A 1 377 ? -7.261 24.911 13.777 1.00 95.88 377 LEU A O 1
ATOM 3124 N N . LYS A 1 378 ? -9.189 24.076 14.576 1.00 96.81 378 LYS A N 1
ATOM 3125 C CA . LYS A 1 378 ? -9.359 23.055 13.525 1.00 96.81 378 LYS A CA 1
ATOM 3126 C C . LYS A 1 378 ? -9.564 23.679 12.149 1.00 96.81 378 LYS A C 1
ATOM 3128 O O . LYS A 1 378 ? -8.882 23.294 11.206 1.00 96.81 378 LYS A O 1
ATOM 3133 N N . GLU A 1 379 ? -10.430 24.683 12.051 1.00 97.12 379 GLU A N 1
ATOM 3134 C CA . GLU A 1 379 ? -10.655 25.444 10.815 1.00 97.12 379 GLU A CA 1
ATOM 3135 C C . GLU A 1 379 ? -9.353 26.085 10.309 1.00 97.12 379 GLU A C 1
ATOM 3137 O O . GLU A 1 379 ? -9.016 25.954 9.132 1.00 97.12 379 GLU A O 1
ATOM 3142 N N . ARG A 1 380 ? -8.561 26.691 11.207 1.00 97.50 380 ARG A N 1
ATOM 3143 C CA . ARG A 1 380 ? -7.261 27.279 10.851 1.00 97.50 380 ARG A CA 1
ATOM 3144 C C . ARG A 1 380 ? -6.199 26.236 10.482 1.00 97.50 380 ARG A C 1
ATOM 3146 O O . ARG A 1 380 ? -5.357 26.523 9.635 1.00 97.50 380 ARG A O 1
ATOM 3153 N N . ILE A 1 381 ? -6.220 25.046 11.087 1.00 96.88 381 ILE A N 1
ATOM 3154 C CA . ILE A 1 381 ? -5.345 23.930 10.694 1.00 96.88 381 ILE A CA 1
ATOM 3155 C C . ILE A 1 381 ? -5.679 23.497 9.264 1.00 96.88 381 ILE A C 1
ATOM 3157 O O . ILE A 1 381 ? -4.786 23.511 8.423 1.00 96.88 381 ILE A O 1
ATOM 3161 N N . SER A 1 382 ? -6.951 23.242 8.945 1.00 95.50 382 SER A N 1
ATOM 3162 C CA . SER A 1 382 ? -7.351 22.832 7.591 1.00 95.50 382 SER A CA 1
ATOM 3163 C C . SER A 1 382 ? -7.141 23.912 6.524 1.00 95.50 382 SER A C 1
ATOM 3165 O O . SER A 1 382 ? -6.850 23.590 5.372 1.00 95.50 382 SER A O 1
ATOM 3167 N N . GLU A 1 383 ? -7.201 25.196 6.887 1.00 97.50 383 GLU A N 1
ATOM 3168 C CA . GLU A 1 383 ? -6.777 26.289 6.003 1.00 97.50 383 GLU A CA 1
ATOM 3169 C C . GLU A 1 383 ? -5.267 26.224 5.696 1.00 97.50 383 GLU A C 1
ATOM 3171 O O . GLU A 1 383 ? -4.862 26.342 4.538 1.00 97.50 383 GLU A O 1
ATOM 3176 N N . LEU A 1 384 ? -4.428 25.998 6.714 1.00 95.69 384 LEU A N 1
ATOM 3177 C CA . LEU A 1 384 ? -2.975 25.872 6.556 1.00 95.69 384 LEU A CA 1
ATOM 3178 C C . LEU A 1 384 ? -2.579 24.598 5.793 1.00 95.69 384 LEU A C 1
ATOM 3180 O O . LEU A 1 384 ? -1.681 24.657 4.955 1.00 95.69 384 LEU A O 1
ATOM 3184 N N . GLU A 1 385 ? -3.273 23.480 6.015 1.00 96.56 385 GLU A N 1
ATOM 3185 C CA . GLU A 1 385 ? -3.130 22.239 5.240 1.00 96.56 385 GLU A CA 1
ATOM 3186 C C . GLU A 1 385 ? -3.465 22.479 3.757 1.00 96.56 385 GLU A C 1
ATOM 3188 O O . GLU A 1 385 ? -2.690 22.108 2.875 1.00 96.56 385 GLU A O 1
ATOM 3193 N N . ALA A 1 386 ? -4.562 23.185 3.460 1.00 95.69 386 ALA A N 1
ATOM 3194 C CA . ALA A 1 386 ? -4.940 23.533 2.089 1.00 95.69 386 ALA A CA 1
ATOM 3195 C C . ALA A 1 386 ? -3.950 24.501 1.408 1.00 95.69 386 ALA A C 1
ATOM 3197 O O . ALA A 1 386 ? -3.731 24.407 0.198 1.00 95.69 386 ALA A O 1
ATOM 3198 N N . ILE A 1 387 ? -3.333 25.422 2.159 1.00 97.25 387 ILE A N 1
ATOM 3199 C CA . ILE A 1 387 ? -2.251 26.287 1.658 1.00 97.25 387 ILE A CA 1
ATOM 3200 C C . ILE A 1 387 ? -0.985 25.463 1.383 1.00 97.25 387 ILE A C 1
ATOM 3202 O O . ILE A 1 387 ? -0.361 25.643 0.337 1.00 97.25 387 ILE A O 1
ATOM 3206 N N . LEU A 1 388 ? -0.628 24.536 2.278 1.00 96.44 388 LEU A N 1
ATOM 3207 C CA . LEU A 1 388 ? 0.531 23.657 2.116 1.00 96.44 388 LEU A CA 1
ATOM 3208 C C . LEU A 1 388 ? 0.385 22.759 0.880 1.00 96.44 388 LEU A C 1
ATOM 3210 O O . LEU A 1 388 ? 1.306 22.705 0.071 1.00 96.44 388 LEU A O 1
ATOM 3214 N N . HIS A 1 389 ? -0.781 22.136 0.676 1.00 95.00 389 HIS A N 1
ATOM 3215 C CA . HIS A 1 389 ? -1.048 21.322 -0.514 1.00 95.00 389 HIS A CA 1
ATOM 3216 C C . HIS A 1 389 ? -0.896 22.118 -1.819 1.00 95.00 389 HIS A C 1
ATOM 3218 O O . HIS A 1 389 ? -0.204 21.658 -2.725 1.00 95.00 389 HIS A O 1
ATOM 3224 N N . LYS A 1 390 ? -1.448 23.339 -1.894 1.00 96.69 390 LYS A N 1
ATOM 3225 C CA . LYS A 1 390 ? -1.265 24.236 -3.054 1.00 96.69 390 LYS A CA 1
ATOM 3226 C C . LYS A 1 390 ? 0.198 24.629 -3.268 1.00 96.69 390 LYS A C 1
ATOM 3228 O O . LYS A 1 390 ? 0.639 24.775 -4.404 1.00 96.69 390 LYS A O 1
ATOM 3233 N N . MET A 1 391 ? 0.963 24.800 -2.189 1.00 95.12 391 MET A N 1
ATOM 3234 C CA . MET A 1 391 ? 2.394 25.087 -2.279 1.00 95.12 391 MET A CA 1
ATOM 3235 C C . MET A 1 391 ? 3.168 23.879 -2.826 1.00 95.12 391 MET A C 1
ATOM 3237 O O . MET A 1 391 ? 3.985 24.053 -3.728 1.00 95.12 391 MET A O 1
ATOM 3241 N N . SER A 1 392 ? 2.870 22.661 -2.360 1.00 94.25 392 SER A N 1
ATOM 3242 C CA . SER A 1 392 ? 3.449 21.421 -2.897 1.00 94.25 392 SER A CA 1
ATOM 3243 C C . SER A 1 392 ? 3.104 21.202 -4.374 1.00 94.25 392 SER A C 1
ATOM 3245 O O . SER A 1 392 ? 3.996 20.890 -5.155 1.00 94.25 392 SER A O 1
ATOM 3247 N N . GLU A 1 393 ? 1.854 21.441 -4.774 1.00 95.88 393 GLU A N 1
ATOM 3248 C CA . GLU A 1 393 ? 1.404 21.400 -6.175 1.00 95.88 393 GLU A CA 1
ATOM 3249 C C . GLU A 1 393 ? 2.133 22.447 -7.038 1.00 95.88 393 GLU A C 1
ATOM 3251 O O . GLU A 1 393 ? 2.608 22.151 -8.134 1.00 95.88 393 GLU A O 1
ATOM 3256 N N . SER A 1 394 ? 2.318 23.671 -6.527 1.00 95.38 394 SER A N 1
ATOM 3257 C CA . SER A 1 394 ? 3.115 24.688 -7.227 1.00 95.38 394 SER A CA 1
ATOM 3258 C C . SER A 1 394 ? 4.596 24.304 -7.352 1.00 95.38 394 SER A C 1
ATOM 3260 O O . SER A 1 394 ? 5.242 24.668 -8.333 1.00 95.38 394 SER A O 1
ATOM 3262 N N . PHE A 1 395 ? 5.133 23.538 -6.395 1.00 95.81 395 PHE A N 1
ATOM 3263 C CA . PHE A 1 395 ? 6.511 23.055 -6.427 1.00 95.81 395 PHE A CA 1
ATOM 3264 C C . PHE A 1 395 ? 6.700 21.947 -7.471 1.00 95.81 395 PHE A C 1
ATOM 3266 O O . PHE A 1 395 ? 7.651 22.027 -8.248 1.00 95.81 395 PHE A O 1
ATOM 3273 N N . THR A 1 396 ? 5.783 20.973 -7.561 1.00 94.75 396 THR A N 1
ATOM 3274 C CA . THR A 1 396 ? 5.825 19.951 -8.625 1.00 94.75 396 THR A CA 1
ATOM 3275 C C . THR A 1 396 ? 5.682 20.588 -10.004 1.00 94.75 396 THR A C 1
ATOM 3277 O O . THR A 1 396 ? 6.515 20.342 -10.868 1.00 94.75 396 THR A O 1
ATOM 3280 N N . ASN A 1 397 ? 4.743 21.525 -10.180 1.00 94.62 397 ASN A N 1
ATOM 3281 C CA . ASN A 1 397 ? 4.568 22.238 -11.452 1.00 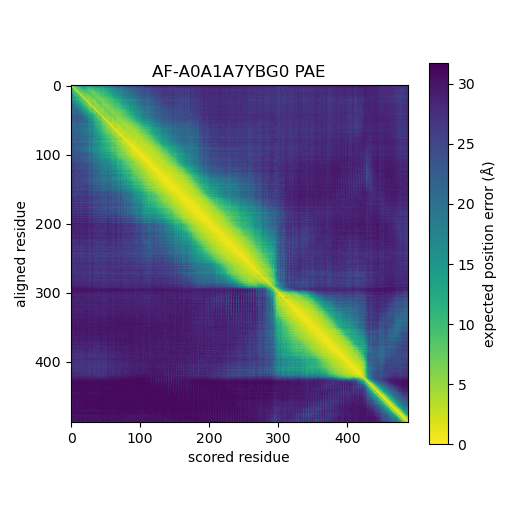94.62 397 ASN A CA 1
ATOM 3282 C C . ASN A 1 397 ? 5.827 23.036 -11.865 1.00 94.62 397 ASN A C 1
ATOM 3284 O O . ASN A 1 397 ? 6.164 23.107 -13.048 1.00 94.62 397 ASN A O 1
ATOM 3288 N N . CYS A 1 398 ? 6.550 23.623 -10.902 1.00 94.56 398 CYS A N 1
ATOM 3289 C CA . CYS A 1 398 ? 7.842 24.272 -11.153 1.00 94.56 398 CYS A CA 1
ATOM 3290 C C . CYS A 1 398 ? 8.945 23.267 -11.527 1.00 94.56 398 CYS A C 1
ATOM 3292 O O . CYS A 1 398 ? 9.757 23.562 -12.405 1.00 94.56 398 CYS A O 1
ATOM 3294 N N . GLN A 1 399 ? 8.980 22.096 -10.886 1.00 95.12 399 GLN A N 1
ATOM 3295 C CA . GLN A 1 399 ? 9.932 21.027 -11.194 1.00 95.12 399 GLN A CA 1
ATOM 3296 C C . GLN A 1 399 ? 9.706 20.465 -12.607 1.00 95.12 399 GLN A C 1
ATOM 3298 O O . GLN A 1 399 ? 10.664 20.358 -13.375 1.00 95.12 399 GLN A O 1
ATOM 3303 N N . ASP A 1 400 ? 8.453 20.206 -12.984 1.00 95.31 400 ASP A N 1
ATOM 3304 C CA . ASP A 1 400 ? 8.074 19.734 -14.321 1.00 95.31 400 ASP A CA 1
ATOM 3305 C C . ASP A 1 400 ? 8.446 20.764 -15.402 1.00 95.31 400 ASP A C 1
ATOM 3307 O O . ASP A 1 400 ? 9.037 20.423 -16.430 1.00 95.31 400 ASP A O 1
ATOM 3311 N N . PHE A 1 401 ? 8.174 22.054 -15.157 1.00 96.69 401 PHE A N 1
ATOM 3312 C CA . PHE A 1 401 ? 8.570 23.135 -16.066 1.00 96.69 401 PHE A CA 1
ATOM 3313 C C . PHE A 1 401 ? 10.092 23.210 -16.251 1.00 96.69 401 PHE A C 1
ATOM 3315 O O . PHE A 1 401 ? 10.561 23.346 -17.384 1.00 96.69 401 PHE A O 1
ATOM 3322 N N . LEU A 1 402 ? 10.870 23.102 -15.168 1.00 95.81 402 LEU A N 1
ATOM 3323 C CA . LEU A 1 402 ? 12.334 23.073 -15.244 1.00 95.81 402 LEU A CA 1
ATOM 3324 C C . LEU A 1 402 ? 12.823 21.870 -16.059 1.00 95.81 402 LEU A C 1
ATOM 3326 O O . LEU A 1 402 ? 13.625 22.054 -16.972 1.00 95.81 402 LEU A O 1
ATOM 3330 N N . GLN A 1 403 ? 12.279 20.674 -15.815 1.00 95.75 403 GLN A N 1
ATOM 3331 C CA . GLN A 1 403 ? 12.641 19.461 -16.552 1.00 95.75 403 GLN A CA 1
ATOM 3332 C C . GLN A 1 403 ? 12.354 19.588 -18.061 1.00 95.75 403 GLN A C 1
ATOM 3334 O O . GLN A 1 403 ? 13.182 19.187 -18.884 1.00 95.75 403 GLN A O 1
ATOM 3339 N N . VAL A 1 404 ? 11.226 20.197 -18.447 1.00 96.50 404 VAL A N 1
ATOM 3340 C CA . VAL A 1 404 ? 10.918 20.494 -19.859 1.00 96.50 404 VAL A CA 1
ATOM 3341 C C . VAL A 1 404 ? 11.916 21.497 -20.447 1.00 96.50 404 VAL A C 1
ATOM 3343 O O . VAL A 1 404 ? 12.417 21.276 -21.551 1.00 96.50 404 VAL A O 1
ATOM 3346 N N . ARG A 1 405 ? 12.266 22.571 -19.725 1.00 95.44 405 ARG A N 1
ATOM 3347 C CA . ARG A 1 405 ? 13.249 23.563 -20.205 1.00 95.44 405 ARG A CA 1
ATOM 3348 C C . ARG A 1 405 ? 14.663 22.997 -20.327 1.00 95.44 405 ARG A C 1
ATOM 3350 O O . ARG A 1 405 ? 15.369 23.353 -21.269 1.00 95.44 405 ARG A O 1
ATOM 3357 N N . GLU A 1 406 ? 15.068 22.093 -19.440 1.00 95.19 406 GLU A N 1
ATOM 3358 C CA . GLU A 1 406 ? 16.331 21.360 -19.564 1.00 95.19 406 GLU A CA 1
ATOM 3359 C C . GLU A 1 406 ? 16.333 20.474 -20.818 1.00 95.19 406 GLU A C 1
ATOM 3361 O O . GLU A 1 406 ? 17.273 20.543 -21.613 1.00 95.19 406 GLU A O 1
ATOM 3366 N N . GLN A 1 407 ? 15.263 19.708 -21.062 1.00 95.25 407 GLN A N 1
ATOM 3367 C CA . GLN A 1 407 ? 15.125 18.897 -22.280 1.00 95.25 407 GLN A CA 1
ATOM 3368 C C . GLN A 1 407 ? 15.147 19.750 -23.558 1.00 95.25 407 GLN A C 1
ATOM 3370 O O . GLN A 1 407 ? 15.834 19.398 -24.519 1.00 95.25 407 GLN A O 1
ATOM 3375 N N . GLU A 1 408 ? 14.456 20.894 -23.578 1.00 96.19 408 GLU A N 1
ATOM 3376 C CA . GLU A 1 408 ? 14.511 21.844 -24.695 1.00 96.19 408 GLU A CA 1
ATOM 3377 C C . GLU A 1 408 ? 15.918 22.412 -24.911 1.00 96.19 408 GLU A C 1
ATOM 3379 O O . GLU A 1 408 ? 16.374 22.473 -26.055 1.00 96.19 408 GLU A O 1
ATOM 3384 N N . TYR A 1 409 ? 16.622 22.786 -23.837 1.00 96.00 409 TYR A N 1
ATOM 3385 C CA . TYR A 1 409 ? 18.001 23.268 -23.904 1.00 96.00 409 TYR A CA 1
ATOM 3386 C C . TYR A 1 409 ? 18.944 22.199 -24.468 1.00 96.00 409 TYR A C 1
ATOM 3388 O O . TYR A 1 409 ? 19.712 22.490 -25.386 1.00 96.00 409 TYR A O 1
ATOM 3396 N N . PHE A 1 410 ? 18.865 20.952 -23.990 1.00 96.81 410 PHE A N 1
ATOM 3397 C CA . PHE A 1 410 ? 19.684 19.858 -24.521 1.00 96.81 410 PHE A CA 1
ATOM 3398 C C . PHE A 1 410 ? 19.344 19.536 -25.982 1.00 96.81 410 PHE A C 1
ATOM 3400 O O . PHE A 1 410 ? 20.262 19.338 -26.780 1.00 96.81 410 PHE A O 1
ATOM 3407 N N . ARG A 1 411 ? 18.061 19.567 -26.369 1.00 96.56 411 ARG A N 1
ATOM 3408 C CA . ARG A 1 411 ? 17.622 19.402 -27.767 1.00 96.56 411 ARG A CA 1
ATOM 3409 C C . ARG A 1 411 ? 18.177 20.504 -28.672 1.00 96.56 411 ARG A C 1
ATOM 3411 O O . ARG A 1 411 ? 18.707 20.198 -29.736 1.00 96.56 411 ARG A O 1
ATOM 3418 N N . LEU A 1 412 ? 18.093 21.768 -28.253 1.00 96.06 412 LEU A N 1
ATOM 3419 C CA . LEU A 1 412 ? 18.607 22.907 -29.020 1.00 96.06 412 LEU A CA 1
ATOM 3420 C C . LEU A 1 412 ? 20.141 22.899 -29.099 1.00 96.06 412 LEU A C 1
ATOM 3422 O O . LEU A 1 412 ? 20.706 23.186 -30.150 1.00 96.06 412 LEU A O 1
ATOM 3426 N N . LYS A 1 413 ? 20.821 22.512 -28.015 1.00 95.88 413 LYS A N 1
ATOM 3427 C CA . LYS A 1 413 ? 22.279 22.343 -27.969 1.00 95.88 413 LYS A CA 1
ATOM 3428 C C . LYS A 1 413 ? 22.757 21.220 -28.891 1.00 95.88 413 LYS A C 1
ATOM 3430 O O . LYS A 1 413 ? 23.788 21.376 -29.539 1.00 95.88 413 LYS A O 1
ATOM 3435 N N . LEU A 1 414 ? 22.007 20.119 -28.974 1.00 94.69 414 LEU A N 1
ATOM 3436 C CA .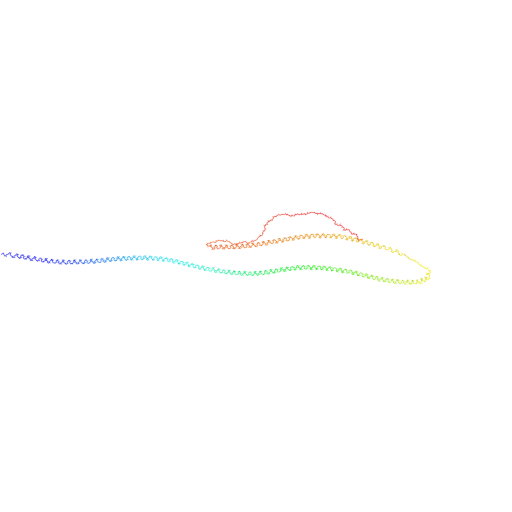 LEU A 1 414 ? 22.271 19.035 -29.920 1.00 94.69 414 LEU A CA 1
ATOM 3437 C C . LEU A 1 414 ? 22.033 19.488 -31.366 1.00 94.69 414 LEU A C 1
ATOM 3439 O O . LEU A 1 414 ? 22.897 19.248 -32.201 1.00 94.69 414 LEU A O 1
ATOM 3443 N N . GLN A 1 415 ? 20.927 20.189 -31.646 1.00 92.31 415 GLN A N 1
ATOM 3444 C CA . GLN A 1 415 ? 20.662 20.762 -32.970 1.00 92.31 415 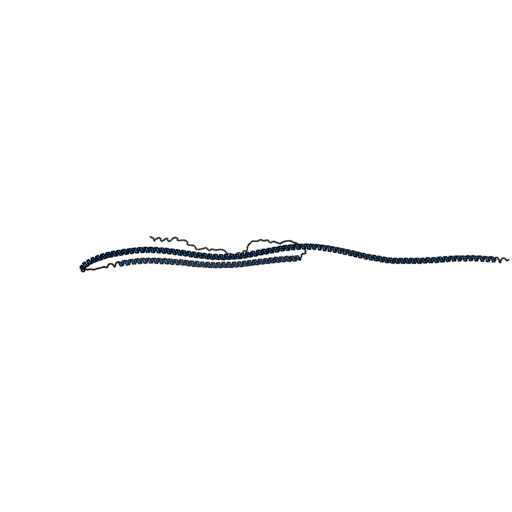GLN A CA 1
ATOM 3445 C C . GLN A 1 415 ? 21.807 21.684 -33.403 1.00 92.31 415 GLN A C 1
ATOM 3447 O O . GLN A 1 415 ? 22.430 21.430 -34.423 1.00 92.31 415 GLN A O 1
ATOM 3452 N N . HIS A 1 416 ? 22.187 22.657 -32.572 1.00 91.81 416 HIS A N 1
ATOM 3453 C CA . HIS A 1 416 ? 23.288 23.572 -32.878 1.00 91.81 416 HIS A CA 1
ATOM 3454 C C . HIS A 1 416 ? 24.631 22.849 -33.100 1.00 91.81 416 HIS A C 1
ATOM 3456 O O . HIS A 1 416 ? 25.412 23.239 -33.966 1.00 91.81 416 HIS A O 1
ATOM 3462 N N . ALA A 1 417 ? 24.903 21.767 -32.362 1.00 92.31 417 ALA A N 1
ATOM 3463 C CA . ALA A 1 417 ? 26.089 20.941 -32.584 1.00 92.31 417 ALA A CA 1
ATOM 3464 C C . ALA A 1 417 ? 26.045 20.166 -33.918 1.00 92.31 417 ALA A C 1
ATOM 3466 O O . ALA A 1 417 ? 27.100 19.937 -34.512 1.00 92.31 417 ALA A O 1
ATOM 3467 N N . LEU A 1 418 ? 24.856 19.788 -34.402 1.00 89.88 418 LEU A N 1
ATOM 3468 C CA . LEU A 1 418 ? 24.657 19.213 -35.737 1.00 89.88 418 LEU A CA 1
ATOM 3469 C C . LEU A 1 418 ? 24.791 20.288 -36.826 1.00 89.88 418 LEU A C 1
ATOM 3471 O O . LEU A 1 418 ? 25.542 20.073 -37.773 1.00 89.88 418 LEU A O 1
ATOM 3475 N N . ASP A 1 419 ? 24.180 21.462 -36.649 1.00 89.31 419 ASP A N 1
ATOM 3476 C CA . ASP A 1 419 ? 24.277 22.598 -37.579 1.00 89.31 419 ASP A CA 1
ATOM 3477 C C . ASP A 1 419 ? 25.747 23.027 -37.774 1.00 89.31 419 ASP A C 1
ATOM 3479 O O . ASP A 1 419 ? 26.221 23.211 -38.895 1.00 89.31 419 ASP A O 1
ATOM 3483 N N . LEU A 1 420 ? 26.521 23.110 -36.682 1.00 86.81 420 LEU A N 1
ATOM 3484 C CA . LEU A 1 420 ? 27.965 23.371 -36.730 1.00 86.81 420 LEU A CA 1
ATOM 3485 C C . LEU A 1 420 ? 28.749 22.254 -37.436 1.00 86.81 420 LEU A C 1
ATOM 3487 O O . LEU A 1 420 ? 29.771 22.534 -38.065 1.00 86.81 420 LEU A O 1
ATOM 3491 N N . LYS A 1 421 ? 28.298 20.996 -37.352 1.00 82.94 421 LYS A N 1
ATOM 3492 C CA . LYS A 1 421 ? 28.914 19.873 -38.075 1.00 82.94 421 LYS A CA 1
ATOM 3493 C C . LYS A 1 421 ? 28.561 19.868 -39.558 1.00 82.94 421 LYS A C 1
ATOM 3495 O O . LYS A 1 421 ? 29.414 19.493 -40.357 1.00 82.94 421 LYS A O 1
ATOM 3500 N N . GLU A 1 422 ? 27.379 20.339 -39.936 1.00 81.00 422 GLU A N 1
ATOM 3501 C CA . GLU A 1 422 ? 27.003 20.552 -41.334 1.00 81.00 422 GLU A CA 1
ATOM 3502 C C . GLU A 1 422 ? 27.792 21.719 -41.950 1.00 81.00 422 GLU A C 1
ATOM 3504 O O . GLU A 1 422 ? 28.378 21.564 -43.021 1.00 81.00 422 GLU A O 1
ATOM 3509 N N . LEU A 1 423 ? 27.936 22.838 -41.231 1.00 74.50 423 LEU A N 1
ATOM 3510 C CA . LEU A 1 423 ? 28.765 23.973 -41.659 1.00 74.50 423 LEU A CA 1
ATOM 3511 C C . LEU A 1 423 ? 30.262 23.616 -41.748 1.00 74.50 423 LEU A C 1
ATOM 3513 O O . LEU A 1 423 ? 30.931 24.051 -42.688 1.00 74.50 423 LEU A O 1
ATOM 3517 N N . GLN A 1 424 ? 30.781 22.778 -40.839 1.00 65.44 424 GLN A N 1
ATOM 3518 C CA . GLN A 1 424 ? 32.109 22.158 -40.985 1.00 65.44 424 GLN A CA 1
ATOM 3519 C C . GLN A 1 424 ? 32.178 21.212 -42.195 1.00 65.44 424 GLN A C 1
ATOM 3521 O O . GLN A 1 424 ? 33.173 21.212 -42.912 1.00 65.44 424 GLN A O 1
ATOM 3526 N N . GLY A 1 425 ? 31.132 20.423 -42.451 1.00 56.06 425 GLY A N 1
ATOM 3527 C CA . GLY A 1 425 ? 31.054 19.530 -43.611 1.00 56.06 425 GLY A CA 1
ATOM 3528 C C . GLY A 1 425 ? 31.059 20.270 -44.953 1.00 56.06 425 GLY A C 1
ATOM 3529 O O . GLY A 1 425 ? 31.598 19.757 -45.929 1.00 56.06 425 GLY A O 1
ATOM 3530 N N . GLN A 1 426 ? 30.517 21.490 -44.990 1.00 50.91 426 GLN A N 1
ATOM 3531 C CA . GLN A 1 426 ? 30.560 22.377 -46.158 1.00 50.91 426 GLN A CA 1
ATOM 3532 C C . GLN A 1 426 ? 31.889 23.143 -46.294 1.00 50.91 426 GLN A C 1
ATOM 3534 O O . GLN A 1 426 ? 32.209 23.595 -47.391 1.00 50.91 426 GLN A O 1
ATOM 3539 N N . ASN A 1 427 ? 32.677 23.285 -45.219 1.00 48.88 427 ASN A N 1
ATOM 3540 C CA . ASN A 1 427 ? 33.937 24.036 -45.215 1.00 48.88 427 ASN A CA 1
ATOM 3541 C C . ASN A 1 427 ? 35.077 23.279 -44.517 1.00 48.88 427 ASN A C 1
ATOM 3543 O O . ASN A 1 427 ? 35.479 23.633 -43.409 1.00 48.88 427 ASN A O 1
ATOM 3547 N N . PHE A 1 428 ? 35.678 22.314 -45.219 1.00 42.81 428 PHE A N 1
ATOM 3548 C CA . PHE A 1 428 ? 37.050 21.896 -44.926 1.00 42.81 428 PHE A CA 1
ATOM 3549 C C . PHE A 1 428 ? 37.904 21.693 -46.179 1.00 42.81 428 PHE A C 1
ATOM 3551 O O . PHE A 1 428 ? 38.044 20.591 -46.707 1.00 42.81 428 PHE A O 1
ATOM 3558 N N . SER A 1 429 ? 38.597 22.769 -46.544 1.00 34.22 429 SER A N 1
ATOM 3559 C CA . SER A 1 429 ? 40.012 22.659 -46.891 1.00 34.22 429 SER A CA 1
ATOM 3560 C C . SER A 1 429 ? 40.842 23.008 -45.650 1.00 34.22 429 SER A C 1
ATOM 3562 O O . SER A 1 429 ? 40.711 24.115 -45.138 1.00 34.22 429 SER A O 1
ATOM 3564 N N . ILE A 1 430 ? 41.745 22.097 -45.263 1.00 32.38 430 ILE A N 1
ATOM 3565 C CA . ILE A 1 430 ? 42.895 22.288 -44.345 1.00 32.38 430 ILE A CA 1
ATOM 3566 C C . ILE A 1 430 ? 42.567 22.296 -42.816 1.00 32.38 430 ILE A C 1
ATOM 3568 O O . ILE A 1 430 ? 41.509 22.791 -42.432 1.00 32.38 430 ILE A O 1
ATOM 3572 N N . PRO A 1 431 ? 43.423 21.716 -41.926 1.00 60.19 431 PRO A N 1
ATOM 3573 C CA . PRO A 1 431 ? 43.065 21.424 -40.526 1.00 60.19 431 PRO A CA 1
ATOM 3574 C C . PRO A 1 431 ? 43.937 22.086 -39.427 1.00 60.19 431 PRO A C 1
ATOM 3576 O O . PRO A 1 431 ? 45.119 22.357 -39.624 1.00 60.19 431 PRO A O 1
ATOM 3579 N N . ALA A 1 432 ? 43.352 22.208 -38.230 1.00 37.38 432 ALA A N 1
ATOM 3580 C CA . ALA A 1 432 ? 43.959 22.177 -36.883 1.00 37.38 432 ALA A CA 1
ATOM 3581 C C . ALA A 1 432 ? 42.789 21.888 -35.902 1.00 37.38 432 ALA A C 1
ATOM 3583 O O . ALA A 1 432 ? 41.671 22.328 -36.167 1.00 37.38 432 ALA A O 1
ATOM 3584 N N . ASP A 1 433 ? 42.845 21.046 -34.870 1.00 43.34 433 ASP A N 1
ATOM 3585 C CA . ASP A 1 433 ? 43.863 20.800 -33.835 1.00 43.34 433 ASP A CA 1
ATOM 3586 C C . ASP A 1 433 ? 43.984 21.941 -32.809 1.00 43.34 433 ASP A C 1
ATOM 3588 O O . ASP A 1 433 ? 44.774 22.862 -32.995 1.00 43.34 433 ASP A O 1
ATOM 3592 N N . LEU A 1 434 ? 43.159 21.881 -31.747 1.00 43.66 434 LEU A N 1
ATOM 3593 C CA . LEU A 1 434 ? 43.556 22.261 -30.384 1.00 43.66 434 LEU A CA 1
ATOM 3594 C C . LEU A 1 434 ? 42.580 21.746 -29.298 1.00 43.66 434 LEU A C 1
ATOM 3596 O O . LEU A 1 434 ? 41.359 21.767 -29.444 1.00 43.66 434 LEU A O 1
ATOM 3600 N N . ASP A 1 435 ? 43.200 21.308 -28.210 1.00 32.66 435 ASP A N 1
ATOM 3601 C CA . ASP A 1 435 ? 42.764 20.847 -26.886 1.00 32.66 435 ASP A CA 1
ATOM 3602 C C . ASP A 1 435 ? 41.356 21.108 -26.288 1.00 32.66 435 ASP A C 1
ATOM 3604 O O . ASP A 1 435 ? 40.853 22.221 -26.169 1.00 32.66 435 ASP A O 1
ATOM 3608 N N . SER A 1 436 ? 40.836 20.019 -25.701 1.00 36.00 436 SER A N 1
ATOM 3609 C CA . SER A 1 436 ? 40.496 19.860 -24.268 1.00 36.00 436 SER A CA 1
ATOM 3610 C C . SER A 1 436 ? 39.746 20.969 -23.495 1.00 36.00 436 SER A C 1
ATOM 3612 O O . SER A 1 436 ? 40.345 21.908 -22.977 1.00 36.00 436 SER A O 1
ATOM 3614 N N . HIS A 1 437 ? 38.464 20.729 -23.177 1.00 32.88 437 HIS A N 1
ATOM 3615 C CA . HIS A 1 437 ? 38.081 20.137 -21.872 1.00 32.88 437 HIS A CA 1
ATOM 3616 C C . HIS A 1 437 ? 36.561 19.913 -21.744 1.00 32.88 437 HIS A C 1
ATOM 3618 O O . HIS A 1 437 ? 35.754 20.735 -22.170 1.00 32.88 437 HIS A O 1
ATOM 3624 N N . ASN A 1 438 ? 36.160 18.814 -21.094 1.00 32.47 438 ASN A N 1
ATOM 3625 C CA . ASN A 1 438 ? 34.791 18.550 -20.620 1.00 32.47 438 ASN A CA 1
ATOM 3626 C C . ASN A 1 438 ? 34.847 17.452 -19.516 1.00 32.47 438 ASN A C 1
ATOM 3628 O O . ASN A 1 438 ? 35.910 16.856 -19.335 1.00 32.47 438 ASN A O 1
ATOM 3632 N N . PRO A 1 439 ? 33.772 17.163 -18.759 1.00 51.03 439 PRO A N 1
ATOM 3633 C CA . PRO A 1 439 ? 33.390 17.897 -17.548 1.00 51.03 439 PRO A CA 1
ATOM 3634 C C . PRO A 1 439 ? 33.389 17.017 -16.279 1.00 51.03 439 PRO A C 1
ATOM 3636 O O . PRO A 1 439 ? 33.494 15.797 -16.364 1.00 51.03 439 PRO A O 1
ATOM 3639 N N . SER A 1 440 ? 33.136 17.611 -15.103 1.00 32.44 440 SER A N 1
ATOM 3640 C CA . SER A 1 440 ? 32.400 16.952 -14.000 1.00 32.44 440 SER A CA 1
ATOM 3641 C C . SER A 1 440 ? 31.919 17.954 -12.933 1.00 32.44 440 SER A C 1
ATOM 3643 O O . SER A 1 440 ? 32.690 18.837 -12.558 1.00 32.44 440 SER A O 1
ATOM 3645 N N . PRO A 1 441 ? 30.680 17.829 -12.416 1.00 41.91 441 PRO A N 1
ATOM 3646 C CA . PRO A 1 441 ? 30.217 18.542 -11.225 1.00 41.91 441 PRO A CA 1
ATOM 3647 C C . PRO A 1 441 ? 30.596 17.790 -9.936 1.00 41.91 441 PRO A C 1
ATOM 3649 O O . PRO A 1 441 ? 30.704 16.564 -9.939 1.00 41.91 441 PRO A O 1
ATOM 3652 N N . LEU A 1 442 ? 30.737 18.508 -8.816 1.00 38.47 442 LEU A N 1
ATOM 3653 C CA . LEU A 1 442 ? 30.873 17.900 -7.487 1.00 38.47 442 LEU A CA 1
ATOM 3654 C C . LEU A 1 442 ? 29.536 17.938 -6.734 1.00 38.47 442 LEU A C 1
ATOM 3656 O O . LEU A 1 442 ? 28.886 18.980 -6.671 1.00 38.47 442 LEU A O 1
ATOM 3660 N N . THR A 1 443 ? 29.162 16.813 -6.125 1.00 37.84 443 THR A N 1
ATOM 3661 C CA . THR A 1 443 ? 27.907 16.649 -5.377 1.00 37.84 443 THR A CA 1
ATOM 3662 C C . THR A 1 443 ? 28.189 16.421 -3.895 1.00 37.84 443 THR A C 1
ATOM 3664 O O . THR A 1 443 ? 28.732 15.373 -3.562 1.00 37.84 443 THR A O 1
ATOM 3667 N N . THR A 1 444 ? 27.726 17.318 -3.013 1.00 33.25 444 THR A N 1
ATOM 3668 C CA . THR A 1 444 ? 27.315 16.988 -1.627 1.00 33.25 444 THR A CA 1
ATOM 3669 C C . THR A 1 444 ? 26.544 18.142 -0.950 1.00 33.25 444 THR A C 1
ATOM 3671 O O . THR A 1 444 ? 26.955 19.296 -1.054 1.00 33.25 444 THR A O 1
ATOM 3674 N N . PRO A 1 445 ? 25.452 17.854 -0.212 1.00 44.44 445 PRO A N 1
ATOM 3675 C CA . PRO A 1 445 ? 24.868 18.722 0.824 1.00 44.44 445 PRO A CA 1
ATOM 3676 C C . PRO A 1 445 ? 25.448 18.322 2.217 1.00 44.44 445 PRO A C 1
ATOM 3678 O O . PRO A 1 445 ? 26.382 17.516 2.239 1.00 44.44 445 PRO A O 1
ATOM 3681 N N . PRO A 1 446 ? 24.918 18.751 3.392 1.00 49.81 446 PRO A N 1
ATOM 3682 C CA . PRO A 1 446 ? 23.866 19.740 3.682 1.00 49.81 446 PRO A CA 1
ATOM 3683 C C . PRO A 1 446 ? 24.264 20.795 4.750 1.00 49.81 446 PRO A C 1
ATOM 3685 O O . PRO A 1 446 ? 25.263 20.639 5.448 1.00 49.81 446 PRO A O 1
ATOM 3688 N N . SER A 1 447 ? 23.399 21.792 4.999 1.00 28.12 447 SER A N 1
ATOM 3689 C CA . SER A 1 447 ? 22.968 22.164 6.370 1.00 28.12 447 SER A CA 1
ATOM 3690 C C . SER A 1 447 ? 21.885 23.246 6.390 1.00 28.12 447 SER A C 1
ATOM 3692 O O . SER A 1 447 ? 21.903 24.187 5.602 1.00 28.12 447 SER A O 1
ATOM 3694 N N . SER A 1 448 ? 20.961 23.127 7.343 1.00 39.94 448 SER A N 1
ATOM 3695 C CA . SER A 1 448 ? 19.894 24.097 7.600 1.00 39.94 448 SER A CA 1
ATOM 3696 C C . SER A 1 448 ? 20.384 25.276 8.443 1.00 39.94 448 SER A C 1
ATOM 3698 O O . SER A 1 448 ? 20.988 25.060 9.493 1.00 39.94 448 SER A O 1
ATOM 3700 N N . GLN A 1 449 ? 19.997 26.506 8.093 1.00 33.00 449 GLN A N 1
ATOM 3701 C CA . GLN A 1 449 ? 19.818 27.567 9.092 1.00 33.00 449 GLN A CA 1
ATOM 3702 C C . GLN A 1 449 ? 18.843 28.648 8.605 1.00 33.00 449 GLN A C 1
ATOM 3704 O O . GLN A 1 449 ? 19.160 29.469 7.749 1.00 33.00 449 GLN A O 1
ATOM 3709 N N . ILE A 1 450 ? 17.633 28.646 9.170 1.00 38.16 450 ILE A N 1
ATOM 3710 C CA . ILE A 1 450 ? 16.654 29.721 8.983 1.00 38.16 450 ILE A CA 1
ATOM 3711 C C . ILE A 1 450 ? 17.085 30.901 9.856 1.00 38.16 450 ILE A C 1
ATOM 3713 O O . ILE A 1 450 ? 17.189 30.757 11.075 1.00 38.16 450 ILE A O 1
ATOM 3717 N N . LYS A 1 451 ? 17.297 32.076 9.253 1.00 31.23 451 LYS A N 1
ATOM 3718 C CA . LYS A 1 451 ? 17.508 33.325 9.994 1.00 31.23 451 LYS A CA 1
ATOM 3719 C C . LYS A 1 451 ? 16.905 34.532 9.273 1.00 31.23 451 LYS A C 1
ATOM 3721 O O . LYS A 1 451 ? 17.558 35.165 8.451 1.00 31.23 451 LYS A O 1
ATOM 3726 N N . VAL A 1 452 ? 15.697 34.908 9.683 1.00 32.47 452 VAL A N 1
ATOM 3727 C CA . VAL A 1 452 ? 15.204 36.291 9.598 1.00 32.47 452 VAL A CA 1
ATOM 3728 C C . VAL A 1 452 ? 14.685 36.665 10.984 1.00 32.47 452 VAL A C 1
ATOM 3730 O O . VAL A 1 452 ? 13.986 35.880 11.619 1.00 32.47 452 VAL A O 1
ATOM 3733 N N . GLN A 1 453 ? 15.083 37.838 11.473 1.00 30.73 453 GLN A N 1
ATOM 3734 C CA . GLN A 1 453 ? 14.678 38.386 12.768 1.00 30.73 453 GLN A CA 1
ATOM 3735 C C . GLN A 1 453 ? 13.690 39.533 12.533 1.00 30.73 453 GLN A C 1
ATOM 3737 O O . GLN A 1 453 ? 13.959 40.388 11.692 1.00 30.73 453 GLN A O 1
ATOM 3742 N N . SER A 1 454 ? 12.607 39.602 13.310 1.00 30.84 454 SER A N 1
ATOM 3743 C CA . SER A 1 454 ? 11.773 40.809 13.423 1.00 30.84 454 SER A CA 1
ATOM 3744 C C . SER A 1 454 ? 11.037 40.846 14.770 1.00 30.84 454 SER A C 1
ATOM 3746 O O . SER A 1 454 ? 9.912 40.371 14.903 1.00 30.84 454 SER A O 1
ATOM 3748 N N . GLU A 1 455 ? 11.715 41.406 15.767 1.00 31.55 455 GLU A N 1
ATOM 3749 C CA . GLU A 1 455 ? 11.193 41.858 17.067 1.00 31.55 455 GLU A CA 1
ATOM 3750 C C . GLU A 1 455 ? 11.109 43.405 17.072 1.00 31.55 455 GLU A C 1
ATOM 3752 O O . GLU A 1 455 ? 11.761 44.028 16.228 1.00 31.55 455 GLU A O 1
ATOM 3757 N N . PRO A 1 456 ? 10.500 44.065 18.082 1.00 56.69 456 PRO A N 1
ATOM 3758 C CA . PRO A 1 456 ? 9.370 43.678 18.938 1.00 56.69 456 PRO A CA 1
ATOM 3759 C C . PRO A 1 456 ? 8.270 44.791 18.816 1.00 56.69 456 PRO A C 1
ATOM 3761 O O . PRO A 1 456 ? 7.946 45.038 17.654 1.00 56.69 456 PRO A O 1
ATOM 3764 N N . PRO A 1 457 ? 7.654 45.479 19.831 1.00 45.69 457 PRO A N 1
ATOM 3765 C CA . PRO A 1 457 ? 8.004 45.713 21.251 1.00 45.69 457 PRO A CA 1
ATOM 3766 C C . PRO A 1 457 ? 6.932 45.328 22.311 1.00 45.69 457 PRO A C 1
ATOM 3768 O O . PRO A 1 457 ? 5.745 45.372 22.030 1.00 45.69 457 PRO A O 1
ATOM 3771 N N . CYS A 1 458 ? 7.405 45.053 23.543 1.00 28.56 458 CYS A N 1
ATOM 3772 C CA . CYS A 1 458 ? 6.914 45.462 24.890 1.00 28.56 458 CYS A CA 1
ATOM 3773 C C . CYS A 1 458 ? 5.390 45.464 25.251 1.00 28.56 458 CYS A C 1
ATOM 3775 O O . CYS A 1 458 ? 4.517 45.610 24.415 1.00 28.56 458 CYS A O 1
ATOM 3777 N N . ILE A 1 459 ? 4.944 45.384 26.517 1.00 35.06 459 ILE A N 1
ATOM 3778 C CA . ILE A 1 459 ? 5.569 45.678 27.831 1.00 35.06 459 ILE A CA 1
ATOM 3779 C C . ILE A 1 459 ? 5.154 44.588 28.891 1.00 35.06 459 ILE A C 1
ATOM 3781 O O . ILE A 1 459 ? 4.781 43.502 28.446 1.00 35.06 459 ILE A O 1
ATOM 3785 N N . PRO A 1 460 ? 5.310 44.690 30.242 1.00 43.56 460 PRO A N 1
ATOM 3786 C CA . PRO A 1 460 ? 5.940 43.592 30.985 1.00 43.56 460 PRO A CA 1
ATOM 3787 C C . PRO A 1 460 ? 5.060 42.917 32.065 1.00 43.56 460 PRO A C 1
ATOM 3789 O O . PRO A 1 460 ? 3.857 43.137 32.186 1.00 43.56 460 PRO A O 1
ATOM 3792 N N . ARG A 1 461 ? 5.705 42.071 32.880 1.00 36.81 461 ARG A N 1
ATOM 3793 C CA . ARG A 1 461 ? 5.117 41.339 34.011 1.00 36.81 461 ARG A CA 1
ATOM 3794 C C . ARG A 1 461 ? 4.511 42.256 35.084 1.00 36.81 461 ARG A C 1
ATOM 3796 O O . ARG A 1 461 ? 5.184 43.159 35.561 1.00 36.81 461 ARG A O 1
ATOM 3803 N N . GLY A 1 462 ? 3.359 41.825 35.599 1.00 36.81 462 GLY A N 1
ATOM 3804 C CA . GLY A 1 462 ? 3.208 41.454 37.012 1.00 36.81 462 GLY A CA 1
ATOM 3805 C C . GLY A 1 462 ? 3.188 42.571 38.058 1.00 36.81 462 GLY A C 1
ATOM 3806 O O . GLY A 1 462 ? 4.190 43.216 38.347 1.00 36.81 462 GLY A O 1
ATOM 3807 N N . SER A 1 463 ? 2.062 42.690 38.756 1.00 29.55 463 SER A N 1
ATOM 3808 C CA . SER A 1 463 ? 1.974 43.359 40.055 1.00 29.55 463 SER A CA 1
ATOM 3809 C C . SER A 1 463 ? 0.933 42.648 40.914 1.00 29.55 463 SER A C 1
ATOM 3811 O O . SER A 1 463 ? -0.157 42.334 40.438 1.00 29.55 463 SER A O 1
ATOM 3813 N N . SER A 1 464 ? 1.287 42.366 42.166 1.00 37.25 464 SER A N 1
ATOM 3814 C CA . SER A 1 464 ? 0.354 41.870 43.183 1.00 37.25 464 SER A CA 1
ATOM 3815 C C . SER A 1 464 ? -0.690 42.943 43.524 1.00 37.25 464 SER A C 1
ATOM 3817 O O . SER A 1 464 ? -0.479 44.126 43.249 1.00 37.25 464 SER A O 1
ATOM 3819 N N . PRO A 1 465 ? -1.758 42.569 44.240 1.00 37.44 465 PRO A N 1
ATOM 3820 C CA . PRO A 1 465 ? -1.814 43.126 45.591 1.00 37.44 465 PRO A CA 1
ATOM 3821 C C . PRO A 1 465 ? -2.142 42.081 46.661 1.00 37.44 465 PRO A C 1
ATOM 3823 O O . PRO A 1 465 ? -3.138 41.364 46.597 1.00 37.44 465 PRO A O 1
ATOM 3826 N N . SER A 1 466 ? -1.309 42.051 47.696 1.00 31.75 466 SER A N 1
ATOM 3827 C CA . SER A 1 466 ? -1.681 41.546 49.014 1.00 31.75 466 SER A CA 1
ATOM 3828 C C . SER A 1 466 ? -2.285 42.678 49.859 1.00 31.75 466 SER A C 1
ATOM 3830 O O . SER A 1 466 ? -2.024 43.851 49.600 1.00 31.75 466 SER A O 1
ATOM 3832 N N . THR A 1 467 ? -2.987 42.291 50.933 1.00 36.00 467 THR A N 1
ATOM 3833 C CA . THR A 1 467 ? -3.527 43.101 52.056 1.00 36.00 467 THR A CA 1
ATOM 3834 C C . THR A 1 467 ? -4.960 43.644 51.899 1.00 36.00 467 THR A C 1
ATOM 3836 O O . THR A 1 467 ? -5.358 44.078 50.828 1.00 36.00 467 THR A O 1
ATOM 3839 N N . SER A 1 468 ? -5.806 43.646 52.941 1.00 29.44 468 SER A N 1
ATOM 3840 C CA . SER A 1 468 ? -5.692 42.988 54.261 1.00 29.44 468 SER A CA 1
ATOM 3841 C C . SER A 1 468 ? -7.045 42.905 54.971 1.00 29.44 468 SER A C 1
ATOM 3843 O O . SER A 1 468 ? -7.829 43.848 54.898 1.00 29.44 468 SER A O 1
ATOM 3845 N N . ARG A 1 469 ? -7.234 41.874 55.807 1.00 29.34 469 ARG A N 1
ATOM 3846 C CA . ARG A 1 469 ? -7.790 42.031 57.166 1.00 29.34 469 ARG A CA 1
ATOM 3847 C C . ARG A 1 469 ? -7.345 40.869 58.059 1.00 29.34 469 ARG A C 1
ATOM 3849 O O . ARG A 1 469 ? -7.290 39.727 57.622 1.00 29.34 469 ARG A O 1
ATOM 3856 N N . VAL A 1 470 ? -6.965 41.211 59.286 1.00 34.53 470 VAL A N 1
ATOM 3857 C CA . VAL A 1 470 ? -6.342 40.348 60.303 1.00 34.53 470 VAL A CA 1
ATOM 3858 C C . VAL A 1 470 ? -7.032 40.644 61.642 1.00 34.53 470 VAL A C 1
ATOM 3860 O O . VAL A 1 470 ? -7.619 41.718 61.787 1.00 34.53 470 VAL A O 1
ATOM 3863 N N . ASN A 1 471 ? -6.915 39.722 62.606 1.00 31.38 471 ASN A N 1
ATOM 3864 C CA . ASN A 1 471 ? -7.602 39.677 63.908 1.00 31.38 471 ASN A CA 1
ATOM 3865 C C . ASN A 1 471 ? -9.065 39.178 63.796 1.00 31.38 471 ASN A C 1
ATOM 3867 O O . ASN A 1 471 ? -9.747 39.460 62.818 1.00 31.38 471 ASN A O 1
ATOM 3871 N N . HIS A 1 472 ? -9.589 38.393 64.745 1.00 33.06 472 HIS A N 1
ATOM 3872 C CA . HIS A 1 472 ? -9.188 38.299 66.157 1.00 33.06 472 HIS A CA 1
ATOM 3873 C C . HIS A 1 472 ? -8.722 36.918 66.655 1.00 33.06 472 HIS A C 1
ATOM 3875 O O . HIS A 1 472 ? -9.033 35.878 66.084 1.00 33.06 472 HIS A O 1
ATOM 3881 N N . PHE A 1 473 ? -7.967 36.948 67.756 1.00 33.84 473 PHE A N 1
ATOM 3882 C CA . PHE A 1 473 ? -7.432 35.799 68.498 1.00 33.84 473 PHE A CA 1
ATOM 3883 C C . PHE A 1 473 ? -8.425 35.273 69.558 1.00 33.84 473 PHE A C 1
ATOM 3885 O O . PHE A 1 473 ? -9.204 36.060 70.086 1.00 33.84 473 PHE A O 1
ATOM 3892 N N . TYR A 1 474 ? -8.292 33.981 69.904 1.00 31.16 474 TYR A N 1
ATOM 3893 C CA . TYR A 1 474 ? -8.541 33.342 71.218 1.00 31.16 474 TYR A CA 1
ATOM 3894 C C . TYR A 1 474 ? -9.764 33.770 72.065 1.00 31.16 474 TYR A C 1
ATOM 3896 O O . TYR A 1 474 ? -9.761 34.859 72.630 1.00 31.16 474 TYR A O 1
ATOM 3904 N N . LEU A 1 475 ? -10.649 32.809 72.392 1.00 31.88 475 LEU A N 1
ATOM 3905 C CA . LEU A 1 475 ? -10.790 32.296 73.775 1.00 31.88 475 LEU A CA 1
ATOM 3906 C C . LEU A 1 475 ? -11.651 31.012 73.856 1.00 31.88 475 LEU A C 1
ATOM 3908 O O . LEU A 1 475 ? -12.239 30.584 72.869 1.00 31.88 475 LEU A O 1
ATOM 3912 N N . ALA A 1 476 ? -11.747 30.454 75.070 1.00 31.83 476 ALA A N 1
ATOM 3913 C CA . ALA A 1 476 ? -12.793 29.536 75.535 1.00 31.83 476 ALA A CA 1
ATOM 3914 C C . ALA A 1 476 ? -12.897 28.143 74.873 1.00 31.83 476 ALA A C 1
ATOM 3916 O O . ALA A 1 476 ? -13.936 27.745 74.349 1.00 31.83 476 ALA A O 1
ATOM 3917 N N . ALA A 1 477 ? -11.873 27.314 75.096 1.00 41.06 477 ALA A N 1
ATOM 3918 C CA . ALA A 1 477 ? -12.186 25.969 75.583 1.00 41.06 477 ALA A CA 1
ATOM 3919 C C . ALA A 1 477 ? -12.814 26.069 76.997 1.00 41.06 477 ALA A C 1
ATOM 3921 O O . ALA A 1 477 ? -12.583 27.055 77.694 1.00 41.06 477 ALA A O 1
ATOM 3922 N N . GLN A 1 478 ? -13.541 25.031 77.432 1.00 32.69 478 GLN A N 1
ATOM 3923 C CA . GLN A 1 478 ? -14.121 24.868 78.780 1.00 32.69 478 GLN A CA 1
ATOM 3924 C C . GLN A 1 478 ? -15.363 25.723 79.132 1.00 32.69 478 GLN A C 1
ATOM 3926 O O . GLN A 1 478 ? -15.287 26.755 79.796 1.00 32.69 478 GLN A O 1
ATOM 3931 N N . THR A 1 479 ? -16.558 25.183 78.864 1.00 33.97 479 THR A N 1
ATOM 3932 C CA . THR A 1 479 ? -17.701 25.274 79.802 1.00 33.97 479 THR A CA 1
ATOM 3933 C C . THR A 1 479 ? -18.661 24.094 79.592 1.00 33.97 479 THR A C 1
ATOM 3935 O O . THR A 1 479 ? -18.770 23.601 78.475 1.00 33.97 479 THR A O 1
ATOM 3938 N N . ARG A 1 480 ? -19.371 23.665 80.651 1.00 33.66 480 ARG A N 1
ATOM 3939 C CA . ARG A 1 480 ? -20.345 22.545 80.668 1.00 33.66 480 ARG A CA 1
ATOM 3940 C C . ARG A 1 480 ? -19.724 21.184 80.284 1.00 33.66 480 ARG A C 1
ATOM 3942 O O . ARG A 1 480 ? -19.925 20.686 79.189 1.00 33.66 480 ARG A O 1
ATOM 3949 N N . ALA A 1 481 ? -18.926 20.547 81.140 1.00 35.72 481 ALA A N 1
ATOM 3950 C CA . ALA A 1 481 ? -19.393 19.907 82.378 1.00 35.72 481 ALA A CA 1
ATOM 3951 C C . ALA A 1 481 ? -20.136 20.812 83.378 1.00 35.72 481 ALA A C 1
ATOM 3953 O O . ALA A 1 481 ? -19.536 21.705 83.970 1.00 35.72 481 ALA A O 1
ATOM 3954 N N . LEU A 1 482 ? -21.447 20.581 83.540 1.00 35.19 482 LEU A N 1
ATOM 3955 C CA . LEU A 1 482 ? -22.240 20.972 84.717 1.00 35.19 482 LEU A CA 1
ATOM 3956 C C . LEU A 1 482 ? -23.655 20.359 84.642 1.00 35.19 482 LEU A C 1
ATOM 3958 O O . LEU A 1 482 ? -24.587 21.026 84.204 1.00 35.19 482 LEU A O 1
ATOM 3962 N N . LEU A 1 483 ? -23.779 19.074 85.007 1.00 33.19 483 LEU A N 1
ATOM 3963 C CA . LEU A 1 483 ? -24.971 18.441 85.612 1.00 33.19 483 LEU A CA 1
ATOM 3964 C C . LEU A 1 483 ? -24.727 16.937 85.855 1.00 33.19 483 LEU A C 1
ATOM 3966 O O . LEU A 1 483 ? -25.331 16.067 85.239 1.00 33.19 483 LEU A O 1
ATOM 3970 N N . ILE A 1 484 ? -23.831 16.634 86.799 1.00 46.03 484 ILE A N 1
ATOM 3971 C CA . ILE A 1 484 ? -23.982 15.431 87.628 1.00 46.03 484 ILE A CA 1
ATOM 3972 C C . ILE A 1 484 ? -24.633 15.923 88.917 1.00 46.03 484 ILE A C 1
ATOM 3974 O O . ILE A 1 484 ? -23.961 16.595 89.692 1.00 46.03 484 ILE A O 1
ATOM 3978 N N . CYS A 1 485 ? -25.932 15.659 89.080 1.00 44.53 485 CYS A N 1
ATOM 3979 C CA . CYS A 1 485 ? -26.676 15.661 90.350 1.00 44.53 485 CYS A CA 1
ATOM 3980 C C . CYS A 1 485 ? -28.159 15.346 90.076 1.00 44.53 485 CYS A C 1
ATOM 3982 O O . CYS A 1 485 ? -28.962 16.266 89.986 1.00 44.53 485 CYS A O 1
ATOM 3984 N N . PHE A 1 486 ? -28.493 14.062 89.888 1.00 41.53 486 PHE A N 1
ATOM 3985 C CA . PHE A 1 486 ? -29.792 13.445 90.234 1.00 41.53 486 PHE A CA 1
ATOM 3986 C C . PHE A 1 486 ? -29.754 11.941 89.898 1.00 41.53 486 PHE A C 1
ATOM 3988 O O . PHE A 1 486 ? -30.177 11.524 88.825 1.00 41.53 486 PHE A O 1
ATOM 3995 N N . CYS A 1 487 ? -29.170 11.142 90.798 1.00 43.84 487 CYS A N 1
ATOM 3996 C CA . CYS A 1 487 ? -29.243 9.668 90.825 1.00 43.84 487 CYS A CA 1
ATOM 3997 C C . CYS A 1 487 ? -28.766 9.138 92.196 1.00 43.84 487 CYS A C 1
ATOM 3999 O O . CYS A 1 487 ? -27.820 8.356 92.288 1.00 43.84 487 CYS A O 1
ATOM 4001 N N . LEU A 1 488 ? -29.409 9.632 93.256 1.00 42.78 488 LEU A N 1
ATOM 4002 C CA . LEU A 1 488 ? -29.531 9.026 94.585 1.00 42.78 488 LEU A CA 1
ATOM 4003 C C . LEU A 1 488 ? -30.812 9.576 95.227 1.00 42.78 488 LEU A C 1
ATOM 4005 O O . LEU A 1 488 ? -31.106 10.762 94.944 1.00 42.78 488 LEU A O 1
#

pLDDT: mean 81.82, std 21.69, range [28.12, 98.62]

Foldseek 3Di:
DPPPPPPVVVVVVVVVVPVVVVVVVVVVVVVVVVVVVVVVVVVVVVVVVVVVVVVVVVVVVVVVVVVVVVVVVVVVVVVVVVVVVVVVVVVVVVVVVVVVVVVVVVVVVVVVVVVVVVVVVVVVVVVVVVVVVVVVVVVVVVVVVVVVVVVVVVVVVVVVVVVVVVVVVVVVVVVVVVVVVVVVVVVVVVVVVVVVVVVVVVVVVVVVVVVVVVVVVVVVVVVVVVVVVVVVVVVVVVVVVVVVVVVVVVVVVVVVVVVVVVVVVVVVVVVVVVVVVVVVVVVVVCCVVPCVPDDDDDDDDPDPPPVVVVPVVVVVVVVVVVVVVVVVVVVVVVVVVVVVVVVVVVVVVVVVVVVVVVVVVVVVVVVVVVVVVVVVVVVVVVVVVVVVVVVVVVVVVVVVVVVVVVVVVVVVVVVVVVVVVVVVVVDDDDDDDDDDDDDDDDDDDDDDDDDDDDDDDDDDDDDDDDDDDDDDDDDDDDDDPDDDDDDD

Sequence (488 aa):
MVCRLEQKILETETHLFSAQREREQSLQQAKGLQSQLGQLKTCCEQQQLELREDAEVLRGQLEVAREQLFKAGEEKTCLQALLEQEAQEVKKFQKLLQEKEEELCFRQQQTQQHLVSLEDAQTQCRTLQTEQERLRLKLNDREKMVNVLRLQMESSTQMTEQHRHTTDSLQQENNLLISQLNQHKLEIQQLRAELVQQKSNLTSVESHSRQLQASVTEQSQRVREETLKKEQVTTQLELQRVQFISLTKEHEELQRLHSCKDDEHEGVVLKLQSQLSSARDELDKIRHTLRTLQGVERNGLQVALDMQKGITARREQVDSLQGRIQHLEEEVEKLQQEKRHQKLESHRHLQELTFIREEKRQLHHELKALRSKDQQLKERISELEAILHKMSESFTNCQDFLQVREQEYFRLKLQHALDLKELQGQNFSIPADLDSHNPSPLTTPPSSQIKVQSEPPCIPRGSSPSTSRVNHFYLAAQTRALLICFCL

InterPro domains:
  IPR031809 Coiled-coil domain-containing protein 158 [PF15921] (44-437)
  IPR031809 Coiled-coil domain-containing protein 158 [PTHR47615] (34-454)